Protein 1DL2 (pdb70)

Secondary structure (DSSP, 8-state):
-HHHHHHHHHHHHHHHHHHHHHHSTT-SEEETTTTEEE-SSTT-----TTHHHHHHHHHHHHHH-SSSHHHHHHHHHHHHHHHHHT-----SSEEEHHHIIIIIIHHHHHHHHHHHHHT-S-HHHHHHHHHHHHHHHHGGGGSSSSSPPPSEEETTT--EE--SSGGGPEEHHHHSS-HHHHHHHHHHHT-HHHHHHHHTTHHHHHHHHTHHHHHTTPPBSEE-TTT-PBPS--B-SSTTTHHHHHHHHHHHHHH--HHHHHHHHHHHHHHHHHTEEE-TTT--EEE-BBTT-TTSPPB-EEEGGGGGHHHHHHHHHHTT--HHHHTTSTT--HHHHHHHHHHHHHHHHHHHTSTTS---SEEEE--S-----PEEPSSSSEEE-GGG--B----HHHHHHHHHHHHH--THHHHHHHHHHHHHHHHHEESTT-TTT-EE--EEESSSSSPEE-S---HHIIIIIHHHHHHHT-S---TTSEEE-T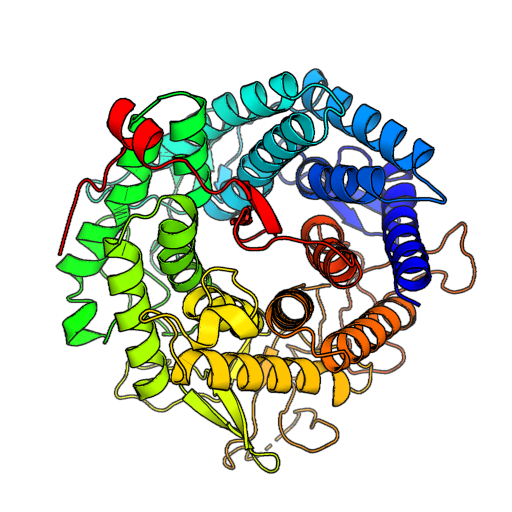TS-EEEPPPHHHHHHTT-------

Radius of gyration: 21.52 Å; Cα contacts (8 Å, |Δi|>4): 1093; chains: 1; bounding box: 59×50×58 Å

InterPro domains:
  IPR001382 Glycoside hydrolase family 47 [PF01532] (45-532)
  IPR001382 Glycoside hydrolase family 47 [PR00747] (45-65)
  IPR001382 Glycoside hydrolase family 47 [PR00747] (81-95)
  IPR001382 Glycoside hydrolase family 47 [PR00747] (127-145)
  IPR001382 Glycoside hydrolase family 47 [PR00747] (173-192)
  IPR001382 Glycoside hydrolase family 47 [PR00747] (271-288)
  IPR001382 Glycoside hydrolase family 47 [PR00747] (334-350)
  IPR001382 Glycoside hydrolase family 47 [PR00747] (431-455)
  IPR001382 Glycoside hydrolase family 47 [PR00747] (498-518)
  IPR012341 Six-hairpin glycosidase-like superfamily [G3DSA:1.50.10.10] (34-549)
  IPR036026 Seven-hairpin glycosidases [SSF48225] (37-545)
  IPR050749 Glycosyl Hydrolase Family 47 [PTHR11742] (32-535)

Structure (mmCIF, N/CA/C/O backbone):
data_1DL2
#
_entry.id   1DL2
#
_cell.length_a   88.397
_cell.length_b   88.397
_cell.length_c   153.220
_cell.angle_alpha   90.00
_cell.angle_beta   90.00
_cell.angle_gamma   120.00
#
_symmetry.space_group_name_H-M   'P 31 2 1'
#
loop_
_entity.id
_entity.type
_entity.pdbx_description
1 polymer 'CLASS I ALPHA-1,2-MANNOSIDASE'
2 branched alpha-D-mannopyranose-(1-3)-[alpha-D-mannopyranose-(1-6)]alpha-D-mannopyranose-(1-6)-[alpha-D-mannopyranose-(1-3)]beta-D-mannopyranose-(1-4)-2-acetamido-2-deoxy-alpha-D-glucopyranose-(1-4)-2-acetamido-2-deoxy-beta-D-glucopyranose
3 branched beta-D-mannopyranose-(1-4)-2-acetamido-2-deoxy-beta-D-glucopyranose-(1-4)-2-acetamido-2-deoxy-beta-D-glucopyranose
4 non-polymer 2-acetamido-2-deoxy-beta-D-glucopyranose
5 non-polymer 'CALCIUM ION'
6 non-polymer GLYCEROL
7 water water
#
loop_
_atom_site.group_PDB
_atom_site.id
_atom_site.type_symbol
_atom_site.label_atom_id
_atom_site.label_alt_id
_atom_site.label_comp_id
_atom_site.label_asym_id
_atom_site.label_entity_id
_atom_site.label_seq_id
_atom_site.pdbx_PDB_ins_code
_atom_site.Cartn_x
_atom_site.Cartn_y
_atom_site.Cartn_z
_atom_site.occupancy
_atom_site.B_iso_or_equiv
_atom_site.auth_seq_id
_atom_site.auth_comp_id
_atom_site.auth_asym_id
_atom_site.auth_atom_id
_atom_site.pdbx_PDB_model_num
ATOM 1 N N . GLY A 1 1 ? -14.942 85.404 12.909 1.00 40.79 34 GLY A N 1
ATOM 2 C CA . GLY A 1 1 ? -13.560 85.868 12.568 1.00 41.65 34 GLY A CA 1
ATOM 3 C C . GLY A 1 1 ? -12.687 84.726 12.071 1.00 42.19 34 GLY A C 1
ATOM 4 O O . GLY A 1 1 ? -12.826 83.596 12.559 1.00 42.21 34 GLY A O 1
ATOM 5 N N . ALA A 1 2 ? -11.809 84.996 11.103 1.00 40.96 35 ALA A N 1
ATOM 6 C CA . ALA A 1 2 ? -10.932 83.959 10.548 1.00 39.35 35 ALA A CA 1
ATOM 7 C C . ALA A 1 2 ? -10.083 83.241 11.604 1.00 38.39 35 ALA A C 1
ATOM 8 O O . ALA A 1 2 ? -10.023 82.006 11.635 1.00 34.72 35 ALA A O 1
ATOM 10 N N . GLY A 1 3 ? -9.449 84.012 12.484 1.00 36.76 36 GLY A N 1
ATOM 11 C CA . GLY A 1 3 ? -8.612 83.434 13.515 1.00 36.87 36 GLY A CA 1
ATOM 12 C C . GLY A 1 3 ? -9.376 82.495 14.431 1.00 37.70 36 GLY A C 1
ATOM 13 O O . GLY A 1 3 ? -8.853 81.465 14.860 1.00 38.10 36 GLY A O 1
ATOM 14 N N . GLU A 1 4 ? -10.620 82.862 14.727 1.00 37.62 37 GLU A N 1
ATOM 15 C CA . GLU A 1 4 ? -11.477 82.052 15.582 1.00 39.15 37 GLU A CA 1
ATOM 16 C C . GLU A 1 4 ? -11.854 80.765 14.880 1.00 38.16 37 GLU A C 1
ATOM 17 O O . GLU A 1 4 ? -11.866 79.693 15.495 1.00 35.95 37 GLU A O 1
ATOM 23 N N . MET A 1 5 ? -12.181 80.863 13.597 1.00 33.81 38 MET A N 1
ATOM 24 C CA . MET A 1 5 ? -12.554 79.672 12.858 1.00 32.38 38 MET A CA 1
ATOM 25 C C . MET A 1 5 ? -11.356 78.749 12.814 1.00 30.78 38 MET A C 1
ATOM 26 O O . MET A 1 5 ? -11.497 77.525 12.850 1.00 30.42 38 MET A O 1
ATOM 31 N N . ARG A 1 6 ? -10.178 79.357 12.768 1.00 28.70 39 ARG A N 1
ATOM 32 C CA . ARG A 1 6 ? -8.915 78.646 12.744 1.00 29.84 39 ARG A CA 1
ATOM 33 C C . ARG A 1 6 ? -8.791 77.854 14.043 1.00 29.68 39 ARG A C 1
ATOM 34 O O . ARG A 1 6 ? -8.466 76.667 14.038 1.00 26.57 39 ARG A O 1
ATOM 42 N N . ASP A 1 7 ? -9.056 78.529 15.158 1.00 28.44 40 ASP A N 1
ATOM 43 C CA . ASP A 1 7 ? -8.972 77.899 16.470 1.00 28.45 40 ASP A CA 1
ATOM 44 C C . ASP A 1 7 ? -9.940 76.727 16.581 1.00 27.61 40 ASP A C 1
ATOM 45 O O . ASP A 1 7 ? -9.613 75.695 17.163 1.00 28.54 40 ASP A O 1
ATOM 50 N N . ARG A 1 8 ? -11.131 76.891 16.019 1.00 27.44 41 ARG A N 1
ATOM 51 C CA . ARG A 1 8 ? -12.144 75.846 16.077 1.00 28.46 41 ARG A CA 1
ATOM 52 C C . ARG A 1 8 ? -11.798 74.634 15.219 1.00 27.34 41 ARG A C 1
ATOM 53 O O . ARG A 1 8 ? -12.022 73.498 15.631 1.00 26.78 41 ARG A O 1
ATOM 61 N N . ILE A 1 9 ? -11.243 74.872 14.035 1.00 25.00 42 ILE A N 1
ATOM 62 C CA . ILE A 1 9 ? -10.857 73.772 13.155 1.00 23.26 42 ILE A CA 1
ATOM 63 C C . ILE A 1 9 ? -9.661 73.039 13.756 1.00 24.08 42 ILE A C 1
ATOM 64 O O . ILE A 1 9 ? -9.592 71.807 13.707 1.00 21.86 42 ILE A O 1
ATOM 69 N N . GLU A 1 10 ? -8.725 73.790 14.334 1.00 21.65 43 GLU A N 1
ATOM 70 C CA . GLU A 1 10 ? -7.562 73.178 14.972 1.00 22.21 43 GLU A CA 1
ATOM 71 C C . GLU A 1 10 ? -8.055 72.340 16.148 1.00 22.74 43 GLU A C 1
ATOM 72 O O . GLU A 1 10 ? -7.520 71.264 16.427 1.00 22.64 43 GLU A O 1
ATOM 78 N N . SER A 1 11 ? -9.075 72.849 16.837 1.00 24.40 44 SER A N 1
ATOM 79 C CA . SER A 1 11 ? -9.650 72.155 17.988 1.00 25.96 44 SER A CA 1
ATOM 80 C C . SER A 1 11 ? -10.277 70.835 17.570 1.00 24.09 44 SER A C 1
ATOM 81 O O . SER A 1 11 ? -10.104 69.814 18.237 1.00 23.96 44 SER A O 1
ATOM 84 N N . MET A 1 12 ? -11.012 70.864 16.466 1.00 22.44 45 MET A N 1
ATOM 85 C CA . MET A 1 12 ? -11.657 69.663 15.958 1.00 21.92 45 MET A CA 1
ATOM 86 C C . MET A 1 12 ? -10.599 68.652 15.558 1.00 21.49 45 MET A C 1
ATOM 87 O O . MET A 1 12 ? -10.722 67.463 15.859 1.00 19.14 45 MET A O 1
ATOM 92 N N . PHE A 1 13 ? -9.555 69.122 14.881 1.00 18.19 46 PHE A N 1
ATOM 93 C CA . PHE A 1 13 ? -8.479 68.234 14.462 1.00 18.50 46 PHE A CA 1
ATOM 94 C C . PHE A 1 13 ? -7.842 67.586 15.684 1.00 19.80 46 PHE A C 1
ATOM 95 O O . PHE A 1 13 ? -7.642 66.373 15.728 1.00 19.24 46 PHE A O 1
ATOM 103 N N . LEU A 1 14 ? -7.510 68.405 16.677 1.00 19.49 47 LEU A N 1
ATOM 104 C CA . LEU A 1 14 ? -6.876 67.891 17.879 1.00 19.82 47 LEU A CA 1
ATOM 105 C C . LEU A 1 14 ? -7.771 66.944 18.668 1.00 18.81 47 LEU A C 1
ATOM 106 O O . LEU A 1 14 ? -7.278 66.004 19.282 1.00 20.36 47 LEU A O 1
ATOM 111 N N . GLU A 1 15 ? -9.081 67.175 18.652 1.00 20.57 48 GLU A N 1
ATOM 112 C CA . GLU A 1 15 ? -9.976 66.275 19.368 1.00 22.10 48 GLU A CA 1
ATOM 113 C C . GLU A 1 15 ? -9.899 64.906 18.689 1.00 22.21 48 GLU A C 1
ATOM 114 O O . GLU A 1 15 ? -9.798 63.874 19.360 1.00 20.91 48 GLU A O 1
ATOM 120 N N . SER A 1 16 ? -9.912 64.896 17.358 1.00 20.33 49 SER A N 1
ATOM 121 C CA . SER A 1 16 ? -9.806 63.634 16.629 1.00 18.32 49 SER A CA 1
ATOM 122 C C . SER A 1 16 ? -8.422 63.023 16.841 1.00 19.85 49 SER A C 1
ATOM 123 O O . SER A 1 16 ? -8.289 61.822 17.077 1.00 19.12 49 SER A O 1
ATOM 126 N N . TRP A 1 17 ? -7.392 63.861 16.756 1.00 18.39 50 TRP A N 1
ATOM 127 C CA . TRP A 1 17 ? -6.016 63.401 16.896 1.00 18.44 50 TRP A CA 1
ATOM 128 C C . TRP A 1 17 ? -5.654 62.875 18.285 1.00 18.86 50 TRP A C 1
ATOM 129 O O . TRP A 1 17 ? -4.954 61.873 18.406 1.00 18.52 50 TRP A O 1
ATOM 140 N N . ARG A 1 18 ? -6.122 63.548 19.328 1.00 19.23 51 ARG A N 1
ATOM 141 C CA . ARG A 1 18 ? -5.828 63.111 20.690 1.00 18.39 51 ARG A CA 1
ATOM 142 C C . ARG A 1 18 ? -6.461 61.750 20.942 1.00 17.14 51 ARG A C 1
ATOM 143 O O . ARG A 1 18 ? -5.860 60.882 21.574 1.00 20.21 51 ARG A O 1
ATOM 151 N N . ASP A 1 19 ? -7.682 61.573 20.450 1.00 17.83 52 ASP A N 1
ATOM 152 C CA . ASP A 1 19 ? -8.386 60.312 20.634 1.00 17.73 52 ASP A CA 1
ATOM 153 C C . ASP A 1 19 ? -7.683 59.186 19.878 1.00 18.07 52 ASP A C 1
ATOM 154 O O . ASP A 1 19 ? -7.506 58.088 20.407 1.00 19.52 52 ASP A O 1
ATOM 159 N N . TYR A 1 20 ? -7.272 59.461 18.644 1.00 17.60 53 TYR A N 1
ATOM 160 C CA . TYR A 1 20 ? -6.568 58.469 17.839 1.00 17.59 53 TYR A CA 1
ATOM 161 C C . TYR A 1 20 ? -5.220 58.112 18.470 1.00 18.79 53 TYR A C 1
ATOM 162 O O . TYR A 1 20 ? -4.841 56.943 18.547 1.00 17.19 53 TYR A O 1
ATOM 171 N N . SER A 1 21 ? -4.485 59.125 18.912 1.00 19.59 54 SER A N 1
ATOM 172 C CA . SER A 1 21 ? -3.180 58.894 19.520 1.00 19.33 54 SER A CA 1
ATOM 173 C C . SER A 1 21 ? -3.304 58.085 20.805 1.00 19.85 54 SER A C 1
ATOM 174 O O . SER A 1 21 ? -2.463 57.242 21.107 1.00 19.10 54 SER A O 1
ATOM 177 N N . LYS A 1 22 ? -4.361 58.348 21.561 1.00 19.47 55 LYS A N 1
ATOM 178 C CA . LYS A 1 22 ? -4.573 57.654 22.818 1.00 20.13 55 LYS A CA 1
ATOM 179 C C . LYS A 1 22 ? -4.945 56.187 22.637 1.00 20.90 55 LYS A C 1
ATOM 180 O O . LYS A 1 22 ? -4.412 55.319 23.329 1.00 21.04 55 LYS A O 1
ATOM 186 N N . HIS A 1 23 ? -5.836 55.917 21.688 1.00 20.50 56 HIS A N 1
ATOM 187 C CA . HIS A 1 23 ? -6.334 54.557 21.468 1.00 19.33 56 HIS A CA 1
ATOM 188 C C . HIS A 1 23 ? -5.836 53.733 20.286 1.00 20.34 56 HIS A C 1
ATOM 189 O O . HIS A 1 23 ? -5.710 52.512 20.397 1.00 19.84 56 HIS A O 1
ATOM 196 N N . GLY A 1 24 ? -5.571 54.371 19.151 1.00 20.01 57 GLY A N 1
ATOM 197 C CA . GLY A 1 24 ? -5.127 53.607 17.996 1.00 19.92 57 GLY A CA 1
ATOM 198 C C . GLY A 1 24 ? -3.808 54.031 17.391 1.00 18.33 57 GLY A C 1
ATOM 199 O O . GLY A 1 24 ? -3.596 53.877 16.189 1.00 18.20 57 GLY A O 1
ATOM 200 N N . TRP A 1 25 ? -2.908 54.546 18.221 1.00 19.22 58 TRP A N 1
ATOM 201 C CA . TRP A 1 25 ? -1.618 55.002 17.726 1.00 18.34 58 TRP A CA 1
ATOM 202 C C . TRP A 1 25 ? -0.830 53.943 16.969 1.00 18.34 58 TRP A C 1
ATOM 203 O O . TRP A 1 25 ? -0.572 52.853 17.482 1.00 18.72 58 TRP A O 1
ATOM 214 N N . GLY A 1 26 ? -0.445 54.283 15.743 1.00 18.38 59 GLY A N 1
ATOM 215 C CA . GLY A 1 26 ? 0.323 53.365 14.927 1.00 18.33 59 GLY A CA 1
ATOM 216 C C . GLY A 1 26 ? -0.511 52.440 14.062 1.00 17.65 59 GLY A C 1
ATOM 217 O O . GLY A 1 26 ? 0.044 51.673 13.277 1.00 17.52 59 GLY A O 1
ATOM 218 N N . TYR A 1 27 ? -1.834 52.508 14.195 1.00 16.56 60 TYR A N 1
ATOM 219 C CA . TYR A 1 27 ? -2.715 51.651 13.404 1.00 17.32 60 TYR A CA 1
ATOM 220 C C . TYR A 1 27 ? -3.308 52.308 12.162 1.00 16.56 60 TYR A C 1
ATOM 221 O O . TYR A 1 27 ? -3.634 53.499 12.166 1.00 16.79 60 TYR A O 1
ATOM 230 N N . ASP A 1 28 ? -3.450 51.508 11.105 1.00 16.30 61 ASP A N 1
ATOM 231 C CA . ASP A 1 28 ? -3.979 51.949 9.806 1.00 16.60 61 ASP A CA 1
ATOM 232 C C . ASP A 1 28 ? -5.455 52.314 9.800 1.00 17.21 61 ASP A C 1
ATOM 233 O O . ASP A 1 28 ? -5.879 53.235 9.095 1.00 16.30 61 ASP A O 1
ATOM 238 N N . VAL A 1 29 ? -6.238 51.545 10.549 1.00 15.54 62 VAL A N 1
ATOM 239 C CA . VAL A 1 29 ? -7.682 51.730 10.607 1.00 13.96 62 VAL A CA 1
ATOM 240 C C . VAL A 1 29 ? -8.120 51.993 12.038 1.00 14.99 62 VAL A C 1
ATOM 241 O O . VAL A 1 29 ? -7.685 51.317 12.967 1.00 16.35 62 VAL A O 1
ATOM 245 N N . TYR A 1 30 ? -8.996 52.971 12.214 1.00 14.46 63 TYR A N 1
ATOM 246 C CA . TYR A 1 30 ? -9.432 53.324 13.549 1.00 13.86 63 TYR A CA 1
ATOM 247 C C . TYR A 1 30 ? -10.899 53.694 13.627 1.00 16.03 63 TYR A C 1
ATOM 248 O O . TYR A 1 30 ? -11.396 54.472 12.811 1.00 16.02 63 TYR A O 1
ATOM 257 N N . GLY A 1 31 ? -11.581 53.118 14.616 1.00 17.27 64 GLY A N 1
ATOM 258 C CA . GLY A 1 31 ? -12.992 53.397 14.828 1.00 17.01 64 GLY A CA 1
ATOM 259 C C . GLY A 1 31 ? -13.126 54.215 16.099 1.00 18.25 64 GLY A C 1
ATOM 260 O O . GLY A 1 31 ? -12.876 53.700 17.191 1.00 18.27 64 GLY A O 1
ATOM 261 N N . PRO A 1 32 ? -13.515 55.498 15.993 1.00 18.30 65 PRO A N 1
ATOM 262 C CA . PRO A 1 32 ? -13.675 56.398 17.142 1.00 20.31 65 PRO A CA 1
ATOM 263 C C . PRO A 1 32 ? -14.754 56.034 18.157 1.00 20.81 65 PRO A C 1
ATOM 264 O O . PRO A 1 32 ? -14.586 56.283 19.350 1.00 22.23 65 PRO A O 1
ATOM 268 N N . ILE A 1 33 ? -15.856 55.460 17.689 1.00 20.70 66 ILE A N 1
ATOM 269 C CA . ILE A 1 33 ? -16.949 55.104 18.588 1.00 21.12 66 ILE A CA 1
ATOM 270 C C . ILE A 1 33 ? -16.515 54.097 19.648 1.00 22.70 66 ILE A C 1
ATOM 271 O O . ILE A 1 33 ? -16.688 54.327 20.846 1.00 22.92 66 ILE A O 1
ATOM 276 N N . GLU A 1 34 ? -15.934 52.992 19.199 1.00 21.31 67 GLU A N 1
ATOM 277 C CA . GLU A 1 34 ? -15.486 51.936 20.098 1.00 22.70 67 GLU A CA 1
ATOM 278 C C . GLU A 1 34 ? -13.996 52.004 20.433 1.00 22.09 67 GLU A C 1
ATOM 279 O O . GLU A 1 34 ? -13.505 51.218 21.245 1.00 22.06 67 GLU A O 1
ATOM 285 N N . HIS A 1 35 ? -13.286 52.949 19.817 1.00 19.66 68 HIS A N 1
ATOM 286 C CA . HIS A 1 35 ? -11.844 53.119 20.037 1.00 17.81 68 HIS A CA 1
ATOM 287 C C . HIS A 1 35 ? -11.068 51.875 19.612 1.00 18.82 68 HIS A C 1
ATOM 288 O O . HIS A 1 35 ? -10.050 51.532 20.212 1.00 17.74 68 HIS A O 1
ATOM 295 N N . THR A 1 36 ? -11.549 51.209 18.567 1.00 18.30 69 THR A N 1
ATOM 296 C CA . THR A 1 36 ? -10.914 50.000 18.060 1.00 18.83 69 THR A CA 1
ATOM 297 C C . THR A 1 36 ? -10.006 50.289 16.860 1.00 18.28 69 THR A C 1
ATOM 298 O O . THR A 1 36 ? -10.168 51.305 16.174 1.00 18.19 69 THR A O 1
ATOM 302 N N . SER A 1 37 ? -9.057 49.393 16.605 1.00 16.10 70 SER A N 1
ATOM 303 C CA . SER A 1 37 ? -8.127 49.587 15.495 1.00 16.67 70 SER A CA 1
ATOM 304 C C . SER A 1 37 ? -7.466 48.305 15.015 1.00 17.60 70 SER A C 1
ATOM 305 O O . SER A 1 37 ? -7.449 47.293 15.717 1.00 17.28 70 SER A O 1
ATOM 308 N N . HIS A 1 38 ? -6.927 48.360 13.801 1.00 16.74 71 HIS A N 1
ATOM 309 C CA . HIS A 1 38 ? -6.209 47.235 13.222 1.00 17.21 71 HIS A CA 1
ATOM 310 C C . HIS A 1 38 ? -5.412 47.733 12.029 1.00 17.62 71 HIS A C 1
ATOM 311 O O . HIS A 1 38 ? -5.631 48.847 11.546 1.00 16.38 71 HIS A O 1
ATOM 318 N N . ASN A 1 39 ? -4.469 46.916 11.573 1.00 18.53 72 ASN A N 1
ATOM 319 C CA . ASN A 1 39 ? -3.674 47.279 10.412 1.00 19.74 72 ASN A CA 1
ATOM 320 C C . ASN A 1 39 ? -4.218 46.545 9.195 1.00 20.77 72 ASN A C 1
ATOM 321 O O . ASN A 1 39 ? -4.886 45.522 9.323 1.00 20.56 72 ASN A O 1
ATOM 326 N N . MET A 1 40 ? -3.933 47.072 8.013 1.00 21.20 73 MET A N 1
ATOM 327 C CA . MET A 1 40 ? -4.441 46.490 6.780 1.00 21.75 73 MET A CA 1
ATOM 328 C C . MET A 1 40 ? -3.732 45.231 6.276 1.00 23.19 73 MET A C 1
ATOM 329 O O . MET A 1 40 ? -4.391 44.271 5.866 1.00 22.97 73 MET A O 1
ATOM 334 N N . PRO A 1 41 ? -2.388 45.212 6.297 1.00 22.43 74 PRO A N 1
ATOM 335 C CA . PRO A 1 41 ? -1.660 44.031 5.824 1.00 23.54 74 PRO A CA 1
ATOM 336 C C . PRO A 1 41 ? -2.029 42.763 6.589 1.00 25.41 74 PRO A C 1
ATOM 337 O O . PRO A 1 41 ? -2.186 42.785 7.809 1.00 25.71 74 PRO A O 1
ATOM 341 N N . ARG A 1 42 ? -2.160 41.660 5.859 1.00 27.21 75 ARG A N 1
ATOM 342 C CA . ARG A 1 42 ? -2.509 40.376 6.453 1.00 28.60 75 ARG A CA 1
ATOM 343 C C . ARG A 1 42 ? -1.602 40.037 7.633 1.00 30.01 75 ARG A C 1
ATOM 344 O O . ARG A 1 42 ? -2.041 39.419 8.606 1.00 31.23 75 ARG A O 1
ATOM 346 N N . GLY A 1 43 ? -0.341 40.451 7.545 1.00 27.72 76 GLY A N 1
ATOM 347 C CA . GLY A 1 43 ? 0.618 40.182 8.604 1.00 29.58 76 GLY A CA 1
ATOM 348 C C . GLY A 1 43 ? 0.534 41.124 9.794 1.00 29.27 76 GLY A C 1
ATOM 349 O O . GLY A 1 43 ? 1.287 40.983 10.755 1.00 28.99 76 GLY A O 1
ATOM 350 N N . ASN A 1 44 ? -0.367 42.099 9.717 1.00 30.67 77 ASN A N 1
ATOM 351 C CA . ASN A 1 44 ? -0.585 43.064 10.792 1.00 29.86 77 ASN A CA 1
ATOM 352 C C . ASN A 1 44 ? 0.476 44.157 10.934 1.00 28.98 77 ASN A C 1
ATOM 353 O O . ASN A 1 44 ? 0.496 44.876 11.933 1.00 29.80 77 ASN A O 1
ATOM 358 N N . GLN A 1 45 ? 1.367 44.290 9.954 1.00 27.57 78 GLN A N 1
ATOM 359 C CA . GLN A 1 45 ? 2.368 45.351 10.034 1.00 25.59 78 GLN A CA 1
ATOM 360 C C . GLN A 1 45 ? 1.672 46.632 9.594 1.00 21.58 78 GLN A C 1
ATOM 361 O O . GLN A 1 45 ? 0.831 46.610 8.700 1.00 21.27 78 GLN A O 1
ATOM 367 N N . PRO A 1 46 ? 2.020 47.768 10.211 1.00 20.74 79 PRO A N 1
ATOM 368 C CA . PRO A 1 46 ? 1.390 49.040 9.848 1.00 18.80 79 PRO A CA 1
ATOM 369 C C . PRO A 1 46 ? 1.905 49.651 8.552 1.00 19.82 79 PRO A C 1
ATOM 370 O O . PRO A 1 46 ? 3.050 49.430 8.154 1.00 19.04 79 PRO A O 1
ATOM 374 N N . LEU A 1 47 ? 1.042 50.426 7.903 1.00 20.27 80 LEU A N 1
ATOM 375 C CA . LEU A 1 47 ? 1.392 51.106 6.665 1.00 18.52 80 LEU A CA 1
ATOM 376 C C . LEU A 1 47 ? 1.533 52.593 6.953 1.00 18.46 80 LEU A C 1
ATOM 377 O O . LEU A 1 47 ? 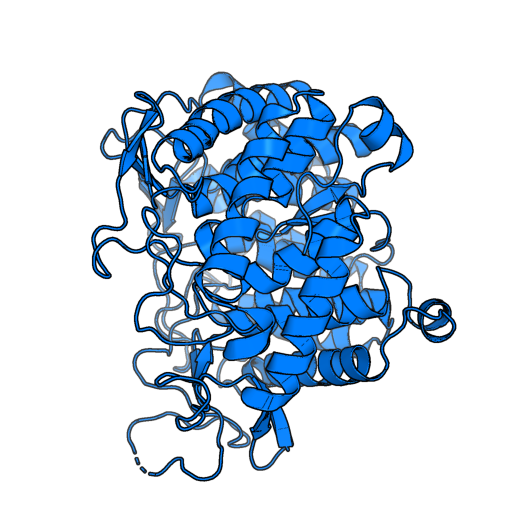2.037 53.343 6.119 1.00 20.13 80 LEU A O 1
ATOM 382 N N . GLY A 1 48 ? 1.091 52.999 8.143 1.00 18.35 81 GLY A N 1
ATOM 383 C CA . GLY A 1 48 ? 1.130 54.397 8.542 1.00 17.40 81 GLY A CA 1
ATOM 384 C C . GLY A 1 48 ? -0.008 55.152 7.873 1.00 17.45 81 GLY A C 1
ATOM 385 O O . GLY A 1 48 ? 0.049 56.371 7.696 1.00 16.80 81 GLY A O 1
ATOM 386 N N . TRP A 1 49 ? -1.068 54.423 7.534 1.00 16.53 82 TRP A N 1
ATOM 387 C CA . TRP A 1 49 ? -2.213 54.988 6.823 1.00 16.59 82 TRP A CA 1
ATOM 388 C C . TRP A 1 49 ? -2.767 56.296 7.363 1.00 16.25 82 TRP A C 1
ATOM 389 O O . TRP A 1 49 ? -3.110 57.195 6.592 1.00 15.81 82 TRP A O 1
ATOM 400 N N . ILE A 1 50 ? -2.866 56.409 8.681 1.00 14.93 83 ILE A N 1
ATOM 401 C CA . ILE A 1 50 ? -3.404 57.622 9.265 1.00 15.55 83 ILE A CA 1
ATOM 402 C C . ILE A 1 50 ? -2.320 58.632 9.620 1.00 16.71 83 ILE A C 1
ATOM 403 O O . ILE A 1 50 ? -2.442 59.813 9.289 1.00 17.72 83 ILE A O 1
ATOM 408 N N . ILE A 1 51 ? -1.251 58.166 10.259 1.00 16.14 84 ILE A N 1
ATOM 409 C CA . ILE A 1 51 ? -0.155 59.047 10.671 1.00 16.32 84 ILE A CA 1
ATOM 410 C C . ILE A 1 51 ? 0.515 59.781 9.502 1.00 16.67 84 ILE A C 1
ATOM 411 O O . ILE A 1 51 ? 0.606 61.012 9.505 1.00 16.91 84 ILE A O 1
ATOM 416 N N . VAL A 1 52 ? 0.968 59.032 8.505 1.00 16.81 85 VAL A N 1
ATOM 417 C CA . VAL A 1 52 ? 1.625 59.628 7.343 1.00 14.84 85 VAL A CA 1
ATOM 418 C C . VAL A 1 52 ? 0.703 60.557 6.555 1.00 18.94 85 VAL A C 1
ATOM 419 O O . VAL A 1 52 ? 1.139 61.584 6.037 1.00 17.61 85 VAL A O 1
ATOM 423 N N . ASP A 1 53 ? -0.575 60.205 6.475 1.00 17.57 86 ASP A N 1
ATOM 424 C CA . ASP A 1 53 ? -1.535 61.021 5.740 1.00 18.24 86 ASP A CA 1
ATOM 425 C C . ASP A 1 53 ? -1.815 62.332 6.476 1.00 17.24 86 ASP A C 1
ATOM 426 O O . ASP A 1 53 ? -2.194 63.331 5.860 1.00 16.28 86 ASP A O 1
ATOM 431 N N . SER A 1 54 ? -1.598 62.329 7.790 1.00 16.86 87 SER A N 1
ATOM 432 C CA . SER A 1 54 ? -1.886 63.491 8.633 1.00 16.65 87 SER A CA 1
ATOM 433 C C . SER A 1 54 ? -0.730 64.413 9.002 1.00 18.58 87 SER A C 1
ATOM 434 O O . SER A 1 54 ? -0.967 65.538 9.443 1.00 18.46 87 SER A O 1
ATOM 437 N N . VAL A 1 55 ? 0.502 63.945 8.838 1.00 18.12 88 VAL A N 1
ATOM 438 C CA . VAL A 1 55 ? 1.668 64.748 9.208 1.00 21.13 88 VAL A CA 1
ATOM 439 C C . VAL A 1 55 ? 1.681 66.164 8.646 1.00 22.20 88 VAL A C 1
ATOM 440 O O . VAL A 1 55 ? 1.921 67.120 9.389 1.00 21.21 88 VAL A O 1
ATOM 444 N N . ASP A 1 56 ? 1.430 66.318 7.349 1.00 21.65 89 ASP A N 1
ATOM 445 C CA . ASP A 1 56 ? 1.463 67.661 6.791 1.00 19.93 89 ASP A CA 1
ATOM 446 C C . ASP A 1 56 ? 0.368 68.577 7.331 1.00 20.88 89 ASP A C 1
ATOM 447 O O . ASP A 1 56 ? 0.547 69.792 7.379 1.00 19.36 89 ASP A O 1
ATOM 452 N N . THR A 1 57 ? -0.756 68.012 7.761 1.00 18.85 90 THR A N 1
ATOM 453 C CA . THR A 1 57 ? -1.810 68.852 8.325 1.00 18.18 90 THR A CA 1
ATOM 454 C C . THR A 1 57 ? -1.317 69.357 9.683 1.00 19.41 90 THR A C 1
ATOM 455 O O . THR A 1 57 ? -1.593 70.494 10.069 1.00 19.05 90 THR A O 1
ATOM 459 N N . LEU A 1 58 ? -0.583 68.508 10.401 1.00 18.25 91 LEU A N 1
ATOM 460 C CA . LEU A 1 58 ? -0.041 68.894 11.698 1.00 18.67 91 LEU A CA 1
ATOM 461 C C . LEU A 1 58 ? 0.943 70.037 11.490 1.00 20.66 91 LEU A C 1
ATOM 462 O O . LEU A 1 58 ? 0.961 70.998 12.256 1.00 20.54 91 LEU A O 1
ATOM 467 N N . MET A 1 59 ? 1.756 69.931 10.442 1.00 20.97 92 MET A N 1
ATOM 468 C CA . MET A 1 59 ? 2.746 70.961 10.146 1.00 21.84 92 MET A CA 1
ATOM 469 C C . MET A 1 59 ? 2.099 72.285 9.760 1.00 22.26 92 MET A C 1
ATOM 470 O O . MET A 1 59 ? 2.554 73.347 10.189 1.00 24.03 92 MET A O 1
ATOM 475 N N . LEU A 1 60 ? 1.041 72.233 8.956 1.00 19.83 93 LEU A N 1
ATOM 476 C CA . LEU A 1 60 ? 0.350 73.450 8.545 1.00 20.51 93 LEU A CA 1
ATOM 477 C C . LEU A 1 60 ? -0.275 74.152 9.745 1.00 23.30 93 LEU A C 1
ATOM 478 O O . LEU A 1 60 ? -0.194 75.371 9.873 1.00 21.73 93 LEU A O 1
ATOM 483 N N . MET A 1 61 ? -0.901 73.382 10.627 1.00 22.27 94 MET A N 1
ATOM 484 C CA . MET A 1 61 ? -1.525 73.967 11.804 1.00 21.40 94 MET A CA 1
ATOM 485 C C . MET A 1 61 ? -0.482 74.455 12.800 1.00 22.98 94 MET A C 1
ATOM 486 O O . MET A 1 61 ? -0.662 75.502 13.421 1.00 23.87 94 MET A O 1
ATOM 491 N N . TYR A 1 62 ? 0.607 73.704 12.946 1.00 22.28 95 TYR A N 1
ATOM 492 C CA . TYR A 1 62 ? 1.688 74.094 13.850 1.00 25.50 95 TYR A CA 1
ATOM 493 C C . TYR A 1 62 ? 2.196 75.459 13.415 1.00 27.08 95 TYR A C 1
ATOM 494 O O . TYR A 1 62 ? 2.555 76.311 14.230 1.00 26.22 95 TYR A O 1
ATOM 503 N N . ASN A 1 63 ? 2.220 75.654 12.106 1.00 26.43 96 ASN A N 1
ATOM 504 C CA . ASN A 1 63 ? 2.713 76.889 11.543 1.00 27.31 96 ASN A CA 1
ATOM 505 C C . ASN A 1 63 ? 1.894 78.152 11.795 1.00 27.38 96 ASN A C 1
ATOM 506 O O . ASN A 1 63 ? 2.447 79.254 11.779 1.00 29.53 96 ASN A O 1
ATOM 511 N N . SER A 1 64 ? 0.591 78.011 12.024 1.00 25.93 97 SER A N 1
ATOM 512 C CA . SER A 1 64 ? -0.258 79.178 12.247 1.00 26.68 97 SER A CA 1
ATOM 513 C C . SER A 1 64 ? -1.060 79.178 13.545 1.00 27.19 97 SER A C 1
ATOM 514 O O . SER A 1 64 ? -1.744 80.153 13.844 1.00 27.57 97 SER A O 1
ATOM 517 N N . SER A 1 65 ? -0.987 78.096 14.311 1.00 26.41 98 SER A N 1
ATOM 518 C CA . SER A 1 65 ? -1.736 78.009 15.562 1.00 26.26 98 SER A CA 1
ATOM 519 C C . SER A 1 65 ? -1.275 79.040 16.588 1.00 26.81 98 SER A C 1
ATOM 520 O O . SER A 1 65 ? -0.084 79.317 16.712 1.00 28.38 98 SER A O 1
ATOM 523 N N . THR A 1 66 ? -2.228 79.608 17.315 1.00 27.95 99 THR A N 1
ATOM 524 C CA . THR A 1 66 ? -1.911 80.590 18.344 1.00 30.36 99 THR A CA 1
ATOM 525 C C . THR A 1 66 ? -2.246 80.025 19.719 1.00 31.31 99 THR A C 1
ATOM 526 O O . THR A 1 66 ? -1.756 80.511 20.739 1.00 32.01 99 THR A O 1
ATOM 530 N N . LEU A 1 67 ? -3.079 78.988 19.740 1.00 30.56 100 LEU A N 1
ATOM 531 C CA . LEU A 1 67 ? -3.486 78.367 20.995 1.00 30.76 100 LEU A CA 1
ATOM 532 C C . LEU A 1 67 ? -2.849 77.004 21.250 1.00 30.84 100 LEU A C 1
ATOM 533 O O . LEU A 1 67 ? -2.639 76.622 22.402 1.00 30.22 100 LEU A O 1
ATOM 538 N N . TYR A 1 68 ? -2.526 76.277 20.185 1.00 27.90 101 TYR A N 1
ATOM 539 C CA . TYR A 1 68 ? -1.962 74.938 20.345 1.00 27.38 101 TYR A CA 1
ATOM 540 C C . TYR A 1 68 ? -0.646 74.682 19.622 1.00 27.96 101 TYR A C 1
ATOM 541 O O . TYR A 1 68 ? -0.287 73.530 19.376 1.00 25.32 101 TYR A O 1
ATOM 550 N N . LYS A 1 69 ? 0.089 75.738 19.295 1.00 27.77 102 LYS A N 1
ATOM 551 C CA . LYS A 1 69 ? 1.344 75.561 18.576 1.00 28.87 102 LYS A CA 1
ATOM 552 C C . LYS A 1 69 ? 2.261 74.514 19.205 1.00 28.32 102 LYS A C 1
ATOM 553 O O . LYS A 1 69 ? 2.843 73.686 18.503 1.00 27.80 102 LYS A O 1
ATOM 559 N N . SER A 1 70 ? 2.383 74.544 20.529 1.00 28.86 103 SER A N 1
ATOM 560 C CA . SER A 1 70 ? 3.246 73.602 21.231 1.00 30.23 103 SER A CA 1
ATOM 561 C C . SER A 1 70 ? 2.768 72.156 21.104 1.00 26.98 103 SER A C 1
ATOM 562 O O . SER A 1 70 ? 3.576 71.235 20.979 1.00 25.54 103 SER A O 1
ATOM 565 N N . GLU A 1 71 ? 1.455 71.956 21.135 1.00 27.43 104 GLU A N 1
ATOM 566 C CA . GLU A 1 71 ? 0.915 70.608 21.020 1.00 25.78 104 GLU A CA 1
ATOM 567 C C . GLU A 1 71 ? 1.186 70.067 19.619 1.00 24.68 104 GLU A C 1
ATOM 568 O O . GLU A 1 71 ? 1.656 68.938 19.460 1.00 24.96 104 GLU A O 1
ATOM 574 N N . PHE A 1 72 ? 0.900 70.877 18.604 1.00 24.76 105 PHE A N 1
ATOM 575 C CA . PHE A 1 72 ? 1.134 70.456 17.228 1.00 23.97 105 PHE A CA 1
ATOM 576 C C . PHE A 1 72 ? 2.599 70.092 17.022 1.00 24.17 105 PHE A C 1
ATOM 577 O O . PHE A 1 72 ? 2.911 69.110 16.353 1.00 23.58 105 PHE A O 1
ATOM 585 N N . GLU A 1 73 ? 3.506 70.875 17.601 1.00 26.27 106 GLU A N 1
ATOM 586 C CA . GLU A 1 73 ? 4.927 70.588 17.446 1.00 26.34 106 GLU A CA 1
ATOM 587 C C . GLU A 1 73 ? 5.285 69.232 18.036 1.00 26.25 106 GLU A C 1
ATOM 588 O O . GLU A 1 73 ? 6.022 68.461 17.425 1.00 24.51 106 GLU A O 1
ATOM 594 N N . ALA A 1 74 ? 4.763 68.943 19.224 1.00 24.98 107 ALA A N 1
ATOM 595 C CA . ALA A 1 74 ? 5.041 67.675 19.885 1.00 24.23 107 ALA A CA 1
ATOM 596 C C . ALA A 1 74 ? 4.490 66.503 19.079 1.00 22.63 107 ALA A C 1
ATOM 597 O O . ALA A 1 74 ? 5.126 65.453 18.985 1.00 22.74 107 ALA A O 1
ATOM 599 N N . GLU A 1 75 ? 3.307 66.687 18.500 1.00 23.59 108 GLU A N 1
ATOM 600 C CA . GLU A 1 75 ? 2.686 65.630 17.707 1.00 22.51 108 GLU A CA 1
ATOM 601 C C . GLU A 1 75 ? 3.449 65.386 16.408 1.00 23.03 108 GLU A C 1
ATOM 602 O O . GLU A 1 75 ? 3.483 64.265 15.901 1.00 23.52 108 GLU A O 1
ATOM 608 N N . ILE A 1 76 ? 4.056 66.436 15.863 1.00 22.15 109 ILE A N 1
ATOM 609 C CA . ILE A 1 76 ? 4.846 66.283 14.650 1.00 22.22 109 ILE A CA 1
ATOM 610 C C . ILE A 1 76 ? 6.048 65.419 15.023 1.00 22.04 109 ILE A C 1
ATOM 611 O O . ILE A 1 76 ? 6.431 64.513 14.285 1.00 22.75 109 ILE A O 1
ATOM 616 N N . GLN A 1 77 ? 6.633 65.696 16.185 1.00 23.73 110 GLN A N 1
ATOM 617 C CA . GLN A 1 77 ? 7.784 64.931 16.652 1.00 26.41 110 GLN A CA 1
ATOM 618 C C . GLN A 1 77 ? 7.383 63.480 16.891 1.00 25.86 110 GLN A C 1
ATOM 619 O O . GLN A 1 77 ? 8.111 62.557 16.530 1.00 24.16 110 GLN A O 1
ATOM 625 N N . ARG A 1 78 ? 6.224 63.288 17.510 1.00 24.95 111 ARG A N 1
ATOM 626 C CA . ARG A 1 78 ? 5.722 61.949 17.802 1.00 26.23 111 ARG A CA 1
ATOM 627 C C . ARG A 1 78 ? 5.572 61.166 16.499 1.00 25.04 111 ARG A C 1
ATOM 628 O O . ARG A 1 78 ? 6.006 60.016 16.390 1.00 22.98 111 ARG A O 1
ATOM 636 N N . SER A 1 79 ? 4.953 61.804 15.510 1.00 24.00 112 SER A N 1
ATOM 637 C CA . SER A 1 79 ? 4.728 61.177 14.212 1.00 21.79 112 SER A CA 1
ATOM 638 C C . SER A 1 79 ? 6.035 60.874 13.481 1.00 22.27 112 SER A C 1
ATOM 639 O O . SER A 1 79 ? 6.202 59.799 12.900 1.00 22.39 112 SER A O 1
ATOM 642 N N . GLU A 1 80 ? 6.964 61.825 13.517 1.00 22.25 113 GLU A N 1
ATOM 643 C CA . GLU A 1 80 ? 8.247 61.671 12.842 1.00 23.14 113 GLU A CA 1
ATOM 644 C C . GLU A 1 80 ? 9.088 60.525 13.400 1.00 24.66 113 GLU A C 1
ATOM 645 O O . GLU A 1 80 ? 9.684 59.756 12.645 1.00 24.35 113 GLU A O 1
ATOM 651 N N . HIS A 1 81 ? 9.147 60.413 14.722 1.00 25.90 114 HIS A N 1
ATOM 652 C CA . HIS A 1 81 ? 9.918 59.345 15.343 1.00 27.34 114 HIS A CA 1
ATOM 653 C C . HIS A 1 81 ? 9.312 57.992 14.993 1.00 24.52 114 HIS A C 1
ATOM 654 O O . HIS A 1 81 ? 10.032 57.021 14.763 1.00 25.66 114 HIS A O 1
ATOM 661 N N . TRP A 1 82 ? 7.985 57.931 14.954 1.00 22.78 115 TRP A N 1
ATOM 662 C CA . TRP A 1 82 ? 7.298 56.687 14.624 1.00 21.66 115 TRP A CA 1
ATOM 663 C C . TRP A 1 82 ? 7.578 56.308 13.169 1.00 20.55 115 TRP A C 1
ATOM 664 O O . TRP A 1 82 ? 7.881 55.157 12.862 1.00 20.92 115 TRP A O 1
ATOM 675 N N . ILE A 1 83 ? 7.479 57.284 12.273 1.00 19.74 116 ILE A N 1
ATOM 676 C CA . ILE A 1 83 ? 7.741 57.042 10.860 1.00 21.00 116 ILE A CA 1
ATOM 677 C C . ILE A 1 83 ? 9.179 56.569 10.657 1.00 22.50 116 ILE A C 1
ATOM 678 O O . ILE A 1 83 ? 9.453 55.701 9.829 1.00 22.27 116 ILE A O 1
ATOM 683 N N . ASN A 1 84 ? 10.097 57.133 11.432 1.00 24.43 117 ASN A N 1
ATOM 684 C CA . ASN A 1 84 ? 11.503 56.777 11.306 1.00 26.15 117 ASN A CA 1
ATOM 685 C C . ASN A 1 84 ? 11.896 55.460 11.973 1.00 26.73 117 ASN A C 1
ATOM 686 O O . ASN A 1 84 ? 12.628 54.662 11.389 1.00 28.97 117 ASN A O 1
ATOM 691 N N . ASP A 1 85 ? 11.390 55.227 13.180 1.00 27.47 118 ASP A N 1
ATOM 692 C CA . ASP A 1 85 ? 11.744 54.037 13.955 1.00 28.91 118 ASP A CA 1
ATOM 693 C C . ASP A 1 85 ? 10.834 52.814 13.892 1.00 28.70 118 ASP A C 1
ATOM 694 O O . ASP A 1 85 ? 11.297 51.690 14.092 1.00 29.11 118 ASP A O 1
ATOM 699 N N . VAL A 1 86 ? 9.547 53.020 13.637 1.00 27.49 119 VAL A N 1
ATOM 700 C CA . VAL A 1 86 ? 8.610 51.903 13.604 1.00 26.06 119 VAL A CA 1
ATOM 701 C C . VAL A 1 86 ? 8.147 51.509 12.209 1.00 24.49 119 VAL A C 1
ATOM 702 O O . VAL A 1 86 ? 8.233 50.340 11.826 1.00 22.93 119 VAL A O 1
ATOM 706 N N . LEU A 1 87 ? 7.651 52.486 11.456 1.00 22.97 120 LEU A N 1
ATOM 707 C CA . LEU A 1 87 ? 7.158 52.229 10.108 1.00 22.01 120 LEU A CA 1
ATOM 708 C C . LEU A 1 87 ? 8.209 51.536 9.248 1.00 23.44 120 LEU A C 1
ATOM 709 O O . LEU A 1 87 ? 9.362 51.964 9.191 1.00 25.64 120 LEU A O 1
ATOM 714 N N . ASP A 1 88 ? 7.798 50.463 8.582 1.00 22.46 121 ASP A N 1
ATOM 715 C CA . ASP A 1 88 ? 8.689 49.692 7.724 1.00 22.86 121 ASP A CA 1
ATOM 716 C C . ASP A 1 88 ? 7.879 49.166 6.544 1.00 22.96 121 ASP A C 1
ATOM 717 O O . ASP A 1 88 ? 7.003 48.314 6.717 1.00 22.15 121 ASP A O 1
ATOM 722 N N . PHE A 1 89 ? 8.174 49.661 5.345 1.00 21.99 122 PHE A N 1
ATOM 723 C CA . PHE A 1 89 ? 7.435 49.235 4.164 1.00 21.73 122 PHE A CA 1
ATOM 724 C C . PHE A 1 89 ? 7.868 47.919 3.538 1.00 22.57 122 PHE A C 1
ATOM 725 O O . PHE A 1 89 ? 7.318 47.502 2.518 1.00 20.92 122 PHE A O 1
ATOM 733 N N . ASP A 1 90 ? 8.855 47.258 4.137 1.00 24.33 123 ASP A N 1
ATOM 734 C CA . ASP A 1 90 ? 9.272 45.965 3.620 1.00 26.78 123 ASP A CA 1
ATOM 735 C C . ASP A 1 90 ? 8.252 44.988 4.200 1.00 28.95 123 ASP A C 1
ATOM 736 O O . ASP A 1 90 ? 8.535 44.246 5.146 1.00 30.30 123 ASP A O 1
ATOM 741 N N . ILE A 1 91 ? 7.055 45.015 3.623 1.00 29.35 124 ILE A N 1
ATOM 742 C CA . ILE A 1 91 ? 5.942 44.187 4.063 1.00 29.31 124 ILE A CA 1
ATOM 743 C C . ILE A 1 91 ? 5.521 43.168 3.010 1.00 29.04 124 ILE A C 1
ATOM 744 O O . ILE A 1 91 ? 5.292 43.513 1.851 1.00 27.88 124 ILE A O 1
ATOM 749 N N . ASP A 1 92 ? 5.416 41.910 3.422 1.00 29.46 125 ASP A N 1
ATOM 750 C CA . ASP A 1 92 ? 5.003 40.846 2.518 1.00 31.53 125 ASP A CA 1
ATOM 751 C C . ASP A 1 92 ? 3.482 40.891 2.404 1.00 32.89 125 ASP A C 1
ATOM 752 O O . ASP A 1 92 ? 2.772 40.047 2.955 1.00 33.89 125 ASP A O 1
ATOM 757 N N . ALA A 1 93 ? 2.990 41.901 1.698 1.00 30.51 126 ALA A N 1
ATOM 758 C CA . ALA A 1 93 ? 1.561 42.075 1.508 1.00 29.19 126 ALA A CA 1
ATOM 759 C C . ALA A 1 93 ? 1.309 42.860 0.234 1.00 27.45 126 ALA A C 1
ATOM 760 O O . ALA A 1 93 ? 2.119 43.698 -0.163 1.00 26.96 126 ALA A O 1
ATOM 762 N N . GLU A 1 94 ? 0.185 42.573 -0.409 1.00 26.03 127 GLU A N 1
ATOM 763 C CA . GLU A 1 94 ? -0.192 43.258 -1.633 1.00 24.75 127 GLU A CA 1
ATOM 764 C C . GLU A 1 94 ? -0.978 44.509 -1.264 1.00 24.33 127 GLU A C 1
ATOM 765 O O . GLU A 1 94 ? -1.914 44.452 -0.463 1.00 25.25 127 GLU A O 1
ATOM 771 N N . VAL A 1 95 ? -0.582 45.642 -1.832 1.00 21.59 128 VAL A N 1
ATOM 772 C CA . VAL A 1 95 ? -1.263 46.899 -1.560 1.00 19.59 128 VAL A CA 1
ATOM 773 C C . VAL A 1 95 ? -1.656 47.558 -2.872 1.00 18.46 128 VAL A C 1
ATOM 774 O O . VAL A 1 95 ? -1.044 47.312 -3.911 1.00 17.73 128 VAL A O 1
ATOM 778 N N . ASN A 1 96 ? -2.689 48.392 -2.820 1.00 17.10 129 ASN A N 1
ATOM 779 C CA . ASN A 1 96 ? -3.157 49.085 -4.010 1.00 15.79 129 ASN A CA 1
ATOM 780 C C . ASN A 1 96 ? -2.114 50.147 -4.357 1.00 15.71 129 ASN A C 1
ATOM 781 O O . ASN A 1 96 ? -1.777 50.987 -3.524 1.00 16.22 129 ASN A O 1
ATOM 786 N N . VAL A 1 97 ? -1.602 50.098 -5.583 1.00 16.65 130 VAL A N 1
ATOM 787 C CA . VAL A 1 97 ? -0.588 51.050 -6.024 1.00 15.48 130 VAL A CA 1
ATOM 788 C C . VAL A 1 97 ? -1.083 52.490 -5.914 1.00 15.63 130 VAL A C 1
ATOM 789 O O . VAL A 1 97 ? -0.379 53.356 -5.393 1.00 16.53 130 VAL A O 1
ATOM 793 N N . PHE A 1 98 ? -2.300 52.736 -6.386 1.00 15.76 131 PHE A N 1
ATOM 794 C CA . PHE A 1 98 ? -2.883 54.077 -6.344 1.00 15.25 131 PHE A CA 1
ATOM 795 C C . PHE A 1 98 ? -3.002 54.638 -4.922 1.00 14.88 131 PHE A C 1
ATOM 796 O O . PHE A 1 98 ? -2.436 55.691 -4.609 1.00 13.47 131 PHE A O 1
ATOM 804 N N . GLU A 1 99 ? -3.719 53.937 -4.048 1.00 14.12 132 GLU A N 1
ATOM 805 C CA . GLU A 1 99 ? -3.897 54.426 -2.684 1.00 13.81 132 GLU A CA 1
ATOM 806 C C . GLU A 1 99 ? -2.585 54.643 -1.939 1.00 13.31 132 GLU A C 1
ATOM 807 O O . GLU A 1 99 ? -2.402 55.656 -1.265 1.00 14.52 132 GLU A O 1
ATOM 813 N N . THR A 1 100 ? -1.669 53.687 -2.055 1.00 13.94 133 THR A N 1
ATOM 814 C CA . THR A 1 100 ? -0.395 53.794 -1.364 1.00 14.30 133 THR A CA 1
ATOM 815 C C . THR A 1 100 ? 0.421 54.957 -1.920 1.00 14.46 133 THR A C 1
ATOM 816 O O . THR A 1 100 ? 1.135 55.628 -1.178 1.00 14.82 133 THR A O 1
ATOM 820 N N . THR A 1 101 ? 0.306 55.197 -3.222 1.00 14.43 134 THR A N 1
ATOM 821 C CA . THR A 1 101 ? 1.035 56.300 -3.849 1.00 14.42 134 THR A CA 1
ATOM 822 C C . THR A 1 101 ? 0.474 57.661 -3.426 1.00 16.23 134 THR A C 1
ATOM 823 O O . THR A 1 101 ? 1.222 58.554 -3.006 1.00 14.63 134 THR A O 1
ATOM 827 N N . ILE A 1 102 ? -0.840 57.827 -3.513 1.00 14.50 135 ILE A N 1
ATOM 828 C CA . ILE A 1 102 ? -1.419 59.122 -3.172 1.00 14.43 135 ILE A CA 1
ATOM 829 C C . ILE A 1 102 ? -1.435 59.454 -1.683 1.00 15.67 135 ILE A C 1
ATOM 830 O O . ILE A 1 102 ? -1.288 60.617 -1.306 1.00 13.61 135 ILE A O 1
ATOM 835 N N . ARG A 1 103 ? -1.606 58.448 -0.832 1.00 14.63 136 ARG A N 1
ATOM 836 C CA . ARG A 1 103 ? -1.635 58.699 0.599 1.00 14.34 136 ARG A CA 1
ATOM 837 C C . ARG A 1 103 ? -0.262 58.621 1.255 1.00 15.45 136 ARG A C 1
ATOM 838 O O . ARG A 1 103 ? 0.194 59.586 1.876 1.00 14.91 136 ARG A O 1
ATOM 846 N N . MET A 1 104 ? 0.402 57.478 1.116 1.00 14.76 137 MET A N 1
ATOM 847 C CA . MET A 1 104 ? 1.697 57.300 1.754 1.00 15.12 137 MET A CA 1
ATOM 848 C C . MET A 1 104 ? 2.872 57.969 1.049 1.00 15.64 137 MET A C 1
ATOM 849 O O . MET A 1 104 ? 3.602 58.741 1.672 1.00 16.19 137 MET A O 1
ATOM 854 N N . LEU A 1 105 ? 3.074 57.690 -0.235 1.00 17.12 138 LEU A N 1
ATOM 855 C CA . LEU A 1 105 ? 4.186 58.334 -0.928 1.00 16.05 138 LEU A CA 1
ATOM 856 C C . LEU A 1 105 ? 3.932 59.841 -0.960 1.00 16.25 138 LEU A C 1
ATOM 857 O O . LEU A 1 105 ? 4.823 60.633 -0.660 1.00 16.29 138 LEU A O 1
ATOM 862 N N . GLY A 1 106 ? 2.707 60.235 -1.294 1.00 15.68 139 GLY A N 1
ATOM 863 C CA . GLY A 1 106 ? 2.375 61.649 -1.342 1.00 16.70 139 GLY A CA 1
ATOM 864 C C . GLY A 1 106 ? 2.515 62.345 0.001 1.00 17.18 139 GLY A C 1
ATOM 865 O O . GLY A 1 106 ? 3.011 63.468 0.075 1.00 17.02 139 GLY A O 1
ATOM 866 N N . GLY A 1 107 ? 2.082 61.680 1.071 1.00 17.25 140 GLY A N 1
ATOM 867 C CA . GLY A 1 107 ? 2.173 62.272 2.397 1.00 15.16 140 GLY A CA 1
ATOM 868 C C . GLY A 1 107 ? 3.603 62.430 2.879 1.00 15.65 140 GLY A C 1
ATOM 869 O O . GLY A 1 107 ? 3.927 63.373 3.609 1.00 16.75 140 GLY A O 1
ATOM 870 N N . LEU A 1 108 ? 4.466 61.500 2.491 1.00 15.14 141 LEU A N 1
ATOM 871 C CA . LEU A 1 108 ? 5.866 61.585 2.885 1.00 18.22 141 LEU A CA 1
ATOM 872 C C . LEU A 1 108 ? 6.535 62.719 2.110 1.00 18.57 141 LEU A C 1
ATOM 873 O O . LEU A 1 108 ? 7.403 63.418 2.640 1.00 17.91 141 LEU A O 1
ATOM 878 N N . LEU A 1 109 ? 6.124 62.903 0.858 1.00 18.31 142 LEU A N 1
ATOM 879 C CA . LEU A 1 109 ? 6.700 63.959 0.031 1.00 18.90 142 LEU A CA 1
ATOM 880 C C . LEU A 1 109 ? 6.268 65.346 0.502 1.00 19.00 142 LEU A C 1
ATOM 881 O O . LEU A 1 109 ? 7.072 66.282 0.507 1.00 19.24 142 LEU A O 1
ATOM 886 N N . SER A 1 110 ? 5.009 65.491 0.901 1.00 17.42 143 SER A N 1
ATOM 887 C CA . SER A 1 110 ? 4.540 66.791 1.367 1.00 17.33 143 SER A CA 1
ATOM 888 C C . SER A 1 110 ? 5.090 67.078 2.762 1.00 19.40 143 SER A C 1
ATOM 889 O O . SER A 1 110 ? 5.299 68.238 3.118 1.00 18.67 143 SER A O 1
ATOM 892 N N . ALA A 1 111 ? 5.324 66.026 3.547 1.00 18.69 144 ALA A N 1
ATOM 893 C CA . ALA A 1 111 ? 5.880 66.201 4.886 1.00 19.23 144 ALA A CA 1
ATOM 894 C C . ALA A 1 111 ? 7.314 66.680 4.706 1.00 21.62 144 ALA A C 1
ATOM 895 O O . ALA A 1 111 ? 7.797 67.532 5.453 1.00 22.44 144 ALA A O 1
ATOM 897 N N . TYR A 1 112 ? 7.995 66.132 3.704 1.00 22.43 145 TYR A N 1
ATOM 898 C CA . TYR A 1 112 ? 9.365 66.546 3.429 1.00 22.39 145 TYR A CA 1
ATOM 899 C C . TYR A 1 112 ? 9.362 68.018 3.031 1.00 23.58 145 TYR A C 1
ATOM 900 O O . TYR A 1 112 ? 10.139 68.815 3.557 1.00 24.82 145 TYR A O 1
ATOM 909 N N . HIS A 1 113 ? 8.479 68.366 2.099 1.00 22.14 146 HIS A N 1
ATOM 910 C CA . HIS A 1 113 ? 8.365 69.734 1.603 1.00 21.31 146 HIS A CA 1
ATOM 911 C C . HIS A 1 113 ? 8.098 70.745 2.714 1.00 23.66 146 HIS A C 1
ATOM 912 O O . HIS A 1 113 ? 8.798 71.755 2.827 1.00 23.14 146 HIS A O 1
ATOM 919 N N . LEU A 1 114 ? 7.079 70.478 3.527 1.00 22.61 147 LEU A N 1
ATOM 920 C CA . LEU A 1 114 ? 6.728 71.383 4.615 1.00 23.48 147 LEU A CA 1
ATOM 921 C C . LEU A 1 114 ? 7.788 71.411 5.705 1.00 24.39 147 LEU A C 1
ATOM 922 O O . LEU A 1 114 ? 8.025 72.452 6.316 1.00 23.53 147 LEU A O 1
ATOM 927 N N . SER A 1 115 ? 8.429 70.271 5.944 1.00 23.66 148 SER A N 1
ATOM 928 C CA . SER A 1 115 ? 9.491 70.196 6.941 1.00 26.13 148 SER A CA 1
ATOM 929 C C . SER A 1 115 ? 10.595 71.134 6.459 1.00 28.35 148 SER A C 1
ATOM 930 O O . SER A 1 115 ? 11.244 71.828 7.246 1.00 27.27 148 SER A O 1
ATOM 933 N N . ASP A 1 116 ? 10.773 71.155 5.142 1.00 26.50 149 ASP A N 1
ATOM 934 C CA . ASP A 1 116 ? 11.786 71.972 4.490 1.00 28.84 149 ASP A CA 1
ATOM 935 C C . ASP A 1 116 ? 11.474 73.467 4.540 1.00 30.45 149 ASP A C 1
ATOM 936 O O . ASP A 1 116 ? 12.251 74.253 5.089 1.00 32.63 149 ASP A O 1
ATOM 941 N N . VAL A 1 117 ? 10.333 73.858 3.984 1.00 31.28 150 VAL A N 1
ATOM 942 C CA . VAL A 1 117 ? 9.947 75.264 3.942 1.00 33.28 150 VAL A CA 1
ATOM 943 C C . VAL A 1 117 ? 9.534 75.852 5.291 1.00 34.29 150 VAL A C 1
ATOM 944 O O . VAL A 1 117 ? 9.637 77.062 5.501 1.00 33.31 150 VAL A O 1
ATOM 948 N N . LEU A 1 118 ? 9.077 75.007 6.210 1.00 31.13 151 LEU A N 1
ATOM 949 C CA . LEU A 1 118 ? 8.648 75.488 7.520 1.00 30.60 151 LEU A CA 1
ATOM 950 C C . LEU A 1 118 ? 9.720 75.288 8.594 1.00 31.07 151 LEU A C 1
ATOM 951 O O . LEU A 1 118 ? 9.583 75.771 9.719 1.00 31.27 151 LEU A O 1
ATOM 956 N N . GLU A 1 119 ? 10.790 74.584 8.234 1.00 29.97 152 GLU A N 1
ATOM 957 C CA . GLU A 1 119 ? 11.900 74.308 9.142 1.00 31.48 152 GLU A CA 1
ATOM 958 C C . GLU A 1 119 ? 11.444 73.704 10.464 1.00 31.37 152 GLU A C 1
ATOM 959 O O . GLU A 1 119 ? 11.825 74.162 11.543 1.00 31.38 152 GLU A O 1
ATOM 965 N N . VAL A 1 120 ? 10.616 72.672 10.370 1.00 29.87 153 VAL A N 1
ATOM 966 C CA . VAL A 1 120 ? 10.120 71.983 11.549 1.00 28.55 153 VAL A CA 1
ATOM 967 C C . VAL A 1 120 ? 10.342 70.499 11.305 1.00 29.60 153 VAL A C 1
ATOM 968 O O . VAL A 1 120 ? 9.983 69.972 10.250 1.00 28.54 153 VAL A O 1
ATOM 972 N N . GLY A 1 121 ? 10.962 69.831 12.268 1.00 28.35 154 GLY A N 1
ATOM 973 C CA . GLY A 1 121 ? 11.219 68.415 12.115 1.00 29.33 154 GLY A CA 1
ATOM 974 C C . GLY A 1 121 ? 12.451 68.140 11.279 1.00 29.38 154 GLY A C 1
ATOM 975 O O . GLY A 1 121 ? 13.237 69.043 10.976 1.00 28.57 154 GLY A O 1
ATOM 976 N N . ASN A 1 122 ? 12.613 66.882 10.889 1.00 29.20 155 ASN A N 1
ATOM 977 C CA . ASN A 1 122 ? 13.763 66.466 10.102 1.00 28.37 155 ASN A CA 1
ATOM 978 C C . ASN A 1 122 ? 13.330 65.956 8.727 1.00 28.92 155 ASN A C 1
ATOM 979 O O . ASN A 1 122 ? 13.006 64.778 8.572 1.00 27.52 155 ASN A O 1
ATOM 984 N N . LYS A 1 123 ? 13.355 66.840 7.732 1.00 28.10 156 LYS A N 1
ATOM 985 C CA . LYS A 1 123 ? 12.934 66.488 6.376 1.00 27.01 156 LYS A CA 1
ATOM 986 C C . LYS A 1 123 ? 13.562 65.211 5.824 1.00 26.46 156 LYS A C 1
ATOM 987 O O . LYS A 1 123 ? 12.919 64.469 5.076 1.00 23.72 156 LYS A O 1
ATOM 993 N N . THR A 1 124 ? 14.813 64.950 6.193 1.00 24.86 157 THR A N 1
ATOM 994 C CA . THR A 1 124 ? 15.519 63.767 5.710 1.00 25.52 157 THR A CA 1
ATOM 995 C C . THR A 1 124 ? 14.784 62.470 6.048 1.00 24.52 157 THR A C 1
ATOM 996 O O . THR A 1 124 ? 14.786 61.521 5.266 1.00 23.99 157 THR A O 1
ATOM 1000 N N . VAL A 1 125 ? 14.162 62.428 7.219 1.00 23.88 158 VAL A N 1
ATOM 1001 C CA . VAL A 1 125 ? 13.421 61.241 7.628 1.00 24.34 158 VAL A CA 1
ATOM 1002 C C . VAL A 1 125 ? 12.376 60.896 6.569 1.00 23.73 158 VAL A C 1
ATOM 1003 O O . VAL A 1 125 ? 12.282 59.754 6.120 1.00 24.18 158 VAL A O 1
ATOM 1007 N N . TYR A 1 126 ? 11.606 61.900 6.167 1.00 23.63 159 TYR A N 1
ATOM 1008 C CA . TYR A 1 126 ? 10.544 61.713 5.182 1.00 23.57 159 TYR A CA 1
ATOM 1009 C C . TYR A 1 126 ? 11.040 61.393 3.781 1.00 24.12 159 TYR A C 1
ATOM 1010 O O . TYR A 1 126 ? 10.467 60.545 3.096 1.00 22.74 159 TYR A O 1
ATOM 1019 N N . LEU A 1 127 ? 12.101 62.067 3.350 1.00 23.51 160 LEU A N 1
ATOM 1020 C CA . LEU A 1 127 ? 12.632 61.832 2.015 1.00 24.32 160 LEU A CA 1
ATOM 1021 C C . LEU A 1 127 ? 13.174 60.419 1.870 1.00 21.83 160 LEU A C 1
ATOM 1022 O O . LEU A 1 127 ? 12.922 59.757 0.867 1.00 22.73 160 LEU A O 1
ATOM 1027 N N . ASN A 1 128 ? 13.923 59.954 2.866 1.00 24.13 161 ASN A N 1
ATOM 1028 C CA . ASN A 1 128 ? 14.480 58.607 2.813 1.00 23.25 161 ASN A CA 1
ATOM 1029 C C . ASN A 1 128 ? 13.357 57.580 2.753 1.00 22.02 161 ASN A C 1
ATOM 1030 O O . ASN A 1 128 ? 13.435 56.602 2.011 1.00 21.64 161 ASN A O 1
ATOM 1035 N N . LYS A 1 129 ? 12.314 57.815 3.539 1.00 21.48 162 LYS A N 1
ATOM 1036 C CA . LYS A 1 129 ? 11.168 56.915 3.576 1.00 20.47 162 LYS A CA 1
ATOM 1037 C C . LYS A 1 129 ? 10.473 56.922 2.219 1.00 18.89 162 LYS A C 1
ATOM 1038 O O . LYS A 1 129 ? 10.047 55.877 1.721 1.00 19.83 162 LYS A O 1
ATOM 1044 N N . ALA A 1 130 ? 10.371 58.107 1.621 1.00 20.00 163 ALA A N 1
ATOM 1045 C CA . ALA A 1 130 ? 9.728 58.262 0.321 1.00 18.83 163 ALA A CA 1
ATOM 1046 C C . ALA A 1 130 ? 10.500 57.556 -0.788 1.00 19.37 163 ALA A C 1
ATOM 1047 O O . ALA A 1 130 ? 9.904 56.955 -1.673 1.00 20.04 163 ALA A O 1
ATOM 1049 N N . ILE A 1 131 ? 11.828 57.636 -0.750 1.00 21.04 164 ILE A N 1
ATOM 1050 C CA . ILE A 1 131 ? 12.639 56.985 -1.773 1.00 21.42 164 ILE A CA 1
ATOM 1051 C C . ILE A 1 131 ? 12.460 55.473 -1.724 1.00 21.75 164 ILE A C 1
ATOM 1052 O O . ILE A 1 131 ? 12.323 54.824 -2.760 1.00 21.93 164 ILE A O 1
ATOM 1057 N N . ASP A 1 132 ? 12.460 54.916 -0.517 1.00 22.73 165 ASP A N 1
ATOM 1058 C CA . ASP A 1 132 ? 12.299 53.475 -0.355 1.00 23.02 165 ASP A CA 1
ATOM 1059 C C . ASP A 1 132 ? 10.915 52.997 -0.791 1.00 21.79 165 ASP A C 1
ATOM 1060 O O . ASP A 1 132 ? 10.793 51.990 -1.492 1.00 20.84 165 ASP A O 1
ATOM 1065 N N . LEU A 1 133 ? 9.874 53.715 -0.381 1.00 21.41 166 LEU A N 1
ATOM 1066 C CA . LEU A 1 133 ? 8.521 53.334 -0.758 1.00 19.49 166 LEU A CA 1
ATOM 1067 C C . LEU A 1 133 ? 8.334 53.519 -2.260 1.00 18.61 166 LEU A C 1
ATOM 1068 O O . LEU A 1 133 ? 7.733 52.678 -2.929 1.00 17.62 166 LEU A O 1
ATOM 1073 N N . GLY A 1 134 ? 8.855 54.624 -2.783 1.00 18.78 167 GLY A N 1
ATOM 1074 C CA . GLY A 1 134 ? 8.743 54.889 -4.207 1.00 17.80 167 GLY A CA 1
ATOM 1075 C C . GLY A 1 134 ? 9.356 53.770 -5.031 1.00 18.26 167 GLY A C 1
ATOM 1076 O O . GLY A 1 134 ? 8.839 53.411 -6.090 1.00 19.74 167 GLY A O 1
ATOM 1077 N N . ASP A 1 135 ? 10.463 53.214 -4.546 1.00 18.65 168 ASP A N 1
ATOM 1078 C CA . ASP A 1 135 ? 11.123 52.126 -5.251 1.00 19.09 168 ASP A CA 1
ATOM 1079 C C . ASP A 1 135 ? 10.265 50.867 -5.222 1.00 18.22 168 ASP A C 1
ATOM 1080 O O . ASP A 1 135 ? 10.170 50.150 -6.216 1.00 19.66 168 ASP A O 1
ATOM 1085 N N . ARG A 1 136 ? 9.626 50.606 -4.088 1.00 19.23 169 ARG A N 1
ATOM 1086 C CA . ARG A 1 136 ? 8.771 49.430 -3.969 1.00 19.60 169 ARG A CA 1
ATOM 1087 C C . ARG A 1 136 ? 7.558 49.567 -4.889 1.00 18.15 169 ARG A C 1
ATOM 1088 O O . ARG A 1 136 ? 7.152 48.613 -5.547 1.00 18.74 169 ARG A O 1
ATOM 1096 N N . LEU A 1 137 ? 6.987 50.764 -4.941 1.00 17.87 170 LEU A N 1
ATOM 1097 C CA . LEU A 1 137 ? 5.826 51.024 -5.785 1.00 19.08 170 LEU A CA 1
ATOM 1098 C C . LEU A 1 137 ? 6.184 51.022 -7.276 1.00 18.86 170 LEU A C 1
ATOM 1099 O O . LEU A 1 137 ? 5.418 50.537 -8.105 1.00 19.13 170 LEU A O 1
ATOM 1104 N N . ALA A 1 138 ? 7.355 51.559 -7.606 1.00 19.00 171 ALA A N 1
ATOM 1105 C CA . ALA A 1 138 ? 7.795 51.652 -8.997 1.00 19.37 171 ALA A CA 1
ATOM 1106 C C . ALA A 1 138 ? 7.888 50.314 -9.722 1.00 18.83 171 ALA A C 1
ATOM 1107 O O . ALA A 1 138 ? 7.781 50.261 -10.950 1.00 21.21 171 ALA A O 1
ATOM 1109 N N . LEU A 1 139 ? 8.089 49.234 -8.972 1.00 19.09 172 LEU A N 1
ATOM 1110 C CA . LEU A 1 139 ? 8.190 47.913 -9.579 1.00 21.12 172 LEU A CA 1
ATOM 1111 C C . LEU A 1 139 ? 6.903 47.534 -10.310 1.00 22.47 172 LEU A C 1
ATOM 1112 O O . LEU A 1 139 ? 6.901 46.661 -11.177 1.00 22.25 172 LEU A O 1
ATOM 1117 N N . ALA A 1 140 ? 5.813 48.211 -9.973 1.00 20.81 173 ALA A N 1
ATOM 1118 C CA . ALA A 1 140 ? 4.529 47.942 -10.607 1.00 21.30 173 ALA A CA 1
ATOM 1119 C C . ALA A 1 140 ? 4.550 48.273 -12.100 1.00 20.84 173 ALA A C 1
ATOM 1120 O O . ALA A 1 140 ? 3.804 47.690 -12.878 1.00 21.69 173 ALA A O 1
ATOM 1122 N N . PHE A 1 141 ? 5.405 49.209 -12.499 1.00 21.88 174 PHE A N 1
ATOM 1123 C CA . PHE A 1 141 ? 5.480 49.609 -13.901 1.00 20.61 174 PHE A CA 1
ATOM 1124 C C . PHE A 1 141 ? 6.231 48.629 -14.801 1.00 24.02 174 PHE A C 1
ATOM 1125 O O . PHE A 1 141 ? 6.301 48.834 -16.013 1.00 24.61 174 PHE A O 1
ATOM 1133 N N . LEU A 1 142 ? 6.775 47.565 -14.217 1.00 26.11 175 LEU A N 1
ATOM 1134 C CA . LEU A 1 142 ? 7.535 46.569 -14.979 1.00 29.98 175 LEU A CA 1
ATOM 1135 C C . LEU A 1 142 ? 6.734 45.323 -15.351 1.00 33.76 175 LEU A C 1
ATOM 1136 O O . LEU A 1 142 ? 7.254 44.422 -16.016 1.00 34.76 175 LEU A O 1
ATOM 1141 N N . SER A 1 143 ? 5.475 45.279 -14.933 1.00 34.70 176 SER A N 1
ATOM 1142 C CA . SER A 1 143 ? 4.616 44.125 -15.182 1.00 38.40 176 SER A CA 1
ATOM 1143 C C . SER A 1 143 ? 4.059 43.964 -16.594 1.00 39.57 176 SER A C 1
ATOM 1144 O O . SER A 1 143 ? 3.967 42.845 -17.101 1.00 40.10 176 SER A O 1
ATOM 1147 N N . THR A 1 144 ? 3.685 45.070 -17.229 1.00 38.67 177 THR A N 1
ATOM 1148 C CA . THR A 1 144 ? 3.101 45.009 -18.565 1.00 40.52 177 THR A CA 1
ATOM 1149 C C . THR A 1 144 ? 3.981 45.616 -19.653 1.00 38.84 177 THR A C 1
ATOM 1150 O O . THR A 1 144 ? 4.894 46.390 -19.370 1.00 37.99 177 THR A O 1
ATOM 1154 N N . GLN A 1 145 ? 3.695 45.257 -20.900 1.00 39.95 178 GLN A N 1
ATOM 1155 C CA . GLN A 1 145 ? 4.449 45.764 -22.039 1.00 41.26 178 GLN A CA 1
ATOM 1156 C C . GLN A 1 145 ? 4.075 47.213 -22.344 1.00 38.59 178 GLN A C 1
ATOM 1157 O O . GLN A 1 145 ? 4.889 47.972 -22.868 1.00 39.99 178 GLN A O 1
ATOM 1163 N N . THR A 1 146 ? 2.846 47.593 -22.007 1.00 33.88 179 THR A N 1
ATOM 1164 C CA . THR A 1 146 ? 2.373 48.954 -22.253 1.00 30.35 179 THR A CA 1
ATOM 1165 C C . THR A 1 146 ? 2.920 49.943 -21.233 1.00 30.49 179 THR A C 1
ATOM 1166 O O . THR A 1 146 ? 3.021 51.138 -21.506 1.00 33.11 179 THR A O 1
ATOM 1170 N N . GLY A 1 147 ? 3.270 49.444 -20.054 1.00 27.73 180 GLY A N 1
ATOM 1171 C CA . GLY A 1 147 ? 3.775 50.322 -19.016 1.00 26.25 180 GLY A CA 1
ATOM 1172 C C . GLY A 1 147 ? 2.670 50.639 -18.025 1.00 24.04 180 GLY A C 1
ATOM 1173 O O . GLY A 1 147 ? 2.914 51.251 -16.986 1.00 25.62 180 GLY A O 1
ATOM 1174 N N . ILE A 1 148 ? 1.449 50.232 -18.357 1.00 21.46 181 ILE A N 1
ATOM 1175 C CA . ILE A 1 148 ? 0.303 50.448 -17.480 1.00 20.49 181 ILE A CA 1
ATOM 1176 C C . ILE A 1 148 ? 0.363 49.374 -16.396 1.00 22.13 181 ILE A C 1
ATOM 1177 O O . ILE A 1 148 ? 0.343 48.175 -16.685 1.00 22.48 181 ILE A O 1
ATOM 1182 N N . PRO A 1 149 ? 0.432 49.792 -15.127 1.00 20.61 182 PRO A N 1
ATOM 1183 C CA . PRO A 1 149 ? 0.510 48.860 -14.001 1.00 20.63 182 PRO A CA 1
ATOM 1184 C C . PRO A 1 149 ? -0.772 48.137 -13.617 1.00 19.68 182 PRO A C 1
ATOM 1185 O O . PRO A 1 149 ? -1.877 48.622 -13.862 1.00 20.71 182 PRO A O 1
ATOM 1189 N N . TYR A 1 150 ? -0.603 46.960 -13.021 1.00 21.42 183 TYR A N 1
ATOM 1190 C CA . TYR A 1 150 ? -1.729 46.192 -12.524 1.00 20.32 183 TYR A CA 1
ATOM 1191 C C . TYR A 1 150 ? -2.119 46.932 -11.246 1.00 20.07 183 TYR A C 1
ATOM 1192 O O . TYR A 1 150 ? -1.335 47.714 -10.714 1.00 20.47 183 TYR A O 1
ATOM 1201 N N . SER A 1 151 ? -3.315 46.671 -10.744 1.00 19.69 184 SER A N 1
ATOM 1202 C CA . SER A 1 151 ? -3.809 47.361 -9.558 1.00 20.52 184 SER A CA 1
ATOM 1203 C C . SER A 1 151 ? -2.998 47.252 -8.264 1.00 19.18 184 SER A C 1
ATOM 1204 O O . SER A 1 151 ? -2.859 48.238 -7.534 1.00 17.09 184 SER A O 1
ATOM 1207 N N . SER A 1 152 ? -2.460 46.072 -7.974 1.00 20.09 185 SER A N 1
ATOM 1208 C CA . SER A 1 152 ? -1.727 45.875 -6.724 1.00 20.40 185 SER A CA 1
ATOM 1209 C C . SER A 1 152 ? -0.298 45.380 -6.871 1.00 20.31 185 SER A C 1
ATOM 1210 O O . SER A 1 152 ? 0.085 44.832 -7.907 1.00 21.75 185 SER A O 1
ATOM 1213 N N . ILE A 1 153 ? 0.482 45.566 -5.810 1.00 21.05 186 ILE A N 1
ATOM 1214 C CA . ILE A 1 153 ? 1.867 45.123 -5.799 1.00 21.54 186 ILE A CA 1
ATOM 1215 C C . ILE A 1 153 ? 2.298 44.702 -4.397 1.00 21.09 186 ILE A C 1
ATOM 1216 O O . ILE A 1 153 ? 1.831 45.247 -3.397 1.00 18.57 186 ILE A O 1
ATOM 1221 N N . ASN A 1 154 ? 3.175 43.706 -4.331 1.00 22.51 187 ASN A N 1
ATOM 1222 C CA . ASN A 1 154 ? 3.682 43.229 -3.052 1.00 22.00 187 ASN A CA 1
ATOM 1223 C C . ASN A 1 154 ? 4.869 44.111 -2.701 1.00 21.32 187 ASN A C 1
ATOM 1224 O O . ASN A 1 154 ? 5.833 44.194 -3.465 1.00 21.51 187 ASN A O 1
ATOM 1229 N N . LEU A 1 155 ? 4.799 44.772 -1.550 1.00 20.98 188 LEU A N 1
ATOM 1230 C CA . LEU A 1 155 ? 5.861 45.678 -1.129 1.00 21.42 188 LEU A CA 1
ATOM 1231 C C . LEU A 1 155 ? 7.203 45.007 -0.861 1.00 23.50 188 LEU A C 1
ATOM 1232 O O . LEU A 1 155 ? 8.245 45.652 -0.948 1.00 23.50 188 LEU A O 1
ATOM 1237 N N . HIS A 1 156 ? 7.182 43.719 -0.541 1.00 25.33 189 HIS A N 1
ATOM 1238 C CA . HIS A 1 156 ? 8.422 43.005 -0.262 1.00 27.86 189 HIS A CA 1
ATOM 1239 C C . HIS A 1 156 ? 9.035 42.342 -1.490 1.00 28.23 189 HIS A C 1
ATOM 1240 O O . HIS A 1 156 ? 10.219 42.523 -1.766 1.00 28.76 189 HIS A O 1
ATOM 1247 N N . SER A 1 157 ? 8.224 41.592 -2.231 1.00 29.63 190 SER A N 1
ATOM 1248 C CA . SER A 1 157 ? 8.706 40.873 -3.408 1.00 30.78 190 SER A CA 1
ATOM 1249 C C . SER A 1 157 ? 8.729 41.671 -4.707 1.00 32.41 190 SER A C 1
ATOM 1250 O O . SER A 1 157 ? 9.566 41.422 -5.577 1.00 31.93 190 SER A O 1
ATOM 1253 N N . GLY A 1 158 ? 7.812 42.621 -4.845 1.00 30.65 191 GLY A N 1
ATOM 1254 C CA . GLY A 1 158 ? 7.761 43.408 -6.062 1.00 31.88 191 GLY A CA 1
ATOM 1255 C C . GLY A 1 158 ? 6.866 42.753 -7.096 1.00 31.92 191 GLY A C 1
ATOM 1256 O O . GLY A 1 158 ? 6.822 43.177 -8.252 1.00 31.50 191 GLY A O 1
ATOM 1257 N N . GLN A 1 159 ? 6.150 41.711 -6.680 1.00 32.66 192 GLN A N 1
ATOM 1258 C CA . GLN A 1 159 ? 5.241 40.995 -7.571 1.00 35.22 192 GLN A CA 1
ATOM 1259 C C . GLN A 1 159 ? 3.950 41.788 -7.772 1.00 34.10 192 GLN A C 1
ATOM 1260 O O . GLN A 1 159 ? 3.316 42.209 -6.804 1.00 32.65 192 GLN A O 1
ATOM 1266 N N . ALA A 1 160 ? 3.560 41.978 -9.029 1.00 32.18 193 ALA A N 1
ATOM 1267 C CA . ALA A 1 160 ? 2.346 42.721 -9.354 1.00 32.41 193 ALA A CA 1
ATOM 1268 C C . ALA A 1 160 ? 1.145 41.797 -9.545 1.00 34.61 193 ALA A C 1
ATOM 1269 O O . ALA A 1 160 ? 1.296 40.649 -9.961 1.00 33.79 193 ALA A O 1
ATOM 1271 N N . VAL A 1 161 ? -0.047 42.304 -9.242 1.00 34.98 194 VAL A N 1
ATOM 1272 C CA . VAL A 1 161 ? -1.272 41.523 -9.387 1.00 35.52 194 VAL A CA 1
ATOM 1273 C C . VAL A 1 161 ? -2.435 42.354 -9.938 1.00 36.38 194 VAL A C 1
ATOM 1274 O O . VAL A 1 161 ? -2.755 43.429 -9.419 1.00 31.15 194 VAL A O 1
ATOM 1278 N N . LYS A 1 162 ? -3.062 41.837 -10.993 1.00 36.09 195 LYS A N 1
ATOM 1279 C CA . LYS A 1 162 ? -4.187 42.503 -11.646 1.00 38.43 195 LYS A CA 1
ATOM 1280 C C . LYS A 1 162 ? -5.393 42.699 -10.736 1.00 40.48 195 LYS A C 1
ATOM 1281 O O . LYS A 1 162 ? -5.515 42.056 -9.690 1.00 39.43 195 LYS A O 1
ATOM 1287 N N . ASN A 1 163 ? -6.282 43.595 -11.152 1.00 41.96 196 ASN A N 1
ATOM 1288 C CA . ASN A 1 163 ? -7.508 43.868 -10.413 1.00 43.02 196 ASN A CA 1
ATOM 1289 C C . ASN A 1 163 ? -8.247 42.535 -10.343 1.00 44.39 196 ASN A C 1
ATOM 1290 O O . ASN A 1 163 ? -8.406 41.853 -11.357 1.00 43.17 196 ASN A O 1
ATOM 1295 N N . HIS A 1 164 ? -8.683 42.157 -9.148 1.00 45.99 197 HIS A N 1
ATOM 1296 C CA . HIS A 1 164 ? -9.388 40.895 -8.970 1.00 49.56 197 HIS A CA 1
ATOM 1297 C C . HIS A 1 164 ? -10.658 40.803 -9.809 1.00 49.45 197 HIS A C 1
ATOM 1298 O O . HIS A 1 164 ? -11.024 39.725 -10.277 1.00 51.49 197 HIS A O 1
ATOM 1305 N N . ALA A 1 165 ? -11.324 41.935 -10.005 1.00 48.42 198 ALA A N 1
ATOM 1306 C CA . ALA A 1 165 ? -12.556 41.961 -10.783 1.00 46.17 198 ALA A CA 1
ATOM 1307 C C . ALA A 1 165 ? -12.393 42.754 -12.073 1.00 44.75 198 ALA A C 1
ATOM 1308 O O . ALA A 1 165 ? -11.284 43.144 -12.442 1.00 42.77 198 ALA A O 1
ATOM 1310 N N . ASP A 1 166 ? -13.511 42.970 -12.760 1.00 42.92 199 ASP A N 1
ATOM 1311 C CA . ASP A 1 166 ? -13.533 43.735 -14.001 1.00 40.10 199 ASP A CA 1
ATOM 1312 C C . ASP A 1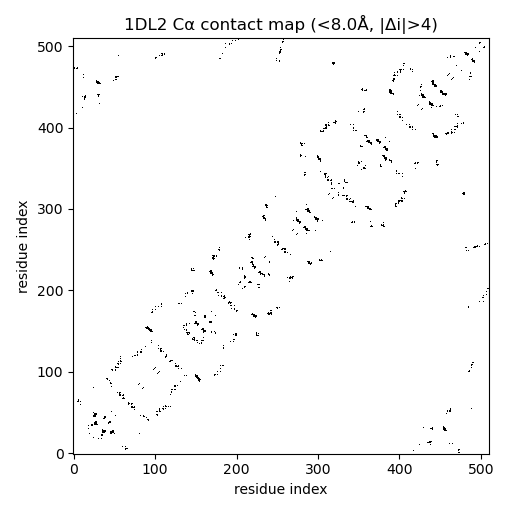 166 ? -12.716 43.110 -15.126 1.00 37.89 199 ASP A C 1
ATOM 1313 O O . ASP A 1 166 ? -12.129 43.818 -15.947 1.00 35.12 199 ASP A O 1
ATOM 1318 N N . GLY A 1 167 ? -12.689 41.782 -15.167 1.00 33.52 200 GLY A N 1
ATOM 1319 C CA . GLY A 1 167 ? -11.947 41.091 -16.203 1.00 31.69 200 GLY A CA 1
ATOM 1320 C C . GLY A 1 167 ? -10.449 41.307 -16.120 1.00 30.52 200 GLY A C 1
ATOM 1321 O O . GLY A 1 167 ? -9.723 41.013 -17.070 1.00 32.55 200 GLY A O 1
ATOM 1322 N N . GLY A 1 168 ? -9.984 41.826 -14.988 1.00 28.77 201 GLY A N 1
ATOM 1323 C CA . GLY A 1 168 ? -8.562 42.062 -14.816 1.00 28.16 201 GLY A CA 1
ATOM 1324 C C . GLY A 1 168 ? -8.122 43.440 -15.273 1.00 26.34 201 GLY A C 1
ATOM 1325 O O . GLY A 1 168 ? -6.927 43.738 -15.320 1.00 25.09 201 GLY A O 1
ATOM 1326 N N . ALA A 1 169 ? -9.086 44.285 -15.618 1.00 24.44 202 ALA A N 1
ATOM 1327 C CA . ALA A 1 169 ? -8.767 45.635 -16.064 1.00 22.72 202 ALA A CA 1
ATOM 1328 C C . ALA A 1 169 ? -8.391 46.504 -14.873 1.00 22.80 202 ALA A C 1
ATOM 1329 O O . ALA A 1 169 ? -8.855 46.285 -13.753 1.00 23.67 202 ALA A O 1
ATOM 1331 N N . SER A 1 170 ? -7.527 47.479 -15.120 1.00 21.62 203 SER A N 1
ATOM 1332 C CA . SER A 1 170 ? -7.107 48.404 -14.081 1.00 19.75 203 SER A CA 1
ATOM 1333 C C . SER A 1 170 ? -8.053 49.597 -14.155 1.00 20.00 203 SER A C 1
ATOM 1334 O O . SER A 1 170 ? -8.645 49.859 -15.205 1.00 19.23 203 SER A O 1
ATOM 1337 N N . SER A 1 171 ? -8.208 50.310 -13.045 1.00 18.35 204 SER A N 1
ATOM 1338 C CA . SER A 1 171 ? -9.073 51.482 -13.029 1.00 17.38 204 SER A CA 1
ATOM 1339 C C . SER A 1 171 ? -8.265 52.599 -13.668 1.00 15.67 204 SER A C 1
ATOM 1340 O O . SER A 1 171 ? -7.128 52.852 -13.272 1.00 17.49 204 SER A O 1
ATOM 1343 N N . THR A 1 172 ? -8.856 53.262 -14.654 1.00 15.94 205 THR A N 1
ATOM 1344 C CA . THR A 1 172 ? -8.164 54.313 -15.385 1.00 15.58 205 THR A CA 1
ATOM 1345 C C . THR A 1 172 ? -7.533 55.390 -14.508 1.00 14.21 205 THR A C 1
ATOM 1346 O O . THR A 1 172 ? -6.364 55.723 -14.686 1.00 15.74 205 THR A O 1
ATOM 1350 N N . ALA A 1 173 ? -8.294 55.928 -13.561 1.00 15.43 206 ALA A N 1
ATOM 1351 C CA . ALA A 1 173 ? -7.758 56.956 -12.680 1.00 15.72 206 ALA A CA 1
ATOM 1352 C C . ALA A 1 173 ? -6.624 56.432 -11.801 1.00 15.95 206 ALA A C 1
ATOM 1353 O O . ALA A 1 173 ? -5.737 57.192 -11.413 1.00 15.35 206 ALA A O 1
ATOM 1355 N N . GLU A 1 174 ? -6.641 55.137 -11.490 1.00 15.25 207 GLU A N 1
ATOM 1356 C CA . GLU A 1 174 ? -5.611 54.580 -10.623 1.00 16.32 207 GLU A CA 1
ATOM 1357 C C . GLU A 1 174 ? -4.188 54.618 -11.178 1.00 16.92 207 GLU A C 1
ATOM 1358 O O . GLU A 1 174 ? -3.234 54.720 -10.403 1.00 16.33 207 GLU A O 1
ATOM 1364 N N . PHE A 1 175 ? -4.019 54.548 -12.496 1.00 16.45 208 PHE A N 1
ATOM 1365 C CA . PHE A 1 175 ? -2.660 54.625 -13.020 1.00 15.65 208 PHE A CA 1
ATOM 1366 C C . PHE A 1 175 ? -2.373 55.979 -13.653 1.00 16.72 208 PHE A C 1
ATOM 1367 O O . PHE A 1 175 ? -1.288 56.206 -14.180 1.00 14.34 208 PHE A O 1
ATOM 1375 N N . THR A 1 176 ? -3.351 56.877 -13.585 1.00 15.45 209 THR A N 1
ATOM 1376 C CA . THR A 1 176 ? -3.174 58.228 -1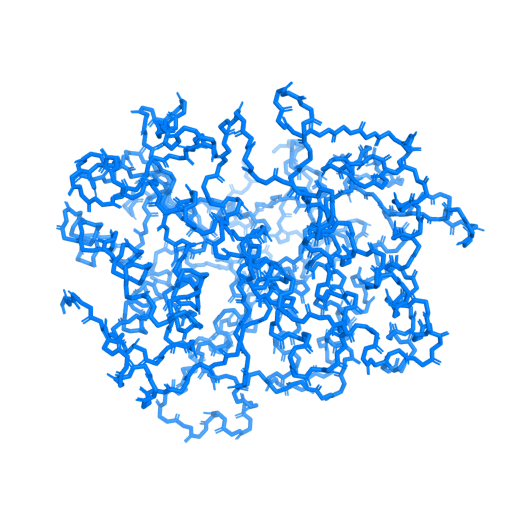4.109 1.00 15.81 209 THR A CA 1
ATOM 1377 C C . THR A 1 176 ? -3.263 59.242 -12.968 1.00 17.64 209 THR A C 1
ATOM 1378 O O . THR A 1 176 ? -3.499 60.430 -13.184 1.00 16.48 209 THR A O 1
ATOM 1382 N N . THR A 1 177 ? -3.090 58.755 -11.742 1.00 16.23 210 THR A N 1
ATOM 1383 C CA . THR A 1 177 ? -3.092 59.622 -10.573 1.00 15.23 210 THR A CA 1
ATOM 1384 C C . THR A 1 177 ? -1.885 59.231 -9.724 1.00 13.38 210 THR A C 1
ATOM 1385 O O . THR A 1 177 ? -1.964 59.126 -8.499 1.00 14.61 210 THR A O 1
ATOM 1389 N N . LEU A 1 178 ? -0.762 59.010 -10.406 1.00 14.18 211 LEU A N 1
ATOM 1390 C CA . LEU A 1 178 ? 0.494 58.634 -9.756 1.00 14.35 211 LEU A CA 1
ATOM 1391 C C . LEU A 1 178 ? 1.618 59.566 -10.193 1.00 14.80 211 LEU A C 1
ATOM 1392 O O . LEU A 1 178 ? 2.710 59.540 -9.633 1.00 15.04 211 LEU A O 1
ATOM 1397 N N . GLN A 1 179 ? 1.329 60.395 -11.190 1.00 15.91 212 GLN A N 1
ATOM 1398 C CA . GLN A 1 179 ? 2.320 61.275 -11.794 1.00 15.54 212 GLN A CA 1
ATOM 1399 C C . GLN A 1 179 ? 2.917 62.396 -10.945 1.00 16.59 212 GLN A C 1
ATOM 1400 O O . GLN A 1 179 ? 4.119 62.660 -11.030 1.00 16.39 212 GLN A O 1
ATOM 1406 N N . MET A 1 180 ? 2.101 63.067 -10.141 1.00 15.23 213 MET A N 1
ATOM 1407 C CA . MET A 1 180 ? 2.628 64.142 -9.300 1.00 16.39 213 MET A CA 1
ATOM 1408 C C . MET A 1 180 ? 3.666 63.607 -8.326 1.00 16.72 213 MET A C 1
ATOM 1409 O O . MET A 1 180 ? 4.731 64.201 -8.133 1.00 17.04 213 MET A O 1
ATOM 1414 N N . GLU A 1 181 ? 3.333 62.479 -7.708 1.00 16.72 214 GLU A N 1
ATOM 1415 C CA . GLU A 1 181 ? 4.182 61.856 -6.708 1.00 17.00 214 GLU A CA 1
ATOM 1416 C C . GLU A 1 181 ? 5.512 61.367 -7.260 1.00 16.78 214 GLU A C 1
ATOM 1417 O O . GLU A 1 181 ? 6.572 61.693 -6.726 1.00 17.12 214 GLU A O 1
ATOM 1423 N N . PHE A 1 182 ? 5.461 60.583 -8.328 1.00 16.55 215 PHE A N 1
ATOM 1424 C CA . PHE A 1 182 ? 6.688 60.069 -8.906 1.00 18.05 215 PHE A CA 1
ATOM 1425 C C . PHE A 1 182 ? 7.528 61.141 -9.592 1.00 17.05 215 PHE A C 1
ATOM 1426 O O . PHE A 1 182 ? 8.755 61.057 -9.585 1.00 18.13 215 PHE A O 1
ATOM 1434 N N . LYS A 1 183 ? 6.885 62.160 -10.161 1.00 16.61 216 LYS A N 1
ATOM 1435 C CA . LYS A 1 183 ? 7.655 63.223 -10.798 1.00 17.64 216 LYS A CA 1
ATOM 1436 C C . LYS A 1 183 ? 8.340 64.095 -9.748 1.00 18.35 216 LYS A C 1
ATOM 1437 O O . LYS A 1 183 ? 9.491 64.485 -9.934 1.00 18.77 216 LYS A O 1
ATOM 1443 N N . TYR A 1 184 ? 7.660 64.390 -8.639 1.00 17.58 217 TYR A N 1
ATOM 1444 C CA . TYR A 1 184 ? 8.287 65.196 -7.592 1.00 17.62 217 TYR A CA 1
ATOM 1445 C C . TYR A 1 184 ? 9.441 64.392 -6.990 1.00 18.58 217 TYR A C 1
ATOM 1446 O O . TYR A 1 184 ? 10.484 64.948 -6.660 1.00 18.54 217 TYR A O 1
ATOM 1455 N N . LEU A 1 185 ? 9.258 63.079 -6.857 1.00 17.50 218 LEU A N 1
ATOM 1456 C CA . LEU A 1 185 ? 10.319 62.230 -6.324 1.00 18.28 218 LEU A CA 1
ATOM 1457 C C . LEU A 1 185 ? 11.512 62.232 -7.291 1.00 20.56 218 LEU A C 1
ATOM 1458 O O . LEU A 1 185 ? 12.668 62.223 -6.864 1.00 21.06 218 LEU A O 1
ATOM 1463 N N . ALA A 1 186 ? 11.231 62.249 -8.593 1.00 20.30 219 ALA A N 1
ATOM 1464 C CA . ALA A 1 186 ? 12.297 62.277 -9.595 1.00 20.56 219 ALA A CA 1
ATOM 1465 C C . ALA A 1 186 ? 13.079 63.583 -9.451 1.00 20.98 219 ALA A C 1
ATOM 1466 O O . ALA A 1 186 ? 14.307 63.608 -9.559 1.00 21.87 219 ALA A O 1
ATOM 1468 N N . TYR A 1 187 ? 12.345 64.663 -9.202 1.00 20.54 220 TYR A N 1
ATOM 1469 C CA . TYR A 1 187 ? 12.915 66.000 -9.029 1.00 21.93 220 TYR A CA 1
ATOM 1470 C C . TYR A 1 187 ? 13.831 66.082 -7.806 1.00 22.32 220 TYR A C 1
ATOM 1471 O O . TYR A 1 187 ? 14.905 66.684 -7.863 1.00 22.54 220 TYR A O 1
ATOM 1480 N N . LEU A 1 188 ? 13.406 65.474 -6.703 1.00 21.54 221 LEU A N 1
ATOM 1481 C CA . LEU A 1 188 ? 14.183 65.499 -5.468 1.00 21.83 221 LEU A CA 1
ATOM 1482 C C . LEU A 1 188 ? 15.413 64.600 -5.506 1.00 23.10 221 LEU A C 1
ATOM 1483 O O . LEU A 1 188 ? 16.437 64.916 -4.895 1.00 24.32 221 LEU A O 1
ATOM 1488 N N . THR A 1 189 ? 15.316 63.487 -6.225 1.00 23.15 222 THR A N 1
ATOM 1489 C CA . THR A 1 189 ? 16.418 62.538 -6.310 1.00 24.86 222 THR A CA 1
ATOM 1490 C C . THR A 1 189 ? 17.259 62.674 -7.573 1.00 24.68 222 THR A C 1
ATOM 1491 O O . THR A 1 189 ? 18.363 62.134 -7.644 1.00 27.65 222 THR A O 1
ATOM 1495 N N . GLY A 1 190 ? 16.736 63.386 -8.565 1.00 25.68 223 GLY A N 1
ATOM 1496 C CA . GLY A 1 190 ? 17.456 63.533 -9.817 1.00 26.21 223 GLY A CA 1
ATOM 1497 C C . GLY A 1 190 ? 17.372 62.219 -10.569 1.00 27.43 223 GLY A C 1
ATOM 1498 O O . GLY A 1 190 ? 18.066 61.996 -11.558 1.00 28.43 223 GLY A O 1
ATOM 1499 N N . ASN A 1 191 ? 16.492 61.345 -10.093 1.00 24.84 224 ASN A N 1
ATOM 1500 C CA . ASN A 1 191 ? 16.307 60.034 -10.690 1.00 23.94 224 ASN A CA 1
ATOM 1501 C C . ASN A 1 191 ? 15.230 60.049 -11.760 1.00 25.54 224 ASN A C 1
ATOM 1502 O O . ASN A 1 191 ? 14.039 60.004 -11.446 1.00 21.73 224 ASN A O 1
ATOM 1507 N N . ARG A 1 192 ? 15.652 60.080 -13.022 1.00 22.64 225 ARG A N 1
ATOM 1508 C CA . ARG A 1 192 ? 14.723 60.125 -14.149 1.00 21.89 225 ARG A CA 1
ATOM 1509 C C . ARG A 1 192 ? 13.799 58.914 -14.302 1.00 20.80 225 ARG A C 1
ATOM 1510 O O . ARG A 1 192 ? 12.719 59.025 -14.883 1.00 20.97 225 ARG A O 1
ATOM 1518 N N . THR A 1 193 ? 14.218 57.763 -13.790 1.00 21.87 226 THR A N 1
ATOM 1519 C CA . THR A 1 193 ? 13.412 56.557 -13.918 1.00 22.09 226 THR A CA 1
ATOM 1520 C C . THR A 1 193 ? 11.982 56.708 -13.393 1.00 20.71 226 THR A C 1
ATOM 1521 O O . THR A 1 193 ? 11.040 56.247 -14.033 1.00 20.02 226 THR A O 1
ATOM 1525 N N . TYR A 1 194 ? 11.812 57.362 -12.246 1.00 20.87 227 TYR A N 1
ATOM 1526 C CA . TYR A 1 194 ? 10.471 57.541 -11.686 1.00 18.81 227 TYR A CA 1
ATOM 1527 C C . TYR A 1 194 ? 9.582 58.314 -12.654 1.00 19.94 227 TYR A C 1
ATOM 1528 O O . TYR A 1 194 ? 8.406 57.998 -12.839 1.00 17.10 227 TYR A O 1
ATOM 1537 N N . TRP A 1 195 ? 10.163 59.346 -13.253 1.00 17.91 228 TRP A N 1
ATOM 1538 C CA . TRP A 1 195 ? 9.472 60.213 -14.193 1.00 17.55 228 TRP A CA 1
ATOM 1539 C C . TRP A 1 195 ? 9.102 59.470 -15.477 1.00 18.22 228 TRP A C 1
ATOM 1540 O O . TRP A 1 195 ? 7.962 59.535 -15.937 1.00 17.70 228 TRP A O 1
ATOM 1551 N N . GLU A 1 196 ? 10.069 58.755 -16.043 1.00 18.78 229 GLU A N 1
ATOM 1552 C CA . GLU A 1 196 ? 9.853 58.011 -17.279 1.00 18.08 229 GLU A CA 1
ATOM 1553 C C . GLU A 1 196 ? 8.783 56.932 -17.143 1.00 19.71 229 GLU A C 1
ATOM 1554 O O . GLU A 1 196 ? 7.931 56.775 -18.018 1.00 19.29 229 GLU A O 1
ATOM 1560 N N . LEU A 1 197 ? 8.825 56.194 -16.041 1.00 19.22 230 LEU A N 1
ATOM 1561 C CA . LEU A 1 197 ? 7.857 55.129 -15.820 1.00 18.57 230 LEU A CA 1
ATOM 1562 C C . LEU A 1 197 ? 6.432 55.649 -15.670 1.00 17.63 230 LEU A C 1
ATOM 1563 O O . LEU A 1 197 ? 5.494 55.080 -16.233 1.00 16.89 230 LEU A O 1
ATOM 1568 N N . VAL A 1 198 ? 6.262 56.731 -14.919 1.00 17.32 231 VAL A N 1
ATOM 1569 C CA . VAL A 1 198 ? 4.925 57.263 -14.699 1.00 18.57 231 VAL A CA 1
ATOM 1570 C C . VAL A 1 198 ? 4.323 58.000 -15.901 1.00 19.38 231 VAL A C 1
ATOM 1571 O O . VAL A 1 198 ? 3.104 58.008 -16.078 1.00 16.77 231 VAL A O 1
ATOM 1575 N N . GLU A 1 199 ? 5.157 58.598 -16.748 1.00 15.92 232 GLU A N 1
ATOM 1576 C CA . GLU A 1 199 ? 4.625 59.313 -17.911 1.00 17.34 232 GLU A CA 1
ATOM 1577 C C . GLU A 1 199 ? 4.279 58.341 -19.048 1.00 16.73 232 GLU A C 1
ATOM 1578 O O . GLU A 1 199 ? 3.472 58.642 -19.923 1.00 16.41 232 GLU A O 1
ATOM 1584 N N . ARG A 1 200 ? 4.891 57.165 -19.012 1.00 17.84 233 ARG A N 1
ATOM 1585 C CA . ARG A 1 200 ? 4.703 56.148 -20.041 1.00 18.77 233 ARG A CA 1
ATOM 1586 C C . ARG A 1 200 ? 3.270 55.650 -20.261 1.00 18.15 233 ARG A C 1
ATOM 1587 O O . ARG A 1 200 ? 2.904 55.278 -21.377 1.00 17.95 233 ARG A O 1
ATOM 1595 N N . VAL A 1 201 ? 2.452 55.671 -19.215 1.00 16.34 234 VAL A N 1
ATOM 1596 C CA . VAL A 1 201 ? 1.080 55.168 -19.314 1.00 17.25 234 VAL A CA 1
ATOM 1597 C C . VAL A 1 201 ? 0.155 55.888 -20.299 1.00 17.16 234 VAL A C 1
ATOM 1598 O O . VAL A 1 201 ? -0.791 55.296 -20.820 1.00 16.85 234 VAL A O 1
ATOM 1602 N N . TYR A 1 202 ? 0.429 57.158 -20.568 1.00 15.82 235 TYR A N 1
ATOM 1603 C CA . TYR A 1 202 ? -0.429 57.937 -21.447 1.00 15.84 235 TYR A CA 1
ATOM 1604 C C . TYR A 1 202 ? -0.455 57.584 -22.930 1.00 15.79 235 TYR A C 1
ATOM 1605 O O . TYR A 1 202 ? -1.517 57.566 -23.544 1.00 17.80 235 TYR A O 1
ATOM 1614 N N . GLU A 1 203 ? 0.703 57.305 -23.510 1.00 17.51 236 GLU A N 1
ATOM 1615 C CA . GLU A 1 203 ? 0.748 57.003 -24.932 1.00 18.22 236 GLU A CA 1
ATOM 1616 C C . GLU A 1 203 ? -0.166 55.842 -25.326 1.00 16.07 236 GLU A C 1
ATOM 1617 O O . GLU A 1 203 ? -1.005 55.985 -26.210 1.00 17.25 236 GLU A O 1
ATOM 1623 N N . PRO A 1 204 ? -0.017 54.675 -24.683 1.00 18.43 237 PRO A N 1
ATOM 1624 C CA . PRO A 1 204 ? -0.920 53.591 -25.085 1.00 18.43 237 PRO A CA 1
ATOM 1625 C C . PRO A 1 204 ? -2.383 53.944 -24.819 1.00 17.59 237 PRO A C 1
ATOM 1626 O O . PRO A 1 204 ? -3.266 53.618 -25.611 1.00 18.45 237 PRO A O 1
ATOM 1630 N N . LEU A 1 205 ? -2.637 54.629 -23.706 1.00 15.77 238 LEU A N 1
ATOM 1631 C CA . LEU A 1 205 ? -3.997 55.018 -23.356 1.00 17.66 238 LEU A CA 1
ATOM 1632 C C . LEU A 1 205 ? -4.623 55.885 -24.446 1.00 16.27 238 LEU A C 1
ATOM 1633 O O . LEU A 1 205 ? -5.749 55.643 -24.876 1.00 17.56 238 LEU A O 1
ATOM 1638 N N . TYR A 1 206 ? -3.890 56.897 -24.895 1.00 16.45 239 TYR A N 1
ATOM 1639 C CA . TYR A 1 206 ? -4.410 57.788 -25.921 1.00 14.87 239 TYR A CA 1
ATOM 1640 C C . TYR A 1 206 ? -4.405 57.199 -27.328 1.00 16.11 239 TYR A C 1
ATOM 1641 O O . TYR A 1 206 ? -5.386 57.322 -28.063 1.00 18.56 239 TYR A O 1
ATOM 1650 N N . LYS A 1 207 ? -3.304 56.549 -27.690 1.00 16.82 240 LYS A N 1
ATOM 1651 C CA . LYS A 1 207 ? -3.146 55.977 -29.024 1.00 16.18 240 LYS A CA 1
ATOM 1652 C C . LYS A 1 207 ? -3.955 54.716 -29.303 1.00 19.43 240 LYS A C 1
ATOM 1653 O O . LYS A 1 207 ? -4.600 54.609 -30.343 1.00 19.72 240 LYS A O 1
ATOM 1659 N N . ASN A 1 208 ? -3.927 53.766 -28.375 1.00 19.83 241 ASN A N 1
ATOM 1660 C CA . ASN A 1 208 ? -4.638 52.509 -28.577 1.00 19.80 241 ASN A CA 1
ATOM 1661 C C . ASN A 1 208 ? -6.155 52.623 -28.549 1.00 20.51 241 ASN A C 1
ATOM 1662 O O . ASN A 1 208 ? -6.855 51.744 -29.063 1.00 20.95 241 ASN A O 1
ATOM 1667 N N . ASN A 1 209 ? -6.663 53.706 -27.966 1.00 19.15 242 ASN A N 1
ATOM 1668 C CA . ASN A 1 209 ? -8.102 53.914 -27.862 1.00 18.65 242 ASN A CA 1
ATOM 1669 C C . ASN A 1 209 ? -8.628 55.070 -28.699 1.00 19.09 242 ASN A C 1
ATOM 1670 O O . ASN A 1 209 ? -9.837 55.314 -28.719 1.00 19.65 242 ASN A O 1
ATOM 1675 N N . ASP A 1 210 ? -7.732 55.776 -29.384 1.00 19.93 243 ASP A N 1
ATOM 1676 C CA . ASP A 1 210 ? -8.131 56.932 -30.183 1.00 21.91 243 ASP A CA 1
ATOM 1677 C C . ASP A 1 210 ? -8.960 57.801 -29.235 1.00 20.58 243 ASP A C 1
ATOM 1678 O O . ASP A 1 210 ? -10.055 58.259 -29.567 1.00 21.33 243 ASP A O 1
ATOM 1683 N N . LEU A 1 211 ? -8.412 58.018 -28.043 1.00 19.12 244 LEU A N 1
ATOM 1684 C CA . LEU A 1 211 ? -9.076 58.781 -26.992 1.00 19.15 244 LEU A CA 1
ATOM 1685 C C . LEU A 1 211 ? -9.567 60.178 -27.372 1.00 19.82 244 LEU A C 1
ATOM 1686 O O . LEU A 1 211 ? -10.713 60.524 -27.091 1.00 19.91 244 LEU A O 1
ATOM 1691 N N . LEU A 1 212 ? -8.725 60.984 -28.007 1.00 19.98 245 LEU A N 1
ATOM 1692 C CA . LEU A 1 212 ? -9.153 62.332 -28.380 1.00 20.29 245 LEU A CA 1
ATOM 1693 C C . LEU A 1 212 ? -10.272 62.354 -29.415 1.00 21.68 245 LEU A C 1
ATOM 1694 O O . LEU A 1 212 ? -11.295 63.017 -29.231 1.00 23.05 245 LEU A O 1
ATOM 1699 N N . ASN A 1 213 ? -10.079 61.622 -30.504 1.00 22.04 246 ASN A N 1
ATOM 1700 C CA . ASN A 1 213 ? -11.053 61.592 -31.585 1.00 24.95 246 ASN A CA 1
ATOM 1701 C C . ASN A 1 213 ? -12.349 60.851 -31.281 1.00 24.98 246 ASN A C 1
ATOM 1702 O O . ASN A 1 213 ? -13.436 61.385 -31.490 1.00 27.48 246 ASN A O 1
ATOM 1707 N N . THR A 1 214 ? -12.236 59.624 -30.788 1.00 23.16 247 THR A N 1
ATOM 1708 C CA . THR A 1 214 ? -13.414 58.815 -30.505 1.00 25.13 247 THR A CA 1
ATOM 1709 C C . THR A 1 214 ? -14.167 59.155 -29.220 1.00 25.20 247 THR A C 1
ATOM 1710 O O . THR A 1 214 ? -15.397 59.171 -29.210 1.00 25.51 247 THR A O 1
ATOM 1714 N N . TYR A 1 215 ? -13.437 59.439 -28.146 1.00 23.37 248 TYR A N 1
ATOM 1715 C CA . TYR A 1 215 ? -14.071 59.737 -26.863 1.00 21.99 248 TYR A CA 1
ATOM 1716 C C . TYR A 1 215 ? -14.056 61.201 -26.433 1.00 22.30 248 TYR A C 1
ATOM 1717 O O . TYR A 1 215 ? -14.515 61.525 -25.338 1.00 21.93 248 TYR A O 1
ATOM 1726 N N . ASP A 1 216 ? -13.551 62.081 -27.290 1.00 22.88 249 ASP A N 1
ATOM 1727 C CA . ASP A 1 216 ? -13.454 63.500 -26.959 1.00 24.15 249 ASP A CA 1
ATOM 1728 C C . ASP A 1 216 ? -12.754 63.698 -25.618 1.00 23.39 249 ASP A C 1
ATOM 1729 O O . ASP A 1 216 ? -13.134 64.567 -24.831 1.00 23.37 249 ASP A O 1
ATOM 1734 N N . GLY A 1 217 ? -11.736 62.879 -25.367 1.00 21.93 250 GLY A N 1
ATOM 1735 C CA . GLY A 1 217 ? -10.979 62.975 -24.130 1.00 21.07 250 GLY A CA 1
ATOM 1736 C C . GLY A 1 217 ? -11.674 62.501 -22.864 1.00 18.60 250 GLY A C 1
ATOM 1737 O O . GLY A 1 217 ? -11.205 62.791 -21.765 1.00 18.81 250 GLY A O 1
ATOM 1738 N N . LEU A 1 218 ? -12.782 61.780 -23.000 1.00 18.38 251 LEU A N 1
ATOM 1739 C CA . LEU A 1 218 ? -13.511 61.277 -21.836 1.00 18.17 251 LEU A CA 1
ATOM 1740 C C . LEU A 1 218 ? -13.200 59.790 -21.699 1.00 18.14 251 LEU A C 1
ATOM 1741 O O . LEU A 1 218 ? -13.442 59.009 -22.620 1.00 20.78 251 LEU A O 1
ATOM 1746 N N . VAL A 1 219 ? -12.686 59.401 -20.540 1.00 17.22 252 VAL A N 1
ATOM 1747 C CA . VAL A 1 219 ? -12.279 58.020 -20.328 1.00 17.63 252 VAL A CA 1
ATOM 1748 C C . VAL A 1 219 ? -13.183 57.020 -19.627 1.00 18.26 252 VAL A C 1
ATOM 1749 O O . VAL A 1 219 ? -13.765 57.308 -18.578 1.00 18.53 252 VAL A O 1
ATOM 1753 N N . PRO A 1 220 ? -13.342 55.830 -20.230 1.00 18.40 253 PRO A N 1
ATOM 1754 C CA . PRO A 1 220 ? -14.166 54.807 -19.582 1.00 17.74 253 PRO A CA 1
ATOM 1755 C C . PRO A 1 220 ? -13.314 54.494 -18.341 1.00 17.29 253 PRO A C 1
ATOM 1756 O O . PRO A 1 220 ? -12.085 54.609 -18.400 1.00 17.11 253 PRO A O 1
ATOM 1760 N N . ILE A 1 221 ? -13.940 54.098 -17.237 1.00 17.27 254 ILE A N 1
ATOM 1761 C CA . ILE A 1 221 ? -13.208 53.850 -15.997 1.00 16.83 254 ILE A CA 1
ATOM 1762 C C . ILE A 1 221 ? -12.330 52.608 -15.909 1.00 16.14 254 ILE A C 1
ATOM 1763 O O . ILE A 1 221 ? -11.603 52.441 -14.931 1.00 16.30 254 ILE A O 1
ATOM 1768 N N . TYR A 1 222 ? -12.394 51.739 -16.910 1.00 18.44 255 TYR A N 1
ATOM 1769 C CA . TYR A 1 222 ? -11.561 50.544 -16.899 1.00 17.98 255 TYR A CA 1
ATOM 1770 C C . TYR A 1 222 ? -10.714 50.427 -18.153 1.00 17.21 255 TYR A C 1
ATOM 1771 O O . TYR A 1 222 ? -11.193 50.644 -19.266 1.00 18.91 255 TYR A O 1
ATOM 1780 N N . THR A 1 223 ? -9.443 50.093 -17.954 1.00 17.23 256 THR A N 1
ATOM 1781 C CA . THR A 1 223 ? -8.498 49.933 -19.049 1.00 17.60 256 THR A CA 1
ATOM 1782 C C . THR A 1 223 ? -7.687 48.661 -18.818 1.00 17.25 256 THR A C 1
ATOM 1783 O O . THR A 1 223 ? -7.132 48.470 -17.739 1.00 18.73 256 THR A O 1
ATOM 1787 N N . PHE A 1 224 ? -7.621 47.788 -19.819 1.00 17.82 257 PHE A N 1
ATOM 1788 C CA . PHE A 1 224 ? -6.843 46.560 -19.676 1.00 19.50 257 PHE A CA 1
ATOM 1789 C C . PHE A 1 224 ? -5.359 46.915 -19.779 1.00 18.89 257 PHE A C 1
ATOM 1790 O O . PHE A 1 224 ? -4.917 47.501 -20.767 1.00 19.25 257 PHE A O 1
ATOM 1798 N N . PRO A 1 225 ? -4.570 46.557 -18.756 1.00 19.39 258 PRO A N 1
ATOM 1799 C CA . PRO A 1 225 ? -3.132 46.847 -18.716 1.00 21.93 258 PRO A CA 1
ATOM 1800 C C . PRO A 1 225 ? -2.293 46.275 -19.850 1.00 24.27 258 PRO A C 1
ATOM 1801 O O . PRO A 1 225 ? -1.442 46.967 -20.403 1.00 24.24 258 PRO A O 1
ATOM 1805 N N . ASP A 1 226 ? -2.530 45.013 -20.192 1.00 24.47 259 ASP A N 1
ATOM 1806 C CA . ASP A 1 226 ? -1.756 44.354 -21.237 1.00 25.90 259 ASP A CA 1
ATOM 1807 C C . ASP A 1 226 ? -1.932 44.934 -22.633 1.00 25.18 259 ASP A C 1
ATOM 1808 O O . ASP A 1 226 ? -0.988 44.950 -23.421 1.00 26.26 259 ASP A O 1
ATOM 1813 N N . THR A 1 227 ? -3.136 45.410 -22.938 1.00 23.13 260 THR A N 1
ATOM 1814 C CA . THR A 1 227 ? -3.422 45.965 -24.256 1.00 23.03 260 THR A CA 1
ATOM 1815 C C . THR A 1 227 ? -3.546 47.480 -24.278 1.00 23.15 260 THR A C 1
ATOM 1816 O O . THR A 1 227 ? -3.416 48.104 -25.337 1.00 24.12 260 THR A O 1
ATOM 1820 N N . GLY A 1 228 ? -3.811 48.064 -23.113 1.00 20.55 261 GLY A N 1
ATOM 1821 C CA . GLY A 1 228 ? -3.975 49.502 -23.029 1.00 20.89 261 GLY A CA 1
ATOM 1822 C C . GLY A 1 228 ? -5.325 49.931 -23.574 1.00 21.94 261 GLY A C 1
ATOM 1823 O O . GLY A 1 228 ? -5.592 51.123 -23.719 1.00 21.49 261 GLY A O 1
ATOM 1824 N N . LYS A 1 229 ? -6.186 48.960 -23.866 1.00 19.79 262 LYS A N 1
ATOM 1825 C CA . LYS A 1 229 ? -7.511 49.247 -24.406 1.00 20.57 262 LYS A CA 1
ATOM 1826 C C . LYS A 1 229 ? -8.594 49.325 -23.336 1.00 19.60 262 LYS A C 1
ATOM 1827 O O . LYS A 1 229 ? -8.597 48.554 -22.375 1.00 18.46 262 LYS A O 1
ATOM 1833 N N . PHE A 1 230 ? -9.513 50.268 -23.513 1.00 18.63 263 PHE A N 1
ATOM 1834 C CA . PHE A 1 230 ? -10.616 50.452 -22.576 1.00 18.94 263 PHE A CA 1
ATOM 1835 C C . PHE A 1 230 ? -11.522 49.232 -22.556 1.00 20.71 263 PHE A C 1
ATOM 1836 O O . PHE A 1 230 ? -11.725 48.576 -23.581 1.00 21.87 263 PHE A O 1
ATOM 1844 N N . GLY A 1 231 ? -12.067 48.939 -21.384 1.00 21.61 264 GLY A N 1
ATOM 1845 C CA . GLY A 1 231 ? -12.990 47.829 -21.262 1.00 21.63 264 GLY A CA 1
ATOM 1846 C C . GLY A 1 231 ? -14.373 48.446 -21.279 1.00 24.44 264 GLY A C 1
ATOM 1847 O O . GLY A 1 231 ? -14.526 49.625 -20.942 1.00 24.25 264 GLY A O 1
ATOM 1848 N N . ALA A 1 232 ? -15.381 47.683 -21.690 1.00 23.99 265 ALA A N 1
ATOM 1849 C CA . ALA A 1 232 ? -16.736 48.212 -21.717 1.00 25.32 265 ALA A CA 1
ATOM 1850 C C . ALA A 1 232 ? -17.031 48.663 -20.294 1.00 24.91 265 ALA A C 1
ATOM 1851 O O . ALA A 1 232 ? -17.093 47.850 -19.376 1.00 26.78 265 ALA A O 1
ATOM 1853 N N . SER A 1 233 ? -17.195 49.967 -20.108 1.00 24.55 266 SER A N 1
ATOM 1854 C CA . SER A 1 233 ? -17.444 50.500 -18.778 1.00 23.33 266 SER A CA 1
ATOM 1855 C C . SER A 1 233 ? -18.031 51.901 -18.823 1.00 22.59 266 SER A C 1
ATOM 1856 O O . SER A 1 233 ? -18.101 52.529 -19.879 1.00 23.26 266 SER A O 1
ATOM 1859 N N . THR A 1 234 ? -18.440 52.385 -17.658 1.00 22.63 267 THR A N 1
ATOM 1860 C CA . THR A 1 234 ? -19.032 53.705 -17.542 1.00 22.71 267 THR A CA 1
ATOM 1861 C C . THR A 1 234 ? -17.997 54.816 -17.691 1.00 21.66 267 THR A C 1
ATOM 1862 O O . THR A 1 234 ? -16.833 54.653 -17.325 1.00 21.85 267 THR A O 1
ATOM 1866 N N . ILE A 1 235 ? -18.435 55.932 -18.262 1.00 20.13 268 ILE A N 1
ATOM 1867 C CA . ILE A 1 235 ? -17.595 57.110 -18.417 1.00 20.85 268 ILE A CA 1
ATOM 1868 C C . ILE A 1 235 ? -18.148 58.058 -17.364 1.00 19.80 268 ILE A C 1
ATOM 1869 O O . ILE A 1 235 ? -19.294 58.498 -17.462 1.00 20.89 268 ILE A O 1
ATOM 1874 N N . ARG A 1 236 ? -17.355 58.347 -16.341 1.00 19.24 269 ARG A N 1
ATOM 1875 C CA . ARG A 1 236 ? -17.805 59.236 -15.278 1.00 18.32 269 ARG A CA 1
ATOM 1876 C C . ARG A 1 236 ? -16.650 60.005 -14.664 1.00 18.53 269 ARG A C 1
ATOM 1877 O O . ARG A 1 236 ? -15.491 59.597 -14.762 1.00 18.78 269 ARG A O 1
ATOM 1885 N N . PHE A 1 237 ? -16.981 61.129 -14.041 1.00 18.53 270 PHE A N 1
ATOM 1886 C CA . PHE A 1 237 ? -15.989 61.960 -13.377 1.00 16.53 270 PHE A CA 1
ATOM 1887 C C . PHE A 1 237 ? -15.963 61.586 -11.900 1.00 17.88 270 PHE A C 1
ATOM 1888 O O . PHE A 1 237 ? -15.339 62.266 -11.087 1.00 19.01 270 PHE A O 1
ATOM 1896 N N . GLY A 1 238 ? -16.660 60.498 -11.569 1.00 18.05 271 GLY A N 1
ATOM 1897 C CA . GLY A 1 238 ? -16.709 60.008 -10.202 1.00 16.57 271 GLY A CA 1
ATOM 1898 C C . GLY A 1 238 ? -15.557 59.047 -9.947 1.00 17.75 271 GLY A C 1
ATOM 1899 O O . GLY A 1 238 ? -14.539 59.118 -10.633 1.00 18.65 271 GLY A O 1
ATOM 1900 N N . SER A 1 239 ? -15.711 58.131 -8.992 1.00 16.51 272 SER A N 1
ATOM 1901 C CA . SER A 1 239 ? -14.622 57.207 -8.680 1.00 16.38 272 SER A CA 1
ATOM 1902 C C . SER A 1 239 ? -14.115 56.455 -9.909 1.00 17.30 272 SER A C 1
ATOM 1903 O O . SER A 1 239 ? -14.885 56.096 -10.800 1.00 18.01 272 SER A O 1
ATOM 1906 N N . ARG A 1 240 ? -12.800 56.249 -9.936 1.00 16.93 273 ARG A N 1
ATOM 1907 C CA . ARG A 1 240 ? -12.091 55.543 -11.005 1.00 16.78 273 ARG A CA 1
ATOM 1908 C C . ARG A 1 240 ? -11.919 56.350 -12.291 1.00 16.65 273 ARG A C 1
ATOM 1909 O O . ARG A 1 240 ? -11.266 55.901 -13.231 1.00 16.68 273 ARG A O 1
ATOM 1917 N N . GLY A 1 241 ? -12.482 57.556 -12.315 1.00 15.82 274 GLY A N 1
ATOM 1918 C CA . GLY A 1 241 ? -12.349 58.410 -13.480 1.00 17.43 274 GLY A CA 1
ATOM 1919 C C . GLY A 1 241 ? -11.834 59.786 -13.091 1.00 16.58 274 GLY A C 1
ATOM 1920 O O . GLY A 1 241 ? -10.876 60.298 -13.670 1.00 16.89 274 GLY A O 1
ATOM 1921 N N . ASP A 1 242 ? -12.472 60.370 -12.085 1.00 17.42 275 ASP A N 1
ATOM 1922 C CA . ASP A 1 242 ? -12.129 61.700 -11.587 1.00 16.45 275 ASP A CA 1
ATOM 1923 C C . ASP A 1 242 ? -10.691 62.210 -11.675 1.00 17.37 275 ASP A C 1
ATOM 1924 O O . ASP A 1 242 ? -10.424 63.175 -12.400 1.00 16.03 275 ASP A O 1
ATOM 1929 N N . SER A 1 243 ? -9.768 61.574 -10.955 1.00 16.22 276 SER A N 1
ATOM 1930 C CA . SER A 1 243 ? -8.392 62.061 -10.921 1.00 16.54 276 SER A CA 1
ATOM 1931 C C . SER A 1 243 ? -7.552 61.940 -12.184 1.00 15.12 276 SER A C 1
ATOM 1932 O O . SER A 1 243 ? -6.454 62.496 -12.249 1.00 14.87 276 SER A O 1
ATOM 1935 N N . PHE A 1 244 ? -8.049 61.227 -13.191 1.00 14.09 277 PHE A N 1
ATOM 1936 C CA . PHE A 1 244 ? -7.327 61.164 -14.454 1.00 14.83 277 PHE A CA 1
ATOM 1937 C C . PHE A 1 244 ? -7.310 62.612 -14.963 1.00 14.76 277 PHE A C 1
ATOM 1938 O O . PHE A 1 244 ? -6.283 63.125 -15.397 1.00 15.08 277 PHE A O 1
ATOM 1946 N N . TYR A 1 245 ? -8.456 63.275 -14.877 1.00 15.02 278 TYR A N 1
ATOM 1947 C CA . TYR A 1 245 ? -8.559 64.653 -15.341 1.00 15.98 278 TYR A CA 1
ATOM 1948 C C . TYR A 1 245 ? -7.777 65.591 -14.431 1.00 14.77 278 TYR A C 1
ATOM 1949 O O . TYR A 1 245 ? -7.113 66.517 -14.897 1.00 15.22 278 TYR A O 1
ATOM 1958 N N . GLU A 1 246 ? -7.858 65.334 -13.133 1.00 14.14 279 GLU A N 1
ATOM 1959 C CA . GLU A 1 246 ? -7.172 66.139 -12.133 1.00 14.50 279 GLU A CA 1
ATOM 1960 C C . GLU A 1 246 ? -5.678 66.226 -12.405 1.00 15.92 279 GLU A C 1
ATOM 1961 O O . GLU A 1 246 ? -5.091 67.312 -12.421 1.00 15.16 279 GLU A O 1
ATOM 1967 N N . TYR A 1 247 ? -5.050 65.080 -12.626 1.00 14.94 280 TYR A N 1
ATOM 1968 C CA . TYR A 1 247 ? -3.617 65.086 -12.843 1.00 13.61 280 TYR A CA 1
ATOM 1969 C C . TYR A 1 247 ? -3.140 65.535 -14.219 1.00 12.87 280 TYR A C 1
ATOM 1970 O O . TYR A 1 247 ? -1.946 65.731 -14.416 1.00 13.84 280 TYR A O 1
ATOM 1979 N N . LEU A 1 248 ? -4.052 65.701 -15.172 1.00 13.98 281 LEU A N 1
ATOM 1980 C CA . LEU A 1 248 ? -3.639 66.219 -16.473 1.00 14.54 281 LEU A CA 1
ATOM 1981 C C . LEU A 1 248 ? -3.291 67.676 -16.177 1.00 16.46 281 LEU A C 1
ATOM 1982 O O . LEU A 1 248 ? -2.190 68.143 -16.473 1.00 17.50 281 LEU A O 1
ATOM 1987 N N . LEU A 1 249 ? -4.228 68.385 -15.558 1.00 16.26 282 LEU A N 1
ATOM 1988 C CA . LEU A 1 249 ? -3.989 69.779 -15.218 1.00 15.52 282 LEU A CA 1
ATOM 1989 C C . LEU A 1 249 ? -2.889 69.936 -14.187 1.00 16.21 282 LEU A C 1
ATOM 1990 O O . LEU A 1 249 ? -1.979 70.746 -14.362 1.00 16.25 282 LEU A O 1
ATOM 1995 N N . LYS A 1 250 ? -2.960 69.167 -13.105 1.00 15.04 283 LYS A N 1
ATOM 1996 C CA . LYS A 1 250 ? -1.962 69.314 -12.057 1.00 15.35 283 LYS A CA 1
ATOM 1997 C C . LYS A 1 250 ? -0.525 69.062 -12.485 1.00 15.01 283 LYS A C 1
ATOM 1998 O O . LYS A 1 250 ? 0.394 69.626 -11.898 1.00 17.56 283 LYS A O 1
ATOM 2004 N N . GLN A 1 251 ? -0.309 68.243 -13.511 1.00 16.87 284 GLN A N 1
ATOM 2005 C CA . GLN A 1 251 ? 1.061 68.033 -13.966 1.00 15.14 284 GLN A CA 1
ATOM 2006 C C . GLN A 1 251 ? 1.546 69.329 -14.604 1.00 16.10 284 GLN A C 1
ATOM 2007 O O . GLN A 1 251 ? 2.683 69.749 -14.383 1.00 18.19 284 GLN A O 1
ATOM 2013 N N . TYR A 1 252 ? 0.680 69.972 -15.382 1.00 17.25 285 TYR A N 1
ATOM 2014 C CA . TYR A 1 252 ? 1.055 71.236 -16.003 1.00 19.21 285 TYR A CA 1
ATOM 2015 C C . TYR A 1 252 ? 1.363 72.276 -14.924 1.00 18.50 285 TYR A C 1
ATOM 2016 O O . TYR A 1 252 ? 2.335 73.018 -15.034 1.00 18.98 285 TYR A O 1
ATOM 2025 N N . LEU A 1 253 ? 0.549 72.323 -13.872 1.00 18.16 286 LEU A N 1
ATOM 2026 C CA . LEU A 1 253 ? 0.780 73.297 -12.798 1.00 19.40 286 LEU A CA 1
ATOM 2027 C C . LEU A 1 253 ? 2.058 73.005 -12.018 1.00 19.31 286 LEU A C 1
ATOM 2028 O O . LEU A 1 253 ? 2.730 73.921 -11.533 1.00 18.54 286 LEU A O 1
ATOM 2033 N N . LEU A 1 254 ? 2.399 71.725 -11.907 1.00 16.51 287 LEU A N 1
ATOM 2034 C CA . LEU A 1 254 ? 3.579 71.303 -11.166 1.00 18.61 287 LEU A CA 1
ATOM 2035 C C . LEU A 1 254 ? 4.892 71.382 -11.939 1.00 18.38 287 LEU A C 1
ATOM 2036 O O . LEU A 1 254 ? 5.890 71.891 -11.423 1.00 18.35 287 LEU A O 1
ATOM 2041 N N . THR A 1 255 ? 4.886 70.891 -13.176 1.00 18.53 288 THR A N 1
ATOM 2042 C CA . THR A 1 255 ? 6.098 70.851 -13.989 1.00 19.01 288 THR A CA 1
ATOM 2043 C C . THR A 1 255 ? 6.148 71.774 -15.203 1.00 19.68 288 THR A C 1
ATOM 2044 O O . THR A 1 255 ? 7.178 71.856 -15.874 1.00 20.25 288 THR A O 1
ATOM 2048 N N . HIS A 1 256 ? 5.042 72.445 -15.493 1.00 18.63 289 HIS A N 1
ATOM 2049 C CA . HIS A 1 256 ? 4.953 73.359 -16.634 1.00 19.44 289 HIS A CA 1
ATOM 2050 C C . HIS A 1 256 ? 4.943 72.643 -17.982 1.00 18.69 289 HIS A C 1
ATOM 2051 O O . HIS A 1 256 ? 5.151 73.268 -19.023 1.00 19.98 289 HIS A O 1
ATOM 2058 N N . GLU A 1 257 ? 4.717 71.332 -17.970 1.00 18.08 290 GLU A N 1
ATOM 2059 C CA . GLU A 1 257 ? 4.661 70.578 -19.221 1.00 18.86 290 GLU A CA 1
ATOM 2060 C C . GLU A 1 257 ? 3.341 70.923 -19.903 1.00 19.32 290 GLU A C 1
ATOM 2061 O O . GLU A 1 257 ? 2.276 70.476 -19.482 1.00 17.08 290 GLU A O 1
ATOM 2067 N N . THR A 1 258 ? 3.423 71.725 -20.960 1.00 18.67 291 THR A N 1
ATOM 2068 C CA . THR A 1 258 ? 2.239 72.167 -21.687 1.00 17.52 291 THR A CA 1
ATOM 2069 C C . THR A 1 258 ? 1.396 71.065 -22.317 1.00 15.41 291 THR A C 1
ATOM 2070 O O . THR A 1 258 ? 0.186 71.227 -22.466 1.00 18.22 291 THR A O 1
ATOM 2074 N N . LEU A 1 259 ? 2.014 69.950 -22.694 1.00 17.28 292 LEU A N 1
ATOM 2075 C CA . LEU A 1 259 ? 1.240 68.873 -23.304 1.00 17.66 292 LEU A CA 1
ATOM 2076 C C . LEU A 1 259 ? 0.056 68.489 -22.419 1.00 17.12 292 LEU A C 1
ATOM 2077 O O . LEU A 1 259 ? -1.057 68.287 -22.906 1.00 18.19 292 LEU A O 1
ATOM 2082 N N . TYR A 1 260 ? 0.285 68.408 -21.114 1.00 18.01 293 TYR A N 1
ATOM 2083 C CA . TYR A 1 260 ? -0.788 68.021 -20.206 1.00 17.20 293 TYR A CA 1
ATOM 2084 C C . TYR A 1 260 ? -1.893 69.050 -20.096 1.00 16.74 293 TYR A C 1
ATOM 2085 O O . TYR A 1 260 ? -3.049 68.700 -19.855 1.00 15.91 293 TYR A O 1
ATOM 2094 N N . TYR A 1 261 ? -1.557 70.322 -20.280 1.00 17.24 294 TYR A N 1
ATOM 2095 C CA . TYR A 1 261 ? -2.604 71.335 -20.245 1.00 15.40 294 TYR A CA 1
ATOM 2096 C C . TYR A 1 261 ? -3.467 71.173 -21.491 1.00 15.92 294 TYR A C 1
ATOM 2097 O O . TYR A 1 261 ? -4.694 71.270 -21.428 1.00 16.26 294 TYR A O 1
ATOM 2106 N N . ASP A 1 262 ? -2.824 70.927 -22.629 1.00 17.45 295 ASP A N 1
ATOM 2107 C CA . ASP A 1 262 ? -3.551 70.744 -23.874 1.00 17.67 295 ASP A CA 1
ATOM 2108 C C . ASP A 1 262 ? -4.496 69.548 -23.752 1.00 15.93 295 ASP A C 1
ATOM 2109 O O . ASP A 1 262 ? -5.652 69.622 -24.150 1.00 18.09 295 ASP A O 1
ATOM 2114 N N . LEU A 1 263 ? -4.006 68.447 -23.189 1.00 16.34 296 LEU A N 1
ATOM 2115 C CA . LEU A 1 263 ? -4.854 67.264 -23.022 1.00 16.18 296 LEU A CA 1
ATOM 2116 C C . LEU A 1 263 ? -6.010 67.573 -22.071 1.00 15.13 296 LEU A C 1
ATOM 2117 O O . LEU A 1 263 ? -7.141 67.139 -22.289 1.00 16.46 296 LEU A O 1
ATOM 2122 N N . TYR A 1 264 ? -5.712 68.315 -21.010 1.00 16.06 297 TYR A N 1
ATOM 2123 C CA . TYR A 1 264 ? -6.716 68.717 -20.029 1.00 14.76 297 TYR A CA 1
ATOM 2124 C C . TYR A 1 264 ? -7.819 69.519 -20.727 1.00 16.29 297 TYR A C 1
ATOM 2125 O O . TYR A 1 264 ? -9.008 69.267 -20.531 1.00 15.50 297 TYR A O 1
ATOM 2134 N N . ARG A 1 265 ? -7.415 70.489 -21.544 1.00 16.56 298 ARG A N 1
ATOM 2135 C CA . ARG A 1 265 ? -8.372 71.317 -22.267 1.00 17.97 298 ARG A CA 1
ATOM 2136 C C . ARG A 1 265 ? -9.306 70.459 -23.115 1.00 18.27 298 ARG A C 1
ATOM 2137 O O . ARG A 1 265 ? -10.516 70.678 -23.124 1.00 18.79 298 ARG A O 1
ATOM 2145 N N . LYS A 1 266 ? -8.743 69.485 -23.826 1.00 18.35 299 LYS A N 1
ATOM 2146 C CA . LYS A 1 266 ? -9.549 68.599 -24.660 1.00 18.59 299 LYS A CA 1
ATOM 2147 C C . LYS A 1 266 ? -10.596 67.867 -23.828 1.00 18.97 299 LYS A C 1
ATOM 2148 O O . LYS A 1 266 ? -11.758 67.792 -24.216 1.00 18.25 299 LYS A O 1
ATOM 2154 N N . SER A 1 267 ? -10.184 67.324 -22.684 1.00 18.45 300 SER A N 1
ATOM 2155 C CA . SER A 1 267 ? -11.116 66.602 -21.826 1.00 18.32 300 SER A CA 1
ATOM 2156 C C . SER A 1 267 ? -12.183 67.521 -21.251 1.00 17.73 300 SER A C 1
ATOM 2157 O O . SER A 1 267 ? -13.335 67.122 -21.109 1.00 19.50 300 SER A O 1
ATOM 2160 N N . MET A 1 268 ? -11.805 68.748 -20.910 1.00 19.56 301 MET A N 1
ATOM 2161 C CA . MET A 1 268 ? -12.772 69.680 -20.350 1.00 19.58 301 MET A CA 1
ATOM 2162 C C . MET A 1 268 ? -13.828 70.067 -21.374 1.00 20.42 301 MET A C 1
ATOM 2163 O O . MET A 1 268 ? -15.005 70.175 -21.042 1.00 20.48 301 MET A O 1
ATOM 2168 N N . GLU A 1 269 ? -13.422 70.272 -22.622 1.00 21.54 302 GLU A N 1
ATOM 2169 C CA . GLU A 1 269 ? -14.397 70.632 -23.643 1.00 22.50 302 GLU A CA 1
ATOM 2170 C C . GLU A 1 269 ? -15.299 69.431 -23.924 1.00 22.59 302 GLU A C 1
ATOM 2171 O O . GLU A 1 269 ? -16.493 69.584 -24.195 1.00 20.77 302 GLU A O 1
ATOM 2177 N N . GLY A 1 270 ? -14.728 68.232 -23.834 1.00 21.33 303 GLY A N 1
ATOM 2178 C CA . GLY A 1 270 ? -15.511 67.029 -24.052 1.00 21.31 303 GLY A CA 1
ATOM 2179 C C . GLY A 1 270 ? -16.531 66.848 -22.939 1.00 19.97 303 GLY A C 1
ATOM 2180 O O . GLY A 1 270 ? -17.658 66.410 -23.174 1.00 21.53 303 GLY A O 1
ATOM 2181 N N . MET A 1 271 ? -16.126 67.181 -21.716 1.00 19.78 304 MET A N 1
ATOM 2182 C CA . MET A 1 271 ? -17.000 67.077 -20.554 1.00 19.50 304 MET A CA 1
ATOM 2183 C C . MET A 1 271 ? -18.185 68.032 -20.692 1.00 20.12 304 MET A C 1
ATOM 2184 O O . MET A 1 271 ? -19.326 67.671 -20.400 1.00 21.79 304 MET A O 1
ATOM 2189 N N . LYS A 1 272 ? -17.908 69.248 -21.147 1.00 21.79 305 LYS A N 1
ATOM 2190 C CA . LYS A 1 272 ? -18.955 70.251 -21.319 1.00 21.61 305 LYS A CA 1
ATOM 2191 C C . LYS A 1 272 ? -19.939 69.838 -22.405 1.00 24.74 305 LYS A C 1
ATOM 2192 O O . LYS A 1 272 ? -21.138 70.113 -22.311 1.00 25.53 305 LYS A O 1
ATOM 2198 N N . LYS A 1 273 ? -19.427 69.159 -23.426 1.00 25.49 306 LYS A N 1
ATOM 2199 C CA . LYS A 1 273 ? -20.239 68.725 -24.555 1.00 26.70 306 LYS A CA 1
ATOM 2200 C C . LYS A 1 273 ? -21.081 67.477 -24.304 1.00 27.77 306 LYS A C 1
ATOM 2201 O O . LYS A 1 273 ? -22.210 67.389 -24.786 1.00 28.03 306 LYS A O 1
ATOM 2207 N N . HIS A 1 274 ? -20.554 66.522 -23.539 1.00 25.58 307 HIS A N 1
ATOM 2208 C CA . HIS A 1 274 ? -21.278 65.274 -23.303 1.00 25.22 307 HIS A CA 1
ATOM 2209 C C . HIS A 1 274 ? -21.814 64.973 -21.905 1.00 24.97 307 HIS A C 1
ATOM 2210 O O . HIS A 1 274 ? -22.732 64.167 -21.765 1.00 26.36 307 HIS A O 1
ATOM 2217 N N . LEU A 1 275 ? -21.260 65.601 -20.874 1.00 24.42 308 LEU A N 1
ATOM 2218 C CA . LEU A 1 275 ? -21.683 65.293 -19.507 1.00 24.12 308 LEU A CA 1
ATOM 2219 C C . LEU A 1 275 ? -22.340 66.406 -18.704 1.00 24.87 308 LEU A C 1
ATOM 2220 O O . LEU A 1 275 ? -22.989 66.143 -17.689 1.00 24.28 308 LEU A O 1
ATOM 2225 N N . LEU A 1 276 ? -22.161 67.644 -19.144 1.00 26.39 309 LEU A N 1
ATOM 2226 C CA . LEU A 1 276 ? -22.704 68.785 -18.423 1.00 27.69 309 LEU A CA 1
ATOM 2227 C C . LEU A 1 276 ? -24.210 68.961 -18.590 1.00 29.12 309 LEU A C 1
ATOM 2228 O O . LEU A 1 276 ? -24.751 68.810 -19.685 1.00 29.18 309 LEU A O 1
ATOM 2233 N N . ALA A 1 277 ? -24.882 69.278 -17.488 1.00 29.19 310 ALA A N 1
ATOM 2234 C CA . ALA A 1 277 ? -26.326 69.481 -17.498 1.00 30.57 310 ALA A CA 1
ATOM 2235 C C . ALA A 1 277 ? -26.743 70.335 -16.306 1.00 31.72 310 ALA A C 1
ATOM 2236 O O . ALA A 1 277 ? -25.930 70.634 -15.434 1.00 31.64 310 ALA A O 1
ATOM 2238 N N . GLN A 1 278 ? -28.011 70.731 -16.274 1.00 33.31 311 GLN A N 1
ATOM 2239 C CA . GLN A 1 278 ? -28.523 71.543 -15.178 1.00 34.43 311 GLN A CA 1
ATOM 2240 C C . GLN A 1 278 ? -29.754 70.898 -14.557 1.00 34.32 311 GLN A C 1
ATOM 2241 O O . GLN A 1 278 ? -30.569 70.290 -15.252 1.00 34.40 311 GLN A O 1
ATOM 2247 N N . SER A 1 279 ? -29.880 71.033 -13.241 1.00 33.15 312 SER A N 1
ATOM 2248 C CA . SER A 1 279 ? -30.994 70.441 -12.510 1.00 33.75 312 SER A CA 1
ATOM 2249 C C . SER A 1 279 ? -32.237 71.316 -12.455 1.00 35.61 312 SER A C 1
ATOM 2250 O O . SER A 1 279 ? -32.210 72.497 -12.806 1.00 35.40 312 SER A O 1
ATOM 2253 N N . LYS A 1 280 ? -33.326 70.708 -11.999 1.00 38.37 313 LYS A N 1
ATOM 2254 C CA . LYS A 1 280 ? -34.600 71.389 -11.835 1.00 41.55 313 LYS A CA 1
ATOM 2255 C C . LYS A 1 280 ? -34.829 71.405 -10.327 1.00 41.62 313 LYS A C 1
ATOM 2256 O O . LYS A 1 280 ? -34.539 70.423 -9.645 1.00 40.81 313 LYS A O 1
ATOM 2262 N N . PRO A 1 281 ? -35.366 72.507 -9.788 1.00 41.92 314 PRO A N 1
ATOM 2263 C CA . PRO A 1 281 ? -35.767 73.721 -10.501 1.00 41.51 314 PRO A CA 1
ATOM 2264 C C . PRO A 1 281 ? -34.766 74.871 -10.371 1.00 40.68 314 PRO A C 1
ATOM 2265 O O . PRO A 1 281 ? -34.985 75.951 -10.916 1.00 42.08 314 PRO A O 1
ATOM 2269 N N . SER A 1 282 ? -33.670 74.640 -9.653 1.00 36.78 315 SER A N 1
ATOM 2270 C CA . SER A 1 282 ? -32.671 75.684 -9.439 1.00 33.80 315 SER A CA 1
ATOM 2271 C C . SER A 1 282 ? -31.639 75.848 -10.551 1.00 32.01 315 SER A C 1
ATOM 2272 O O . SER A 1 282 ? -30.809 76.756 -10.496 1.00 30.86 315 SER A O 1
ATOM 2275 N N . SER A 1 283 ? -31.688 74.976 -11.553 1.00 32.47 316 SER A N 1
ATOM 2276 C CA . SER A 1 283 ? -30.750 75.039 -12.669 1.00 32.99 316 SER A CA 1
ATOM 2277 C C . SER A 1 283 ? -29.301 74.916 -12.202 1.00 32.05 316 SER A C 1
ATOM 2278 O O . SER A 1 283 ? -28.417 75.615 -12.696 1.00 30.64 316 SER A O 1
ATOM 2281 N N . LEU A 1 284 ? -29.064 74.025 -11.245 1.00 31.24 317 LEU A N 1
ATOM 2282 C CA . LEU A 1 284 ? -27.719 73.812 -10.729 1.00 29.88 317 LEU A CA 1
ATOM 2283 C C . LEU A 1 284 ? -26.906 73.003 -11.730 1.00 28.94 317 LEU A C 1
ATOM 2284 O O . LEU A 1 284 ? -27.371 71.980 -12.234 1.00 29.53 317 LEU A O 1
ATOM 2289 N N . TRP A 1 285 ? -25.694 73.465 -12.018 1.00 29.06 318 TRP A N 1
ATOM 2290 C CA . TRP A 1 285 ? -24.827 72.768 -12.955 1.00 29.63 318 TRP A CA 1
ATOM 2291 C C . TRP A 1 285 ? -24.270 71.503 -12.326 1.00 27.99 318 TRP A C 1
ATOM 2292 O O . TRP A 1 285 ? -23.818 71.516 -11.184 1.00 26.93 318 TRP A O 1
ATOM 2303 N N . TYR A 1 286 ? -24.309 70.408 -13.074 1.00 26.62 319 TYR A N 1
ATOM 2304 C CA . TYR A 1 286 ? -23.780 69.148 -12.579 1.00 25.64 319 TYR A CA 1
ATOM 2305 C C . TYR A 1 286 ? -23.212 68.334 -13.731 1.00 24.36 319 TYR A C 1
ATOM 2306 O O . TYR A 1 286 ? -23.592 68.522 -14.888 1.00 24.62 319 TYR A O 1
ATOM 2315 N N . ILE A 1 287 ? -22.280 67.446 -13.406 1.00 22.37 320 ILE A N 1
ATOM 2316 C CA . ILE A 1 287 ? -21.658 66.586 -14.403 1.00 22.58 320 ILE A CA 1
ATOM 2317 C C . ILE A 1 287 ? -22.278 65.206 -14.239 1.00 22.39 320 ILE A C 1
ATOM 2318 O O . ILE A 1 287 ? -22.230 64.625 -13.156 1.00 22.57 320 ILE A O 1
ATOM 2323 N N . GLY A 1 288 ? -22.882 64.704 -15.312 1.00 22.71 321 GLY A N 1
ATOM 2324 C CA . GLY A 1 288 ? -23.520 63.401 -15.273 1.00 22.27 321 GLY A CA 1
ATOM 2325 C C . GLY A 1 288 ? -22.647 62.282 -15.800 1.00 22.87 321 GLY A C 1
ATOM 2326 O O . GLY A 1 288 ? -21.496 62.503 -16.176 1.00 23.16 321 GLY A O 1
ATOM 2327 N N . GLU A 1 289 ? -23.206 61.077 -15.841 1.00 22.42 322 GLU A N 1
ATOM 2328 C CA . GLU A 1 289 ? -22.482 59.900 -16.307 1.00 24.74 322 GLU A CA 1
ATOM 2329 C C . GLU A 1 289 ? -23.040 59.335 -17.613 1.00 25.93 322 GLU A C 1
ATOM 2330 O O . GLU A 1 289 ? -24.203 59.555 -17.955 1.00 26.65 322 GLU A O 1
ATOM 2336 N N . ARG A 1 290 ? -22.191 58.614 -18.337 1.00 24.82 323 ARG A N 1
ATOM 2337 C CA . ARG A 1 290 ? -22.576 57.962 -19.587 1.00 25.10 323 ARG A CA 1
ATOM 2338 C C . ARG A 1 290 ? -22.211 56.489 -19.403 1.00 25.94 323 ARG A C 1
ATOM 2339 O O . ARG A 1 290 ? -21.051 56.106 -19.559 1.00 23.83 323 ARG A O 1
ATOM 2347 N N . GLU A 1 291 ? -23.201 55.669 -19.055 1.00 26.92 324 GLU A N 1
ATOM 2348 C CA . GLU A 1 291 ? -22.964 54.246 -18.825 1.00 27.34 324 GLU A CA 1
ATOM 2349 C C . GLU A 1 291 ? -22.839 53.430 -20.103 1.00 27.90 324 GLU A C 1
ATOM 2350 O O . GLU A 1 291 ? -22.237 52.357 -20.098 1.00 27.62 324 GLU A O 1
ATOM 2356 N N . GLN A 1 292 ? -23.402 53.935 -21.196 1.00 30.03 325 GLN A N 1
ATOM 2357 C CA . GLN A 1 292 ? -23.360 53.215 -22.463 1.00 30.38 325 GLN A CA 1
ATOM 2358 C C . GLN A 1 292 ? -22.742 54.029 -23.594 1.00 32.00 325 GLN A C 1
ATOM 2359 O O . GLN A 1 292 ? -23.387 54.287 -24.611 1.00 33.55 325 GLN A O 1
ATOM 2365 N N . GLY A 1 293 ? -21.485 54.424 -23.414 1.00 30.59 326 GLY A N 1
ATOM 2366 C CA . GLY A 1 293 ? -20.807 55.205 -24.430 1.00 30.47 326 GLY A CA 1
ATOM 2367 C C . GLY A 1 293 ? -21.346 56.618 -24.504 1.00 30.94 326 GLY A C 1
ATOM 2368 O O . GLY A 1 293 ? -22.273 56.974 -23.777 1.00 31.52 326 GLY A O 1
ATOM 2369 N N . LEU A 1 294 ? -20.773 57.428 -25.387 1.00 31.11 327 LEU A N 1
ATOM 2370 C CA . LEU A 1 294 ? -21.211 58.808 -25.534 1.00 33.31 327 LEU A CA 1
ATOM 2371 C C . LEU A 1 294 ? -22.560 58.908 -26.237 1.00 36.25 327 LEU A C 1
ATOM 2372 O O . LEU A 1 294 ? -23.279 59.895 -26.076 1.00 35.66 327 LEU A O 1
ATOM 2377 N N . HIS A 1 295 ? -22.897 57.883 -27.014 1.00 37.99 328 HIS A N 1
ATOM 2378 C CA . HIS A 1 295 ? -24.165 57.857 -27.741 1.00 42.00 328 HIS A CA 1
ATOM 2379 C C . HIS A 1 295 ? -25.333 57.379 -26.886 1.00 41.32 328 HIS A C 1
ATOM 2380 O O . HIS A 1 295 ? -26.479 57.379 -27.349 1.00 42.69 328 HIS A O 1
ATOM 2387 N N . GLY A 1 296 ? -25.050 56.958 -25.659 1.00 39.62 329 GLY A N 1
ATOM 2388 C CA . GLY A 1 296 ? -26.110 56.493 -24.783 1.00 38.76 329 GLY A CA 1
ATOM 2389 C C . GLY A 1 296 ? -26.750 57.657 -24.054 1.00 37.54 329 GLY A C 1
ATOM 2390 O O . GLY A 1 296 ? -26.420 58.810 -24.318 1.00 38.00 329 GLY A O 1
ATOM 2391 N N . GLN A 1 297 ? -27.669 57.363 -23.140 1.00 37.17 330 GLN A N 1
ATOM 2392 C CA . GLN A 1 297 ? -28.337 58.414 -22.379 1.00 36.91 330 GLN A CA 1
ATOM 2393 C C . GLN A 1 297 ? -27.432 58.962 -21.279 1.00 34.29 330 GLN A C 1
ATOM 2394 O O . GLN A 1 297 ? -26.461 58.310 -20.874 1.00 33.20 330 GLN A O 1
ATOM 2400 N N . LEU A 1 298 ? -27.750 60.163 -20.804 1.00 31.19 331 LEU A N 1
ATOM 2401 C CA . LEU A 1 298 ? -26.982 60.796 -19.741 1.00 29.79 331 LEU A CA 1
ATOM 2402 C C . LEU A 1 298 ? -27.633 60.509 -18.392 1.00 29.61 331 LEU A C 1
ATOM 2403 O O . LEU A 1 298 ? -28.831 60.727 -18.214 1.00 30.03 331 LEU A O 1
ATOM 2408 N N . SER A 1 299 ? -26.844 60.006 -17.448 1.00 27.90 332 SER A N 1
ATOM 2409 C CA . SER A 1 299 ? -27.350 59.711 -16.113 1.00 26.80 332 SER A CA 1
ATOM 2410 C C . SER A 1 299 ? -27.082 60.894 -15.194 1.00 27.22 332 SER A C 1
ATOM 2411 O O . SER A 1 299 ? -25.970 61.419 -15.157 1.00 27.43 332 SER A O 1
ATOM 2414 N N . PRO A 1 300 ? -28.105 61.333 -14.444 1.00 26.99 333 PRO A N 1
ATOM 2415 C CA . PRO A 1 300 ? -27.987 62.462 -13.517 1.00 25.77 333 PRO A CA 1
ATOM 2416 C C . PRO A 1 300 ? -27.347 62.094 -12.177 1.00 26.26 333 PRO A C 1
ATOM 2417 O O . PRO A 1 300 ? -27.291 62.917 -11.262 1.00 25.81 333 PRO A O 1
ATOM 2421 N N . LYS A 1 301 ? -26.870 60.857 -12.063 1.00 23.45 334 LYS A N 1
ATOM 2422 C CA . LYS A 1 301 ? -26.225 60.408 -10.833 1.00 21.64 334 LYS A CA 1
ATOM 2423 C C . LYS A 1 301 ? -24.839 61.037 -10.750 1.00 22.06 334 LYS A C 1
ATOM 2424 O O . LYS A 1 301 ? -24.102 61.066 -11.736 1.00 21.38 334 LYS A O 1
ATOM 2430 N N . MET A 1 302 ? -24.487 61.547 -9.576 1.00 20.69 335 MET A N 1
ATOM 2431 C CA . MET A 1 302 ? -23.181 62.170 -9.406 1.00 19.64 335 MET A CA 1
ATOM 2432 C C . MET A 1 302 ? -22.554 61.866 -8.053 1.00 18.75 335 MET A C 1
ATOM 2433 O O . MET A 1 302 ? -23.142 62.140 -7.009 1.00 20.95 335 MET A O 1
ATOM 2438 N N . ASP A 1 303 ? -21.356 61.291 -8.083 1.00 17.96 336 ASP A N 1
ATOM 2439 C CA . ASP A 1 303 ? -20.623 60.974 -6.861 1.00 19.18 336 ASP A CA 1
ATOM 2440 C C . ASP A 1 303 ? -20.211 62.282 -6.208 1.00 18.61 336 ASP A C 1
ATOM 2441 O O . ASP A 1 303 ? -19.945 63.264 -6.904 1.00 20.14 336 ASP A O 1
ATOM 2446 N N . HIS A 1 304 ? -20.132 62.297 -4.881 1.00 19.13 337 HIS A N 1
ATOM 2447 C CA . HIS A 1 304 ? -19.686 63.503 -4.195 1.00 17.25 337 HIS A CA 1
ATOM 2448 C C . HIS A 1 304 ? -18.249 63.760 -4.643 1.00 18.20 337 HIS A C 1
ATOM 2449 O O . HIS A 1 304 ? -17.775 64.896 -4.633 1.00 17.46 337 HIS A O 1
ATOM 2456 N N . LEU A 1 305 ? -17.562 62.695 -5.047 1.00 17.13 338 LEU A N 1
ATOM 2457 C CA . LEU A 1 305 ? -16.180 62.816 -5.509 1.00 15.81 338 LEU A CA 1
ATOM 2458 C C . LEU A 1 305 ? -16.040 63.821 -6.651 1.00 16.59 338 LEU A C 1
ATOM 2459 O O . LEU A 1 305 ? -15.001 64.464 -6.784 1.00 16.83 338 LEU A O 1
ATOM 2464 N N . VAL A 1 306 ? -17.077 63.960 -7.470 1.00 15.92 339 VAL A N 1
ATOM 2465 C CA . VAL A 1 306 ? -17.029 64.886 -8.602 1.00 17.14 339 VAL A CA 1
ATOM 2466 C C . VAL A 1 306 ? -16.873 66.341 -8.158 1.00 18.16 339 VAL A C 1
ATOM 2467 O O . VAL A 1 306 ? -16.380 67.181 -8.916 1.00 17.44 339 VAL A O 1
ATOM 2471 N N . CYS A 1 307 ? -17.274 66.631 -6.927 1.00 17.48 340 CYS A N 1
ATOM 2472 C CA . CYS A 1 307 ? -17.195 67.992 -6.414 1.00 18.24 340 CYS A CA 1
ATOM 2473 C C . CYS A 1 307 ? -15.803 68.625 -6.405 1.00 19.42 340 CYS A C 1
ATOM 2474 O O . CYS A 1 307 ? -15.677 69.834 -6.215 1.00 19.76 340 CYS A O 1
ATOM 2477 N N . PHE A 1 308 ? -14.757 67.833 -6.622 1.00 16.40 341 PHE A N 1
ATOM 2478 C CA . PHE A 1 308 ? -13.408 68.396 -6.653 1.00 19.17 341 PHE A CA 1
ATOM 2479 C C . PHE A 1 308 ? -13.259 69.265 -7.908 1.00 16.62 341 PHE A C 1
ATOM 2480 O O . PHE A 1 308 ? -12.341 70.079 -8.003 1.00 17.60 341 PHE A O 1
ATOM 2488 N N . MET A 1 309 ? -14.163 69.077 -8.867 1.00 18.98 342 MET A N 1
ATOM 2489 C CA . MET A 1 309 ? -14.111 69.821 -10.125 1.00 18.20 342 MET A CA 1
ATOM 2490 C C . MET A 1 309 ? -14.204 71.337 -9.988 1.00 20.24 342 MET A C 1
ATOM 2491 O O . MET A 1 309 ? -13.689 72.067 -10.837 1.00 19.26 342 MET A O 1
ATOM 2496 N N . GLY A 1 310 ? -14.845 71.816 -8.926 1.00 20.00 343 GLY A N 1
ATOM 2497 C CA . GLY A 1 310 ? -14.944 73.253 -8.738 1.00 20.69 343 GLY A CA 1
ATOM 2498 C C . GLY A 1 310 ? -13.556 73.857 -8.614 1.00 19.46 343 GLY A C 1
ATOM 2499 O O . GLY A 1 310 ? -13.210 74.812 -9.318 1.00 20.88 343 GLY A O 1
ATOM 2500 N N . GLY A 1 311 ? -12.753 73.285 -7.723 1.00 17.05 344 GLY A N 1
ATOM 2501 C CA . GLY A 1 311 ? -11.402 73.771 -7.512 1.00 17.94 344 GLY A CA 1
ATOM 2502 C C . GLY A 1 311 ? -10.471 73.509 -8.682 1.00 18.07 344 GLY A C 1
ATOM 2503 O O . GLY A 1 311 ? -9.565 74.298 -8.958 1.00 18.16 344 GLY A O 1
ATOM 2504 N N . LEU A 1 312 ? -10.681 72.395 -9.376 1.00 18.39 345 LEU A N 1
ATOM 2505 C CA . LEU A 1 312 ? -9.833 72.069 -10.512 1.00 17.72 345 LEU A CA 1
ATOM 2506 C C . LEU A 1 312 ? -10.040 73.079 -11.635 1.00 17.38 345 LEU A C 1
ATOM 2507 O O . LEU A 1 312 ? -9.074 73.630 -12.165 1.00 17.88 345 LEU A O 1
ATOM 2512 N N . LEU A 1 313 ? -11.300 73.321 -11.987 1.00 17.91 346 LEU A N 1
ATOM 2513 C CA . LEU A 1 313 ? -11.630 74.264 -13.049 1.00 18.26 346 LEU A CA 1
ATOM 2514 C C . LEU A 1 313 ? -11.134 75.670 -12.717 1.00 19.10 346 LEU A C 1
ATOM 2515 O O . LEU A 1 313 ? -10.583 76.351 -13.579 1.00 20.92 346 LEU A O 1
ATOM 2520 N N . ALA A 1 314 ? -11.317 76.097 -11.470 1.00 20.17 347 ALA A N 1
ATOM 2521 C CA . ALA A 1 314 ? -10.868 77.424 -11.053 1.00 19.77 347 ALA A CA 1
ATOM 2522 C C . ALA A 1 314 ? -9.340 77.507 -11.117 1.00 19.43 347 ALA A C 1
ATOM 2523 O O . ALA A 1 314 ? -8.784 78.505 -11.577 1.00 19.22 347 ALA A O 1
ATOM 2525 N N . SER A 1 315 ? -8.668 76.457 -10.648 1.00 18.18 348 SER A N 1
ATOM 2526 C CA . SER A 1 315 ? -7.209 76.394 -10.664 1.00 18.88 348 SER A CA 1
ATOM 2527 C C . SER A 1 315 ? -6.660 76.426 -12.087 1.00 20.18 348 SER A C 1
ATOM 2528 O O . SER A 1 315 ? -5.668 77.101 -12.364 1.00 20.30 348 SER A O 1
ATOM 2531 N N . GLY A 1 316 ? -7.300 75.679 -12.980 1.00 18.80 349 GLY A N 1
ATOM 2532 C CA . GLY A 1 316 ? -6.841 75.628 -14.354 1.00 19.13 349 GLY A CA 1
ATOM 2533 C C . GLY A 1 316 ? -7.032 76.929 -15.107 1.00 21.47 349 GLY A C 1
ATOM 2534 O O . GLY A 1 316 ? -6.248 77.271 -15.993 1.00 22.19 349 GLY A O 1
ATOM 2535 N N . SER A 1 317 ? -8.074 77.666 -14.749 1.00 21.80 350 SER A N 1
ATOM 2536 C CA . SER A 1 317 ? -8.360 78.923 -15.420 1.00 22.50 350 SER A CA 1
ATOM 2537 C C . SER A 1 317 ? -7.462 80.060 -14.947 1.00 24.02 350 SER A C 1
ATOM 2538 O O . SER A 1 317 ? -7.028 80.889 -15.746 1.00 24.46 350 SER A O 1
ATOM 2541 N N . THR A 1 318 ? -7.171 80.079 -13.650 1.00 21.68 351 THR A N 1
ATOM 2542 C CA . THR A 1 318 ? -6.363 81.132 -13.036 1.00 23.18 351 THR A CA 1
ATOM 2543 C C . THR A 1 318 ? -4.892 80.803 -12.863 1.00 23.77 351 THR A C 1
ATOM 2544 O O . THR A 1 318 ? -4.067 81.701 -12.694 1.00 23.52 351 THR A O 1
ATOM 2548 N N . GLU A 1 319 ? -4.570 79.513 -12.881 1.00 25.28 352 GLU A N 1
ATOM 2549 C CA . GLU A 1 319 ? -3.205 79.060 -12.659 1.00 25.53 352 GLU A CA 1
ATOM 2550 C C . GLU A 1 319 ? -2.723 79.503 -11.275 1.00 25.32 352 GLU A C 1
ATOM 2551 O O . GLU A 1 319 ? -1.527 79.675 -11.041 1.00 27.05 352 GLU A O 1
ATOM 2557 N N . GLY A 1 320 ? -3.671 79.683 -10.358 1.00 26.24 353 GLY A N 1
ATOM 2558 C CA . GLY A 1 320 ? -3.328 80.080 -9.003 1.00 26.65 353 GLY A CA 1
ATOM 2559 C C . GLY A 1 320 ? -3.435 81.564 -8.707 1.00 27.85 353 GLY A C 1
ATOM 2560 O O . GLY A 1 320 ? -3.439 81.973 -7.546 1.00 28.06 353 GLY A O 1
ATOM 2561 N N . LEU A 1 321 ? -3.520 82.377 -9.753 1.00 26.78 354 LEU A N 1
ATOM 2562 C CA . LEU A 1 321 ? -3.623 83.823 -9.581 1.00 27.23 354 LEU A CA 1
ATOM 2563 C C . LEU A 1 321 ? -5.012 84.260 -9.128 1.00 25.60 354 LEU A C 1
ATOM 2564 O O . LEU A 1 321 ? -6.015 83.662 -9.510 1.00 26.01 354 LEU A O 1
ATOM 2569 N N . SER A 1 322 ? -5.071 85.303 -8.306 1.00 27.42 355 SER A N 1
ATOM 2570 C CA . SER A 1 322 ? -6.361 85.816 -7.865 1.00 29.64 355 SER A CA 1
ATOM 2571 C C . SER A 1 322 ? -7.020 86.255 -9.168 1.00 28.49 355 SER A C 1
ATOM 2572 O O . SER A 1 322 ? -6.322 86.684 -10.089 1.00 27.39 355 SER A O 1
ATOM 2575 N N . ILE A 1 323 ? -8.341 86.145 -9.268 1.00 28.98 356 ILE A N 1
ATOM 2576 C CA . ILE A 1 323 ? -8.998 86.529 -10.511 1.00 31.83 356 ILE A CA 1
ATOM 2577 C C . ILE A 1 323 ? -8.665 87.941 -10.953 1.00 31.39 356 ILE A C 1
ATOM 2578 O O . ILE A 1 323 ? -8.571 88.205 -12.146 1.00 30.45 356 ILE A O 1
ATOM 2583 N N . HIS A 1 324 ? -8.476 88.843 -9.997 1.00 34.60 357 HIS A N 1
ATOM 2584 C CA . HIS A 1 324 ? -8.155 90.227 -10.327 1.00 38.58 357 HIS A CA 1
ATOM 2585 C C . HIS A 1 324 ? -7.026 90.284 -11.351 1.00 35.40 357 HIS A C 1
ATOM 2586 O O . HIS A 1 324 ? -7.062 91.073 -12.295 1.00 35.87 357 HIS A O 1
ATOM 2593 N N . GLU A 1 325 ? -6.028 89.431 -11.159 1.00 32.71 358 GLU A N 1
ATOM 2594 C CA . GLU A 1 325 ? -4.875 89.369 -12.047 1.00 29.13 358 GLU A CA 1
ATOM 2595 C C . GLU A 1 325 ? -5.106 88.361 -13.182 1.00 26.60 358 GLU A C 1
ATOM 2596 O O . GLU A 1 325 ? -4.758 88.616 -14.339 1.00 22.28 358 GLU A O 1
ATOM 2602 N N . ALA A 1 326 ? -5.723 87.229 -12.854 1.00 23.54 359 ALA A N 1
ATOM 2603 C CA . ALA A 1 326 ? -5.979 86.182 -13.844 1.00 22.03 359 ALA A CA 1
ATOM 2604 C C . ALA A 1 326 ? -6.881 86.612 -14.994 1.00 22.97 359 ALA A C 1
ATOM 2605 O O . ALA A 1 326 ? -6.638 86.259 -16.149 1.00 22.39 359 ALA A O 1
ATOM 2607 N N . ARG A 1 327 ? -7.924 87.368 -14.676 1.00 22.57 360 ARG A N 1
ATOM 2608 C CA . ARG A 1 327 ? -8.873 87.832 -15.678 1.00 23.38 360 ARG A CA 1
ATOM 2609 C C . ARG A 1 327 ? -8.236 88.593 -16.838 1.00 21.51 360 ARG A C 1
ATOM 2610 O O . ARG A 1 327 ? -8.840 88.720 -17.903 1.00 20.69 360 ARG A O 1
ATOM 2618 N N . ARG A 1 328 ? -7.021 89.094 -16.637 1.00 17.58 361 ARG A N 1
ATOM 2619 C CA . ARG A 1 328 ? -6.347 89.855 -17.681 1.00 18.84 361 ARG A CA 1
ATOM 2620 C C . ARG A 1 328 ? -5.281 89.056 -18.431 1.00 20.03 361 ARG A C 1
ATOM 2621 O O . ARG A 1 328 ? -4.579 89.593 -19.291 1.00 20.69 361 ARG A O 1
ATOM 2629 N N . ARG A 1 329 ? -5.167 87.770 -18.120 1.00 18.71 362 ARG A N 1
ATOM 2630 C CA . ARG A 1 329 ? -4.164 86.927 -18.766 1.00 17.54 362 ARG A CA 1
ATOM 2631 C C . ARG A 1 329 ? -4.746 86.155 -19.953 1.00 16.56 362 ARG A C 1
ATOM 2632 O O . ARG A 1 329 ? -5.925 85.797 -19.955 1.00 18.48 362 ARG A O 1
ATOM 2640 N N . PRO A 1 330 ? -3.922 85.891 -20.982 1.00 18.24 363 PRO A N 1
ATOM 2641 C CA . PRO A 1 330 ? -4.385 85.160 -22.169 1.00 19.99 363 PRO A CA 1
ATOM 2642 C C . PRO A 1 330 ? -4.848 83.734 -21.879 1.00 20.41 363 PRO A C 1
ATOM 2643 O O . PRO A 1 330 ? -5.690 83.191 -22.597 1.00 21.69 363 PRO A O 1
ATOM 2647 N N . PHE A 1 331 ? -4.298 83.129 -20.831 1.00 19.31 364 PHE A N 1
ATOM 2648 C CA . PHE A 1 331 ? -4.662 81.758 -20.495 1.00 21.69 364 PHE A CA 1
ATOM 2649 C C . PHE A 1 331 ? -5.946 81.633 -19.690 1.00 22.62 364 PHE A C 1
ATOM 2650 O O . PHE A 1 331 ? -6.449 80.526 -19.481 1.00 23.61 364 PHE A O 1
ATOM 2658 N N . PHE A 1 332 ? -6.491 82.759 -19.244 1.00 20.85 365 PHE A N 1
ATOM 2659 C CA . PHE A 1 332 ? -7.719 82.720 -18.465 1.00 20.94 365 PHE A CA 1
ATOM 2660 C C . PHE A 1 332 ? -8.893 82.218 -19.292 1.00 22.35 365 PHE A C 1
ATOM 2661 O O . PHE A 1 332 ? -9.147 82.707 -20.394 1.00 22.09 365 PHE A O 1
ATOM 2669 N N . SER A 1 333 ? -9.595 81.225 -18.753 1.00 21.41 366 SER A N 1
ATOM 2670 C CA . SER A 1 333 ? -10.758 80.649 -19.414 1.00 22.70 366 SER A CA 1
ATOM 2671 C C . SER A 1 333 ? -12.024 81.113 -18.714 1.00 23.87 366 SER A C 1
ATOM 2672 O O . SER A 1 333 ? -12.311 80.696 -17.593 1.00 22.68 366 SER A O 1
ATOM 2675 N N . LYS A 1 334 ? -12.777 81.983 -19.377 1.00 25.04 372 LYS A N 1
ATOM 2676 C CA . LYS A 1 334 ? -14.017 82.501 -18.816 1.00 26.72 372 LYS A CA 1
ATOM 2677 C C . LYS A 1 334 ? -14.978 81.344 -18.544 1.00 25.42 372 LYS A C 1
ATOM 2678 O O . LYS A 1 334 ? -15.614 81.282 -17.488 1.00 24.60 372 LYS A O 1
ATOM 2684 N N . SER A 1 335 ? -15.070 80.430 -19.508 1.00 22.84 373 SER A N 1
ATOM 2685 C CA . SER A 1 335 ? -15.945 79.264 -19.405 1.00 23.24 373 SER A CA 1
ATOM 2686 C C . SER A 1 335 ? -15.616 78.413 -18.180 1.00 22.31 373 SER A C 1
ATOM 2687 O O . SER A 1 335 ? -16.500 78.091 -17.387 1.00 21.66 373 SER A O 1
ATOM 2690 N N . ASP A 1 336 ? -14.347 78.046 -18.034 1.00 21.35 374 ASP A N 1
ATOM 2691 C CA . ASP A 1 336 ? -13.921 77.235 -16.896 1.00 20.12 374 ASP A CA 1
ATOM 2692 C C . ASP A 1 336 ? -14.217 77.936 -15.572 1.00 22.54 374 ASP A C 1
ATOM 2693 O O . ASP A 1 336 ? -14.677 77.307 -14.619 1.00 20.71 374 ASP A O 1
ATOM 2698 N N . TRP A 1 337 ? -13.951 79.239 -15.513 1.00 20.84 375 TRP A N 1
ATOM 2699 C CA . TRP A 1 337 ? -14.186 80.000 -14.289 1.00 22.15 375 TRP A CA 1
ATOM 2700 C C . TRP A 1 337 ? -15.660 80.049 -13.907 1.00 23.73 375 TRP A C 1
ATOM 2701 O O . TRP A 1 337 ? -16.012 79.808 -12.750 1.00 22.64 375 TRP A O 1
ATOM 2712 N N . ASP A 1 338 ? -16.522 80.358 -14.870 1.00 24.22 376 ASP A N 1
ATOM 2713 C CA . ASP A 1 338 ? -17.955 80.412 -14.602 1.00 25.51 376 ASP A CA 1
ATOM 2714 C C . ASP A 1 338 ? -18.465 79.035 -14.181 1.00 25.60 376 ASP A C 1
ATOM 2715 O O . ASP A 1 338 ? -19.330 78.924 -13.311 1.00 25.14 376 ASP A O 1
ATOM 2720 N N . LEU A 1 339 ? -17.930 77.985 -14.800 1.00 23.20 377 LEU A N 1
ATOM 2721 C CA . LEU A 1 339 ? -18.362 76.634 -14.459 1.00 22.55 377 LEU A CA 1
ATOM 2722 C C . LEU A 1 339 ? -17.840 76.254 -13.078 1.00 21.62 377 LEU A C 1
ATOM 2723 O O . LEU A 1 339 ? -18.522 75.566 -12.322 1.00 21.68 377 LEU A O 1
ATOM 2728 N N . ALA A 1 340 ? -16.635 76.711 -12.746 1.00 20.39 378 ALA A N 1
ATOM 2729 C CA . ALA A 1 340 ? -16.055 76.419 -11.441 1.00 21.02 378 ALA A CA 1
ATOM 2730 C C . ALA A 1 340 ? -16.971 76.963 -10.354 1.00 22.24 378 ALA A C 1
ATOM 2731 O O . ALA A 1 340 ? -17.241 76.289 -9.358 1.00 21.84 378 ALA A O 1
ATOM 2733 N N . LYS A 1 341 ? -17.447 78.191 -10.542 1.00 24.12 379 LYS A N 1
ATOM 2734 C CA . LYS A 1 341 ? -18.347 78.794 -9.568 1.00 24.19 379 LYS A CA 1
ATOM 2735 C C . LYS A 1 341 ? -19.643 77.996 -9.543 1.00 23.08 379 LYS A C 1
ATOM 2736 O O . LYS A 1 341 ? -20.206 77.737 -8.477 1.00 24.33 379 LYS A O 1
ATOM 2742 N N . GLY A 1 342 ? -20.103 77.603 -10.726 1.00 22.17 380 GLY A N 1
ATOM 2743 C CA . GLY A 1 342 ? -21.330 76.837 -10.832 1.00 22.51 380 GLY A CA 1
ATOM 2744 C C . GLY A 1 342 ? -21.269 75.498 -10.118 1.00 22.95 380 GLY A C 1
ATOM 2745 O O . GLY A 1 342 ? -22.155 75.168 -9.333 1.00 24.59 380 GLY A O 1
ATOM 2746 N N . ILE A 1 343 ? -20.226 74.720 -10.388 1.00 21.54 381 ILE A N 1
ATOM 2747 C CA . ILE A 1 343 ? -20.089 73.413 -9.752 1.00 22.49 381 ILE A CA 1
ATOM 2748 C C . ILE A 1 343 ? -19.893 73.523 -8.244 1.00 21.76 381 ILE A C 1
ATOM 2749 O O . ILE A 1 343 ? -20.410 72.703 -7.483 1.00 21.64 381 ILE A O 1
ATOM 2754 N N . THR A 1 344 ? -19.143 74.527 -7.806 1.00 20.82 382 THR A N 1
ATOM 2755 C CA . THR A 1 344 ? -18.911 74.703 -6.380 1.00 20.73 382 THR A CA 1
ATOM 2756 C C . THR A 1 344 ? -20.237 75.047 -5.703 1.00 21.65 382 THR A C 1
ATOM 2757 O O . THR A 1 344 ? -20.508 74.603 -4.588 1.00 21.32 382 THR A O 1
ATOM 2761 N N . ASP A 1 345 ? -21.066 75.829 -6.390 1.00 23.97 383 ASP A N 1
ATOM 2762 C CA . ASP A 1 345 ? -22.368 76.209 -5.852 1.00 24.97 383 ASP A CA 1
ATOM 2763 C C . ASP A 1 345 ? -23.248 74.970 -5.703 1.00 24.10 383 ASP A C 1
ATOM 2764 O O . ASP A 1 345 ? -23.890 74.774 -4.672 1.00 24.90 383 ASP A O 1
ATOM 2769 N N . THR A 1 346 ? -23.267 74.137 -6.739 1.00 23.25 384 THR A N 1
ATOM 2770 C CA . THR A 1 346 ? -24.066 72.915 -6.736 1.00 23.49 384 THR A CA 1
ATOM 2771 C C . THR A 1 346 ? -23.653 71.993 -5.595 1.00 23.58 384 THR A C 1
ATOM 2772 O O . THR A 1 346 ? -24.495 71.452 -4.883 1.00 23.18 384 THR A O 1
ATOM 2776 N N . CYS A 1 347 ? -22.350 71.823 -5.424 1.00 24.73 385 CYS A N 1
ATOM 2777 C CA . CYS A 1 347 ? -21.846 70.963 -4.371 1.00 22.94 385 CYS A CA 1
ATOM 2778 C C . CYS A 1 347 ? -22.175 71.541 -3.002 1.00 24.27 385 CYS A C 1
ATOM 2779 O O . CYS A 1 347 ? -22.469 70.798 -2.066 1.00 24.25 385 CYS A O 1
ATOM 2782 N N . TYR A 1 348 ? -22.148 72.864 -2.881 1.00 23.05 386 TYR A N 1
ATOM 2783 C CA . TYR A 1 348 ? -22.505 73.488 -1.614 1.00 23.84 386 TYR A CA 1
ATOM 2784 C C . TYR A 1 348 ? -23.983 73.175 -1.348 1.00 24.51 386 TYR A C 1
ATOM 2785 O O . TYR A 1 348 ? -24.370 72.874 -0.218 1.00 23.88 386 TYR A O 1
ATOM 2794 N N . GLN A 1 349 ? -24.800 73.236 -2.398 1.00 24.62 387 GLN A N 1
ATOM 2795 C CA . GLN A 1 349 ? -26.231 72.957 -2.277 1.00 25.62 387 GLN A CA 1
ATOM 2796 C C . GLN A 1 349 ? -26.492 71.520 -1.836 1.00 26.53 387 GLN A C 1
ATOM 2797 O O . GLN A 1 349 ? -27.532 71.218 -1.258 1.00 26.28 387 GLN A O 1
ATOM 2803 N N . MET A 1 350 ? -25.546 70.631 -2.120 1.00 24.75 388 MET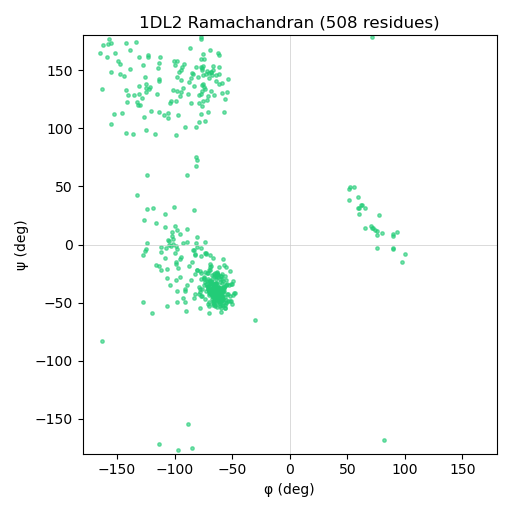 A N 1
ATOM 2804 C CA . MET A 1 350 ? -25.689 69.237 -1.722 1.00 24.23 388 MET A CA 1
ATOM 2805 C C . MET A 1 350 ? -25.602 69.141 -0.204 1.00 23.34 388 MET A C 1
ATOM 2806 O O . MET A 1 350 ? -26.028 68.153 0.392 1.00 23.38 388 MET A O 1
ATOM 2811 N N . TYR A 1 351 ? -25.053 70.180 0.417 1.00 21.61 389 TYR A N 1
ATOM 2812 C CA . TYR A 1 351 ? -24.952 70.237 1.872 1.00 22.06 389 TYR A CA 1
ATOM 2813 C C . TYR A 1 351 ? -26.119 71.070 2.401 1.00 25.98 389 TYR A C 1
ATOM 2814 O O . TYR A 1 351 ? -26.839 70.652 3.309 1.00 24.72 389 TYR A O 1
ATOM 2823 N N . LYS A 1 352 ? -26.303 72.248 1.813 1.00 27.07 390 LYS A N 1
ATOM 2824 C CA . LYS A 1 352 ? -27.368 73.156 2.228 1.00 27.79 390 LYS A CA 1
ATOM 2825 C C . LYS A 1 352 ? -28.758 72.528 2.142 1.00 27.99 390 LYS A C 1
ATOM 2826 O O . LYS A 1 352 ? -29.606 72.773 2.999 1.00 28.58 390 LYS A O 1
ATOM 2832 N N . GLN A 1 353 ? -28.992 71.720 1.114 1.00 28.01 391 GLN A N 1
ATOM 2833 C CA . GLN A 1 353 ? -30.295 71.087 0.940 1.00 27.84 391 GLN A CA 1
ATOM 2834 C C . GLN A 1 353 ? -30.412 69.740 1.641 1.00 27.64 391 GLN A C 1
ATOM 2835 O O . GLN A 1 353 ? -31.438 69.065 1.542 1.00 25.62 391 GLN A O 1
ATOM 2841 N N . SER A 1 354 ? -29.357 69.350 2.347 1.00 26.65 392 SER A N 1
ATOM 2842 C CA . SER A 1 354 ? -29.363 68.093 3.081 1.00 26.88 392 SER A CA 1
ATOM 2843 C C . SER A 1 354 ? -29.980 68.321 4.454 1.00 25.95 392 SER A C 1
ATOM 2844 O O . SER A 1 354 ? -29.772 69.363 5.074 1.00 27.32 392 SER A O 1
ATOM 2847 N N . SER A 1 355 ? -30.734 67.337 4.929 1.00 27.73 393 SER A N 1
ATOM 2848 C CA . SER A 1 355 ? -31.376 67.435 6.234 1.00 27.55 393 SER A CA 1
ATOM 2849 C C . SER A 1 355 ? -30.376 67.670 7.369 1.00 28.33 393 SER A C 1
ATOM 2850 O O . SER A 1 355 ? -30.696 68.324 8.362 1.00 29.09 393 SER A O 1
ATOM 2853 N N . SER A 1 356 ? -29.163 67.145 7.216 1.00 24.91 394 SER A N 1
ATOM 2854 C CA . SER A 1 356 ? -28.127 67.288 8.239 1.00 24.63 394 SER A CA 1
ATOM 2855 C C . SER A 1 356 ? -27.084 68.342 7.883 1.00 23.68 394 SER A C 1
ATOM 2856 O O . SER A 1 356 ? -26.154 68.589 8.653 1.00 23.43 394 SER A O 1
ATOM 2859 N N . GLY A 1 357 ? -27.233 68.953 6.714 1.00 24.08 395 GLY A N 1
ATOM 2860 C CA . GLY A 1 357 ? -26.272 69.952 6.291 1.00 22.35 395 GLY A CA 1
ATOM 2861 C C . GLY A 1 357 ? -25.030 69.282 5.734 1.00 22.31 395 GLY A C 1
ATOM 2862 O O . GLY A 1 357 ? -24.016 69.935 5.495 1.00 21.19 395 GLY A O 1
ATOM 2863 N N . LEU A 1 358 ? -25.109 67.969 5.539 1.00 22.18 396 LEU A N 1
ATOM 2864 C CA . LEU A 1 358 ? -23.986 67.202 5.001 1.00 21.02 396 LEU A CA 1
ATOM 2865 C C . LEU A 1 358 ? -24.409 66.423 3.764 1.00 20.66 396 LEU A C 1
ATOM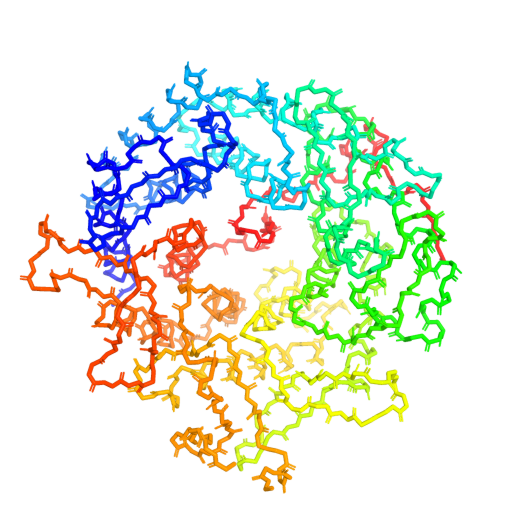 2866 O O . LEU A 1 358 ? -25.435 65.742 3.766 1.00 21.01 396 LEU A O 1
ATOM 2871 N N . ALA A 1 359 ? -23.614 66.528 2.705 1.00 19.63 397 ALA A N 1
ATOM 2872 C CA . ALA A 1 359 ? -23.905 65.826 1.465 1.00 20.79 397 ALA A CA 1
ATOM 2873 C C . ALA A 1 359 ? -23.562 64.346 1.585 1.00 19.40 397 ALA A C 1
ATOM 2874 O O . ALA A 1 359 ? -22.527 63.983 2.139 1.00 21.42 397 ALA A O 1
ATOM 2876 N N . PRO A 1 36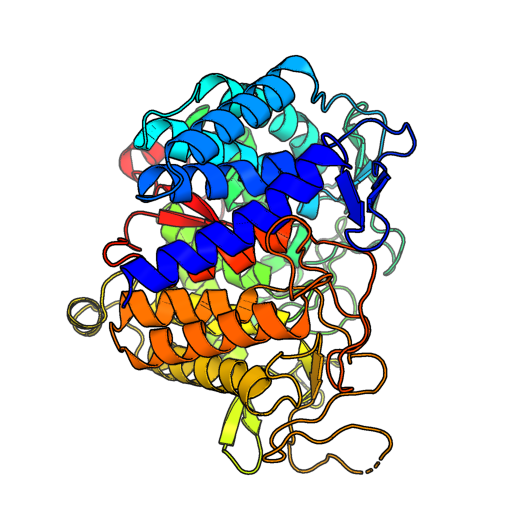0 ? -24.436 63.469 1.072 1.00 19.93 398 PRO A N 1
ATOM 2877 C CA . PRO A 1 360 ? -24.170 62.032 1.142 1.00 20.72 398 PRO A CA 1
ATOM 2878 C C . PRO A 1 360 ? -23.128 61.630 0.094 1.00 20.59 398 PRO A C 1
ATOM 2879 O O . PRO A 1 360 ? -22.671 62.461 -0.693 1.00 20.25 398 PRO A O 1
ATOM 2883 N N . GLU A 1 361 ? -22.761 60.354 0.099 1.00 19.63 399 GLU A N 1
ATOM 2884 C CA . GLU A 1 361 ? -21.765 59.810 -0.820 1.00 19.60 399 GLU A CA 1
ATOM 2885 C C . GLU A 1 361 ? -22.101 60.014 -2.295 1.00 19.96 399 GLU A C 1
ATOM 2886 O O . GLU A 1 361 ? -21.218 60.291 -3.114 1.00 20.24 399 GLU A O 1
ATOM 2892 N N . ILE A 1 362 ? -23.375 59.852 -2.631 1.00 18.23 400 ILE A N 1
ATOM 2893 C CA . ILE A 1 362 ? -23.837 59.993 -4.004 1.00 19.77 400 ILE A CA 1
ATOM 2894 C C . ILE A 1 362 ? -25.225 60.623 -4.030 1.00 21.04 400 ILE A C 1
ATOM 2895 O O . ILE A 1 362 ? -26.041 60.376 -3.142 1.00 22.06 400 ILE A O 1
ATOM 2900 N N . VAL A 1 363 ? -25.478 61.442 -5.048 1.00 21.93 401 VAL A N 1
ATOM 2901 C CA . VAL A 1 363 ? -26.780 62.077 -5.223 1.00 22.43 401 VAL A CA 1
ATOM 2902 C C . VAL A 1 363 ? -27.224 61.873 -6.664 1.00 23.67 401 VAL A C 1
ATOM 2903 O O . VAL A 1 363 ? -26.413 61.551 -7.534 1.00 22.25 401 VAL A O 1
ATOM 2907 N N . VAL A 1 364 ? -28.519 62.042 -6.909 1.00 24.65 402 VAL A N 1
ATOM 2908 C CA . VAL A 1 364 ? -29.070 61.908 -8.249 1.00 25.36 402 VAL A CA 1
ATOM 2909 C C . VAL A 1 364 ? -29.831 63.192 -8.522 1.00 27.31 402 VAL A C 1
ATOM 2910 O O . VAL A 1 364 ? -30.875 63.446 -7.923 1.00 27.52 402 VAL A O 1
ATOM 2914 N N . PHE A 1 365 ? -29.299 64.008 -9.420 1.00 26.96 403 PHE A N 1
ATOM 2915 C CA . PHE A 1 365 ? -29.934 65.274 -9.739 1.00 27.83 403 PHE A CA 1
ATOM 2916 C C . PHE A 1 365 ? -31.260 65.116 -10.465 1.00 29.49 403 PHE A C 1
ATOM 2917 O O . PHE A 1 365 ? -31.472 64.158 -11.210 1.00 29.37 403 PHE A O 1
ATOM 2925 N N . ASN A 1 366 ? -32.155 66.064 -10.215 1.00 31.87 404 ASN A N 1
ATOM 2926 C CA . ASN A 1 366 ? -33.478 66.065 -10.821 1.00 34.10 404 ASN A CA 1
ATOM 2927 C C . ASN A 1 366 ? -33.394 66.591 -12.250 1.00 34.86 404 ASN A C 1
ATOM 2928 O O . ASN A 1 366 ? -33.236 67.793 -12.467 1.00 34.57 404 ASN A O 1
ATOM 2933 N N . ASP A 1 367 ? -33.493 65.690 -13.221 1.00 37.40 405 ASP A N 1
ATOM 2934 C CA . ASP A 1 367 ? -33.433 66.082 -14.623 1.00 41.09 405 ASP A CA 1
ATOM 2935 C C . ASP A 1 367 ? -34.832 66.107 -15.228 1.00 44.01 405 ASP A C 1
ATOM 2936 O O . ASP A 1 367 ? -34.993 66.221 -16.444 1.00 44.54 405 ASP A O 1
ATOM 2941 N N . GLY A 1 368 ? -35.839 66.001 -14.367 1.00 47.22 406 GLY A N 1
ATOM 2942 C CA . GLY A 1 368 ? -37.215 66.010 -14.826 1.00 51.90 406 GLY A CA 1
ATOM 2943 C C . GLY A 1 368 ? -37.724 64.618 -15.148 1.00 56.20 406 GLY A C 1
ATOM 2944 O O . GLY A 1 368 ? -38.889 64.443 -15.505 1.00 57.41 406 GLY A O 1
ATOM 2945 N N . ASN A 1 369 ? -36.849 63.625 -15.021 1.00 59.67 407 ASN A N 1
ATOM 2946 C CA . ASN A 1 369 ? -37.207 62.239 -15.304 1.00 63.14 407 ASN A CA 1
ATOM 2947 C C . ASN A 1 369 ? -37.049 61.360 -14.068 1.00 64.23 407 ASN A C 1
ATOM 2948 O O . ASN A 1 369 ? -36.737 60.173 -14.176 1.00 64.37 407 ASN A O 1
ATOM 2953 N N . ILE A 1 370 ? -37.267 61.945 -12.894 1.00 65.49 408 ILE A N 1
ATOM 2954 C CA . ILE A 1 370 ? -37.142 61.210 -11.641 1.00 67.12 408 ILE A CA 1
ATOM 2955 C C . ILE A 1 370 ? -38.462 60.555 -11.249 1.00 68.39 408 ILE A C 1
ATOM 2956 O O . ILE A 1 370 ? -39.016 60.836 -10.186 1.00 69.05 408 ILE A O 1
ATOM 2958 N N . LYS A 1 371 ? -38.960 59.679 -12.114 1.00 69.91 409 LYS A N 1
ATOM 2959 C CA . LYS A 1 371 ? -40.213 58.979 -11.861 1.00 71.58 409 LYS A CA 1
ATOM 2960 C C . LYS A 1 371 ? -40.131 57.543 -12.365 1.00 72.12 409 LYS A C 1
ATOM 2961 O O . LYS A 1 371 ? -40.271 56.620 -11.535 1.00 73.20 409 LYS A O 1
ATOM 2963 N N . ASP A 1 373 ? -38.710 56.353 -6.541 1.00 63.65 411 ASP A N 1
ATOM 2964 C CA . ASP A 1 373 ? -39.755 55.794 -5.637 1.00 62.53 411 ASP A CA 1
ATOM 2965 C C . ASP A 1 373 ? -39.351 55.956 -4.177 1.00 60.75 411 ASP A C 1
ATOM 2966 O O . ASP A 1 373 ? -39.766 56.904 -3.510 1.00 61.32 411 ASP A O 1
ATOM 2971 N N . GLY A 1 374 ? -38.540 55.023 -3.687 1.00 57.82 412 GLY A N 1
ATOM 2972 C CA . GLY A 1 374 ? -38.101 55.080 -2.306 1.00 53.64 412 GLY A CA 1
ATOM 2973 C C . GLY A 1 374 ? -36.908 55.990 -2.095 1.00 50.15 412 GLY A C 1
ATOM 2974 O O . GLY A 1 374 ? -36.106 55.769 -1.189 1.00 51.72 412 GLY A O 1
ATOM 2975 N N . TRP A 1 375 ? -36.788 57.019 -2.928 1.00 45.75 413 TRP A N 1
ATOM 2976 C CA . TRP A 1 375 ? -35.678 57.958 -2.818 1.00 40.90 413 TRP A CA 1
ATOM 2977 C C . TRP A 1 375 ? -36.041 59.171 -1.971 1.00 39.52 413 TRP A C 1
ATOM 2978 O O . TRP A 1 375 ? -37.209 59.550 -1.873 1.00 39.68 413 TRP A O 1
ATOM 2989 N N . TRP A 1 376 ? -35.028 59.774 -1.359 1.00 36.04 414 TRP A N 1
ATOM 2990 C CA . TRP A 1 376 ? -35.216 60.953 -0.523 1.00 34.28 414 TRP A CA 1
ATOM 2991 C C . TRP A 1 376 ? -35.022 62.204 -1.376 1.00 34.63 414 TRP A C 1
ATOM 2992 O O . TRP A 1 376 ? -34.068 62.292 -2.148 1.00 32.42 414 TRP A O 1
ATOM 3003 N N . ARG A 1 377 ? -35.923 63.170 -1.234 1.00 34.76 415 ARG A N 1
ATOM 3004 C CA . ARG A 1 377 ? -35.840 64.406 -2.004 1.00 35.70 415 ARG A CA 1
ATOM 3005 C C . ARG A 1 377 ? -35.260 65.554 -1.185 1.00 34.08 415 ARG A C 1
ATOM 3006 O O . ARG A 1 377 ? -35.672 65.789 -0.049 1.00 32.84 415 ARG A O 1
ATOM 3014 N N . SER A 1 378 ? -34.307 66.272 -1.774 1.00 32.68 416 SER A N 1
ATOM 3015 C CA . SER A 1 378 ? -33.673 67.401 -1.102 1.00 32.30 416 SER A CA 1
ATOM 3016 C C . SER A 1 378 ? -34.697 68.492 -0.804 1.00 34.01 416 SER A C 1
ATOM 3017 O O . SER A 1 378 ? -35.800 68.491 -1.358 1.00 33.98 416 SER A O 1
ATOM 3020 N N . SER A 1 379 ? -34.318 69.425 0.064 1.00 34.28 417 SER A N 1
ATOM 3021 C CA . SER A 1 379 ? -35.196 70.521 0.465 1.00 34.94 417 SER A CA 1
ATOM 3022 C C . SER A 1 379 ? -35.838 71.255 -0.708 1.00 35.70 417 SER A C 1
ATOM 3023 O O . SER A 1 379 ? -37.054 71.439 -0.737 1.00 37.43 417 SER A O 1
ATOM 3026 N N . VAL A 1 380 ? -35.025 71.676 -1.672 1.00 35.73 418 VAL A N 1
ATOM 3027 C CA . VAL A 1 380 ? -35.539 72.393 -2.834 1.00 35.16 418 VAL A CA 1
ATOM 3028 C C . VAL A 1 380 ? -35.967 71.434 -3.943 1.00 35.81 418 VAL A C 1
ATOM 3029 O O . VAL A 1 380 ? -36.721 71.810 -4.843 1.00 35.38 418 VAL A O 1
ATOM 3033 N N . GLY A 1 381 ? -35.482 70.196 -3.876 1.00 33.69 419 GLY A N 1
ATOM 3034 C CA . GLY A 1 381 ? -35.842 69.205 -4.874 1.00 31.82 419 GLY A CA 1
ATOM 3035 C C . GLY A 1 381 ? -34.890 69.091 -6.051 1.00 32.31 419 GLY A C 1
ATOM 3036 O O . GLY A 1 381 ? -35.199 68.427 -7.041 1.00 31.90 419 GLY A O 1
ATOM 3037 N N . ASP A 1 382 ? -33.730 69.733 -5.954 1.00 31.17 420 ASP A N 1
ATOM 3038 C CA . ASP A 1 382 ? -32.747 69.684 -7.033 1.00 30.37 420 ASP A CA 1
ATOM 3039 C C . ASP A 1 382 ? -32.088 68.316 -7.180 1.00 29.37 420 ASP A C 1
ATOM 3040 O O . ASP A 1 382 ? -31.560 67.988 -8.242 1.00 28.05 420 ASP A O 1
ATOM 3045 N N . PHE A 1 383 ? -32.110 67.519 -6.117 1.00 30.02 421 PHE A N 1
ATOM 3046 C CA . PHE A 1 383 ? -31.527 66.184 -6.180 1.00 29.50 421 PHE A CA 1
ATOM 3047 C C . PHE A 1 383 ? -32.193 65.202 -5.227 1.00 30.25 421 PHE A C 1
ATOM 3048 O O . PHE A 1 383 ? -32.932 65.594 -4.322 1.00 29.80 421 PHE A O 1
ATOM 3056 N N . PHE A 1 384 ? -31.934 63.919 -5.452 1.00 30.27 422 PHE A N 1
ATOM 3057 C CA . PHE A 1 384 ? -32.482 62.860 -4.618 1.00 30.07 422 PHE A CA 1
ATOM 3058 C C . PHE A 1 384 ? -31.330 62.031 -4.066 1.00 29.20 422 PHE A C 1
ATOM 3059 O O . PHE A 1 384 ? -30.211 62.097 -4.573 1.00 26.76 422 PHE A O 1
ATOM 3067 N N . VAL A 1 385 ? -31.613 61.253 -3.029 1.00 26.55 423 VAL A N 1
ATOM 3068 C CA . VAL A 1 385 ? -30.605 60.396 -2.421 1.00 27.43 423 VAL A CA 1
ATOM 3069 C C . VAL A 1 385 ? -31.171 58.990 -2.280 1.00 29.48 423 VAL A C 1
ATOM 3070 O O . VAL A 1 385 ? -32.193 58.789 -1.622 1.00 30.12 423 VAL A O 1
ATOM 3074 N N . LYS A 1 386 ? -30.519 58.019 -2.913 1.00 27.77 424 LYS A N 1
ATOM 3075 C CA . LYS A 1 386 ? -30.973 56.639 -2.827 1.00 28.69 424 LYS A CA 1
ATOM 3076 C C . LYS A 1 386 ? -30.713 56.128 -1.416 1.00 29.06 424 LYS A C 1
ATOM 3077 O O . LYS A 1 386 ? -29.745 56.530 -0.769 1.00 26.51 424 LYS A O 1
ATOM 3083 N N . PRO A 1 387 ? -31.575 55.228 -0.921 1.00 29.14 425 PRO A N 1
ATOM 3084 C CA . PRO A 1 387 ? -31.431 54.664 0.423 1.00 29.84 425 PRO A CA 1
ATOM 3085 C C . PRO A 1 387 ? -30.047 54.073 0.693 1.00 29.15 425 PRO A C 1
ATOM 3086 O O . PRO A 1 387 ? -29.545 54.146 1.814 1.00 31.71 425 PRO A O 1
ATOM 3090 N N . LEU A 1 388 ? -29.432 53.491 -0.331 1.00 28.72 426 LEU A N 1
ATOM 3091 C CA . LEU A 1 388 ? -28.116 52.878 -0.173 1.00 26.85 426 LEU A CA 1
ATOM 3092 C C . LEU A 1 388 ? -26.933 53.845 -0.247 1.00 26.20 426 LEU A C 1
ATOM 3093 O O . LEU A 1 388 ? -25.801 53.456 0.046 1.00 25.48 426 LEU A O 1
ATOM 3098 N N . ASP A 1 389 ? -27.191 55.095 -0.627 1.00 23.58 427 ASP A N 1
ATOM 3099 C CA . ASP A 1 389 ? -26.131 56.103 -0.739 1.00 23.30 427 ASP A CA 1
ATOM 3100 C C . ASP A 1 389 ? -26.204 57.164 0.357 1.00 22.30 427 ASP A C 1
ATOM 3101 O O . ASP A 1 389 ? -25.561 58.209 0.251 1.00 23.00 427 ASP A O 1
ATOM 3106 N N . ARG A 1 390 ? -26.973 56.899 1.407 1.00 22.40 428 ARG A N 1
ATOM 3107 C CA . ARG A 1 390 ? -27.149 57.869 2.484 1.00 23.41 428 ARG A CA 1
ATOM 3108 C C . ARG A 1 390 ? -25.969 58.077 3.436 1.00 22.01 428 ARG A C 1
ATOM 3109 O O . ARG A 1 390 ? -26.000 58.975 4.273 1.00 22.80 428 ARG A O 1
ATOM 3117 N N . HIS A 1 391 ? -24.924 57.268 3.314 1.00 22.80 429 HIS A N 1
ATOM 3118 C CA . HIS A 1 391 ? -23.776 57.418 4.203 1.00 22.15 429 HIS A CA 1
ATOM 3119 C C . HIS A 1 391 ? -22.907 58.626 3.863 1.00 20.48 429 HIS A C 1
ATOM 3120 O O . HIS A 1 391 ? -22.976 59.163 2.757 1.00 20.82 429 HIS A O 1
ATOM 3127 N N . ASN A 1 392 ? -22.121 59.070 4.842 1.00 19.82 430 ASN A N 1
ATOM 3128 C CA . ASN A 1 392 ? -21.184 60.180 4.651 1.00 19.52 430 ASN A CA 1
ATOM 3129 C C . ASN A 1 392 ? -19.860 59.701 5.218 1.00 18.40 430 ASN A C 1
ATOM 3130 O O . ASN A 1 392 ? -19.759 59.380 6.404 1.00 19.20 430 ASN A O 1
ATOM 3135 N N . LEU A 1 393 ? -18.844 59.657 4.365 1.00 17.20 431 LEU A N 1
ATOM 3136 C CA . LEU A 1 393 ? -17.541 59.172 4.778 1.00 17.21 431 LEU A CA 1
ATOM 3137 C C . LEU A 1 393 ? -16.525 60.259 5.080 1.00 17.24 431 LEU A C 1
ATOM 3138 O O . LEU A 1 393 ? -15.329 60.069 4.864 1.00 17.53 431 LEU A O 1
ATOM 3143 N N . GLN A 1 394 ? -17.007 61.397 5.575 1.00 17.52 432 GLN A N 1
ATOM 3144 C CA . GLN A 1 394 ? -16.134 62.504 5.941 1.00 15.22 432 GLN A CA 1
ATOM 3145 C C . GLN A 1 394 ? -15.322 63.006 4.745 1.00 16.27 432 GLN A C 1
ATOM 3146 O O . GLN A 1 394 ? -14.196 63.483 4.917 1.00 17.47 432 GLN A O 1
ATOM 3152 N N . ARG A 1 395 ? -15.895 62.915 3.544 1.00 16.82 433 ARG A N 1
ATOM 3153 C CA . ARG A 1 395 ? -15.197 63.326 2.325 1.00 17.26 433 ARG A CA 1
ATOM 3154 C C . ARG A 1 395 ? -14.945 64.829 2.216 1.00 16.84 433 ARG A C 1
ATOM 3155 O O . ARG A 1 395 ? -15.760 65.650 2.641 1.00 18.96 433 ARG A O 1
ATOM 3163 N N . PRO A 1 396 ? -13.808 65.200 1.614 1.00 17.27 434 PRO A N 1
ATOM 3164 C CA . PRO A 1 396 ? -13.366 66.587 1.431 1.00 17.35 434 PRO A CA 1
ATOM 3165 C C . PRO A 1 396 ? -13.635 67.352 0.141 1.00 17.52 434 PRO A C 1
ATOM 3166 O O . PRO A 1 396 ? -13.458 68.573 0.114 1.00 16.62 434 PRO A O 1
ATOM 3170 N N . GLU A 1 397 ? -14.052 66.668 -0.916 1.00 18.01 435 GLU A N 1
ATOM 3171 C CA . GLU A 1 397 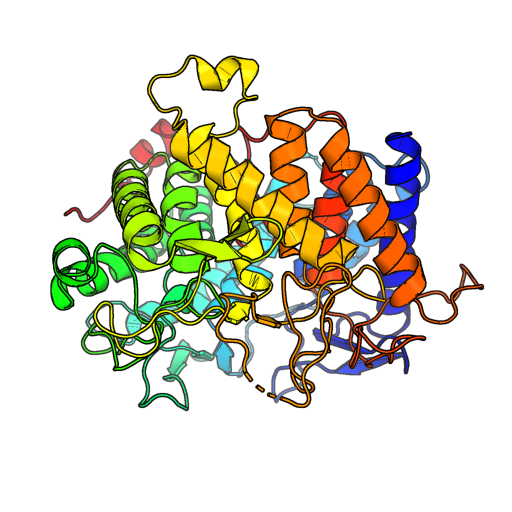? -14.210 67.333 -2.206 1.00 16.97 435 GLU A CA 1
ATOM 3172 C C . GLU A 1 397 ? -14.973 68.649 -2.303 1.00 17.62 435 GLU A C 1
ATOM 3173 O O . GLU A 1 397 ? -14.644 69.473 -3.156 1.00 17.91 435 GLU A O 1
ATOM 3179 N N . THR A 1 398 ? -15.969 68.875 -1.453 1.00 18.09 436 THR A N 1
ATOM 3180 C CA . THR A 1 398 ? -16.682 70.145 -1.532 1.00 18.52 436 THR A CA 1
ATOM 3181 C C . THR A 1 398 ? -15.927 71.249 -0.788 1.00 19.27 436 THR A C 1
ATOM 3182 O O . THR A 1 398 ? -15.812 72.362 -1.301 1.00 19.53 436 THR A O 1
ATOM 3186 N N . VAL A 1 399 ? -15.397 70.961 0.400 1.00 16.56 437 VAL A N 1
ATOM 3187 C CA . VAL A 1 399 ? -14.651 71.995 1.115 1.00 17.96 437 VAL A CA 1
ATOM 3188 C C . VAL A 1 399 ? -13.347 72.261 0.366 1.00 18.85 437 VAL A C 1
ATOM 3189 O O . VAL A 1 399 ? -12.745 73.329 0.498 1.00 18.72 437 VAL A O 1
ATOM 3193 N N . GLU A 1 400 ? -12.928 71.278 -0.428 1.00 17.61 438 GLU A N 1
ATOM 3194 C CA . GLU A 1 400 ? -11.724 71.383 -1.247 1.00 17.75 438 GLU A CA 1
ATOM 3195 C C . GLU A 1 400 ? -11.934 72.505 -2.263 1.00 17.19 438 GLU A C 1
ATOM 3196 O O . GLU A 1 400 ? -11.134 73.435 -2.369 1.00 18.44 438 GLU A O 1
ATOM 3202 N N . SER A 1 401 ? -13.028 72.406 -3.007 1.00 18.20 439 SER A N 1
ATOM 3203 C CA . SER A 1 401 ? -13.355 73.399 -4.020 1.00 18.73 439 SER A CA 1
ATOM 3204 C C . SER A 1 401 ? -13.670 74.750 -3.399 1.00 19.69 439 SER A C 1
ATOM 3205 O O . SER A 1 401 ? -13.319 75.792 -3.957 1.00 18.63 439 SER A O 1
ATOM 3208 N N . ILE A 1 402 ? -14.323 74.740 -2.241 1.00 20.91 440 ILE A N 1
ATOM 3209 C CA . ILE A 1 402 ? -14.661 75.996 -1.578 1.00 20.98 440 ILE A CA 1
ATOM 3210 C C . ILE A 1 402 ? -13.390 76.751 -1.215 1.00 20.87 440 ILE A C 1
ATOM 3211 O O . ILE A 1 402 ? -13.335 77.976 -1.332 1.00 20.74 440 ILE A O 1
ATOM 3216 N N . MET A 1 403 ? -12.367 76.021 -0.786 1.00 18.37 441 MET A N 1
ATOM 3217 C CA . MET A 1 403 ? -11.094 76.634 -0.423 1.00 17.71 441 MET A CA 1
ATOM 3218 C C . MET A 1 403 ? -10.491 77.341 -1.635 1.00 20.68 441 MET A C 1
ATOM 3219 O O . MET A 1 403 ? -10.069 78.498 -1.545 1.00 18.82 441 MET A O 1
ATOM 3224 N N . PHE A 1 404 ? -10.451 76.646 -2.769 1.00 18.97 442 PHE A N 1
ATOM 3225 C CA . PHE A 1 404 ? -9.892 77.229 -3.983 1.00 19.83 442 PHE A CA 1
ATOM 3226 C C . PHE A 1 404 ? -10.671 78.464 -4.405 1.00 20.46 442 PHE A C 1
ATOM 3227 O O . PHE A 1 404 ? -10.079 79.506 -4.691 1.00 22.53 442 PHE A O 1
ATOM 3235 N N . MET A 1 405 ? -11.993 78.348 -4.442 1.00 21.62 443 MET A N 1
ATOM 3236 C CA . MET A 1 405 ? -12.831 79.470 -4.844 1.00 23.90 443 MET A CA 1
ATOM 3237 C C . MET A 1 405 ? -12.617 80.688 -3.959 1.00 25.08 443 MET A C 1
ATOM 3238 O O . MET A 1 405 ? -12.580 81.816 -4.451 1.00 25.26 443 MET A O 1
ATOM 3243 N N . TYR A 1 406 ? -12.471 80.478 -2.655 1.00 23.89 444 TYR A N 1
ATOM 3244 C CA . TYR A 1 406 ? -12.264 81.618 -1.779 1.00 24.32 444 TYR A CA 1
ATOM 3245 C C . TYR A 1 406 ? -10.937 82.316 -2.029 1.00 24.75 444 TYR A C 1
ATOM 3246 O O . TYR A 1 406 ? -10.897 83.528 -2.224 1.00 25.38 444 TYR A O 1
ATOM 3255 N N . HIS A 1 407 ? -9.846 81.559 -2.022 1.00 23.82 445 HIS A N 1
ATOM 3256 C CA . HIS A 1 407 ? -8.540 82.165 -2.217 1.00 23.77 445 HIS A CA 1
ATOM 3257 C C . HIS A 1 407 ? -8.308 82.773 -3.590 1.00 24.46 445 HIS A C 1
ATOM 3258 O O . HIS A 1 407 ? -7.497 83.688 -3.735 1.00 25.62 445 HIS A O 1
ATOM 3265 N N . LEU A 1 408 ? -9.025 82.284 -4.593 1.00 23.56 446 LEU A N 1
ATOM 3266 C CA . LEU A 1 408 ? -8.866 82.821 -5.936 1.00 23.33 446 LEU A CA 1
ATOM 3267 C C . LEU A 1 408 ? -9.807 84.000 -6.190 1.00 25.04 446 LEU A C 1
ATOM 3268 O O . LEU A 1 408 ? -9.442 84.947 -6.885 1.00 25.72 446 LEU A O 1
ATOM 3273 N N . SER A 1 409 ? -11.008 83.950 -5.620 1.00 24.77 447 SER A N 1
ATOM 3274 C CA . SER A 1 409 ? -11.988 85.018 -5.831 1.00 27.24 447 SER A CA 1
ATOM 3275 C C . SER A 1 409 ? -12.041 86.039 -4.703 1.00 29.97 447 SER A C 1
ATOM 3276 O O . SER A 1 409 ? -12.354 87.214 -4.931 1.00 30.90 447 SER A O 1
ATOM 3279 N N . HIS A 1 410 ? -11.754 85.582 -3.490 1.00 30.86 448 HIS A N 1
ATOM 3280 C CA . HIS A 1 410 ? -11.786 86.428 -2.305 1.00 35.16 448 HIS A CA 1
ATOM 3281 C C . HIS A 1 410 ? -13.224 86.802 -1.955 1.00 33.14 448 HIS A C 1
ATOM 3282 O O . HIS A 1 410 ? -13.466 87.734 -1.189 1.00 35.44 448 HIS A O 1
ATOM 3289 N N . ASP A 1 411 ? -14.175 86.067 -2.526 1.00 31.69 449 ASP A N 1
ATOM 3290 C CA . ASP A 1 411 ? -15.595 86.285 -2.259 1.00 29.22 449 ASP A CA 1
ATOM 3291 C C . ASP A 1 411 ? -15.856 85.659 -0.889 1.00 30.83 449 ASP A C 1
ATOM 3292 O O . ASP A 1 411 ? -15.788 84.438 -0.741 1.00 28.82 449 ASP A O 1
ATOM 3297 N N . HIS A 1 412 ? -16.151 86.488 0.108 1.00 30.55 450 HIS A N 1
ATOM 3298 C CA . HIS A 1 412 ? -16.384 85.991 1.463 1.00 30.89 450 HIS A CA 1
ATOM 3299 C C . HIS A 1 412 ? -17.500 84.956 1.571 1.00 29.41 450 HIS A C 1
ATOM 3300 O O . HIS A 1 412 ? -17.583 84.224 2.559 1.00 28.79 450 HIS A O 1
ATOM 3307 N N . LYS A 1 413 ? -18.355 84.893 0.558 1.00 26.53 451 LYS A N 1
ATOM 3308 C CA . LYS A 1 413 ? -19.455 83.939 0.545 1.00 28.52 451 LYS A CA 1
ATOM 3309 C C . LYS A 1 413 ? -18.935 82.511 0.724 1.00 28.58 451 LYS A C 1
ATOM 3310 O O . LYS A 1 413 ? -19.586 81.672 1.352 1.00 27.42 451 LYS A O 1
ATOM 3316 N N . TYR A 1 414 ? -17.756 82.244 0.171 1.00 26.87 452 TYR A N 1
ATOM 3317 C CA . TYR A 1 414 ? -17.162 80.916 0.268 1.00 25.88 452 TYR A CA 1
ATOM 3318 C C . TYR A 1 414 ? -16.744 80.575 1.691 1.00 25.99 452 TYR A C 1
ATOM 3319 O O . TYR A 1 414 ? -16.819 79.417 2.103 1.00 26.82 452 TYR A O 1
ATOM 3328 N N . ARG A 1 415 ? -16.314 81.576 2.451 1.00 26.02 453 ARG A N 1
ATOM 3329 C CA . ARG A 1 415 ? -15.936 81.326 3.834 1.00 25.17 453 ARG A CA 1
ATOM 3330 C C . ARG A 1 415 ? -17.191 81.065 4.660 1.00 27.77 453 ARG A C 1
ATOM 3331 O O . ARG A 1 415 ? -17.158 80.300 5.623 1.00 27.77 453 ARG A O 1
ATOM 3339 N N . GLU A 1 416 ? -18.298 81.694 4.276 1.00 28.29 454 GLU A N 1
ATOM 3340 C CA . GLU A 1 416 ? -19.563 81.496 4.974 1.00 29.28 454 GLU A CA 1
ATOM 3341 C C . GLU A 1 416 ? -20.026 80.063 4.740 1.00 30.25 454 GLU A C 1
ATOM 3342 O O . GLU A 1 416 ? -20.468 79.380 5.666 1.00 29.83 454 GLU A O 1
ATOM 3348 N N . TRP A 1 417 ? -19.925 79.621 3.490 1.00 27.38 455 TRP A N 1
ATOM 3349 C CA . TRP A 1 417 ? -20.316 78.265 3.112 1.00 25.57 455 TRP A CA 1
ATOM 3350 C C . TRP A 1 417 ? -19.449 77.259 3.863 1.00 25.32 455 TRP A C 1
ATOM 3351 O O . TRP A 1 417 ? -19.948 76.271 4.408 1.00 24.56 455 TRP A O 1
ATOM 3362 N N . GLY A 1 418 ? -18.145 77.517 3.879 1.00 23.17 456 GLY A N 1
ATOM 3363 C CA . GLY A 1 418 ? -17.221 76.631 4.563 1.00 23.31 456 GLY A CA 1
ATOM 3364 C C . GLY A 1 418 ? -17.486 76.542 6.053 1.00 25.50 456 GLY A C 1
ATOM 3365 O O . GLY A 1 418 ? -17.342 75.474 6.655 1.00 24.06 456 GLY A O 1
ATOM 3366 N N . ALA A 1 419 ? -17.871 77.665 6.654 1.00 24.99 457 ALA A N 1
ATOM 3367 C CA . ALA A 1 419 ? -18.153 77.706 8.085 1.00 24.88 457 ALA A CA 1
ATOM 3368 C C . ALA A 1 419 ? -19.385 76.870 8.403 1.00 25.10 457 ALA A C 1
ATOM 3369 O O . ALA A 1 419 ? -19.410 76.138 9.395 1.00 24.03 457 ALA A O 1
ATOM 3371 N N . GLU A 1 420 ? -20.404 76.989 7.559 1.00 24.75 458 GLU A N 1
ATOM 3372 C CA . GLU A 1 420 ? -21.640 76.235 7.738 1.00 26.23 458 GLU A CA 1
ATOM 3373 C C . GLU A 1 420 ? -21.353 74.744 7.671 1.00 24.75 458 GLU A C 1
ATOM 3374 O O . GLU A 1 420 ? -21.842 73.971 8.492 1.00 23.21 458 GLU A O 1
ATOM 3380 N N . ILE A 1 421 ? -20.566 74.343 6.679 1.00 22.42 459 ILE A N 1
ATOM 3381 C CA . ILE A 1 421 ? -20.221 72.934 6.521 1.00 22.05 459 ILE A CA 1
ATOM 3382 C C . ILE A 1 421 ? -19.388 72.455 7.709 1.00 21.73 459 ILE A C 1
ATOM 3383 O O . ILE A 1 421 ? -19.599 71.354 8.217 1.00 21.46 459 ILE A O 1
ATOM 3388 N N . ALA A 1 422 ? -18.448 73.277 8.164 1.00 22.02 460 ALA A N 1
ATOM 3389 C CA . ALA A 1 422 ? -17.628 72.904 9.310 1.00 22.25 460 ALA A CA 1
ATOM 3390 C C . ALA A 1 422 ? -18.540 72.691 10.517 1.00 23.87 460 ALA A C 1
ATOM 3391 O O . ALA A 1 422 ? -18.350 71.754 11.297 1.00 21.80 460 ALA A O 1
ATOM 3393 N N . THR A 1 423 ? -19.538 73.559 10.662 1.00 23.66 461 THR A N 1
ATOM 3394 C CA . THR A 1 423 ? -20.478 73.448 11.772 1.00 24.08 461 THR A CA 1
ATOM 3395 C C . THR A 1 423 ? -21.297 72.167 11.655 1.00 23.57 461 THR A C 1
ATOM 3396 O O . THR A 1 423 ? -21.531 71.484 12.650 1.00 23.40 461 THR A O 1
ATOM 3400 N N . SER A 1 424 ? -21.730 71.841 10.440 1.00 21.97 462 SER A N 1
ATOM 3401 C CA . SER A 1 424 ? -22.517 70.631 10.234 1.00 22.08 462 SER A CA 1
ATOM 3402 C C . SER A 1 424 ? -21.694 69.387 10.559 1.00 23.37 462 SER A C 1
ATOM 3403 O O . SER A 1 424 ? -22.220 68.424 11.118 1.00 21.93 462 SER A O 1
ATOM 3406 N N . PHE A 1 425 ? -20.409 69.395 10.212 1.00 22.21 463 PHE A N 1
ATOM 3407 C CA . PHE A 1 425 ? -19.561 68.246 10.529 1.00 22.48 463 PHE A CA 1
ATOM 3408 C C . PHE A 1 425 ? -19.423 68.140 12.044 1.00 23.49 463 PHE A C 1
ATOM 3409 O O . PHE A 1 425 ? -19.513 67.051 12.617 1.00 21.75 463 PHE A O 1
ATOM 3417 N N . PHE A 1 426 ? -19.215 69.285 12.686 1.00 22.18 464 PHE A N 1
ATOM 3418 C CA . PHE A 1 426 ? -19.055 69.336 14.132 1.00 22.96 464 PHE A CA 1
ATOM 3419 C C . PHE A 1 426 ? -20.270 68.783 14.872 1.00 23.83 464 PHE A C 1
ATOM 3420 O O . PHE A 1 426 ? -20.143 67.911 15.728 1.00 25.63 464 PHE A O 1
ATOM 3428 N N . GLU A 1 427 ? -21.448 69.286 14.526 1.00 23.08 465 GLU A N 1
ATOM 3429 C CA . GLU A 1 427 ? -22.684 68.871 15.178 1.00 23.69 465 GLU A CA 1
ATOM 3430 C C . GLU A 1 427 ? -23.252 67.517 14.757 1.00 23.93 465 GLU A C 1
ATOM 3431 O O . GLU A 1 427 ? -23.893 66.837 15.565 1.00 22.77 465 GLU A O 1
ATOM 3437 N N . ASN A 1 428 ? -23.017 67.110 13.513 1.00 22.35 466 ASN A N 1
ATOM 3438 C CA . ASN A 1 428 ? -23.582 65.851 13.047 1.00 22.16 466 ASN A CA 1
ATOM 3439 C C . ASN A 1 428 ? -22.670 64.637 12.898 1.00 21.43 466 ASN A C 1
ATOM 3440 O O . ASN A 1 428 ? -23.136 63.568 12.505 1.00 21.86 466 ASN A O 1
ATOM 3445 N N . THR A 1 429 ? -21.382 64.784 13.188 1.00 21.17 467 THR A N 1
ATOM 3446 C CA . THR A 1 429 ? -20.495 63.619 13.129 1.00 19.98 467 THR A CA 1
ATOM 3447 C C . THR A 1 429 ? -19.792 63.446 14.471 1.00 20.96 467 THR A C 1
ATOM 3448 O O . THR A 1 429 ? -18.997 62.528 14.651 1.00 22.03 467 THR A O 1
ATOM 3452 N N . CYS A 1 430 ? -20.098 64.321 15.426 1.00 22.27 468 CYS A N 1
ATOM 3453 C CA . CYS A 1 430 ? -19.467 64.227 16.734 1.00 22.38 468 CYS A CA 1
ATOM 3454 C C . CYS A 1 430 ? -20.037 63.111 17.605 1.00 22.94 468 CYS A C 1
ATOM 3455 O O . CYS A 1 430 ? -21.191 62.715 17.461 1.00 23.87 468 CYS A O 1
ATOM 3458 N N . VAL A 1 431 ? -19.187 62.597 18.488 1.00 23.38 469 VAL A N 1
ATOM 3459 C CA . VAL A 1 431 ? -19.547 61.557 19.448 1.00 25.31 469 VAL A CA 1
ATOM 3460 C C . VAL A 1 431 ? -19.154 62.214 20.769 1.00 26.02 469 VAL A C 1
ATOM 3461 O O . VAL A 1 431 ? -18.102 62.850 20.844 1.00 24.24 469 VAL A O 1
ATOM 3465 N N . ASP A 1 432 ? -19.982 62.070 21.804 1.00 25.88 470 ASP A N 1
ATOM 3466 C CA . ASP A 1 432 ? -19.701 62.717 23.088 1.00 27.50 470 ASP A CA 1
ATOM 3467 C C . ASP A 1 432 ? -19.541 64.197 22.771 1.00 26.53 470 ASP A C 1
ATOM 3468 O O . ASP A 1 432 ? -18.574 64.847 23.170 1.00 26.17 470 ASP A O 1
ATOM 3473 N N . CYS A 1 433 ? -20.523 64.701 22.034 1.00 27.31 471 CYS A N 1
ATOM 3474 C CA . CYS A 1 433 ? -20.573 66.078 21.565 1.00 30.21 471 CYS A CA 1
ATOM 3475 C C . CYS A 1 433 ? -20.489 67.152 22.637 1.00 32.70 471 CYS A C 1
ATOM 3476 O O . CYS A 1 433 ? -20.031 68.262 22.368 1.00 32.62 471 CYS A O 1
ATOM 3479 N N . ASN A 1 434 ? -20.931 66.827 23.847 1.00 34.84 472 ASN A N 1
ATOM 3480 C CA . ASN A 1 434 ? -20.936 67.799 24.933 1.00 38.25 472 ASN A CA 1
ATOM 3481 C C . ASN A 1 434 ? -19.775 67.696 25.914 1.00 38.47 472 ASN A C 1
ATOM 3482 O O . ASN A 1 434 ? -19.829 68.273 27.001 1.00 39.32 472 ASN A O 1
ATOM 3487 N N . ASP A 1 435 ? -18.726 66.975 25.533 1.00 36.98 473 ASP A N 1
ATOM 3488 C CA . ASP A 1 435 ? -17.560 66.817 26.395 1.00 36.63 473 ASP A CA 1
ATOM 3489 C C . ASP A 1 435 ? -16.278 66.977 25.582 1.00 37.58 473 ASP A C 1
ATOM 3490 O O . ASP A 1 435 ? -15.784 66.016 24.992 1.00 36.76 473 ASP A O 1
ATOM 3495 N N . PRO A 1 436 ? -15.712 68.193 25.559 1.00 37.40 474 PRO A N 1
ATOM 3496 C CA . PRO A 1 436 ? -14.484 68.486 24.814 1.00 37.36 474 PRO A CA 1
ATOM 3497 C C . PRO A 1 436 ? -13.307 67.554 25.089 1.00 37.13 474 PRO A C 1
ATOM 3498 O O . PRO A 1 436 ? -12.406 67.427 24.259 1.00 36.57 474 PRO A O 1
ATOM 3502 N N . LYS A 1 437 ? -13.316 66.899 26.245 1.00 35.26 475 LYS A N 1
ATOM 3503 C CA . LYS A 1 437 ? -12.230 65.995 26.601 1.00 35.47 475 LYS A CA 1
ATOM 3504 C C . LYS A 1 437 ? -12.396 64.588 26.030 1.00 32.71 475 LYS A C 1
ATOM 3505 O O . LYS A 1 437 ? -11.440 63.815 25.999 1.00 33.60 475 LYS A O 1
ATOM 3511 N N . LEU A 1 438 ? -13.602 64.262 25.573 1.00 31.40 476 LEU A N 1
ATOM 3512 C CA . LEU A 1 438 ? -13.874 62.942 25.002 1.00 30.13 476 LEU A CA 1
ATOM 3513 C C . LEU A 1 438 ? -14.480 63.023 23.601 1.00 28.24 476 LEU A C 1
ATOM 3514 O O . LEU A 1 438 ? -14.673 62.007 22.939 1.00 25.06 476 LEU A O 1
ATOM 3519 N N . ARG A 1 439 ? -14.782 64.232 23.153 1.00 25.77 477 ARG A N 1
ATOM 3520 C CA . ARG A 1 439 ? -15.386 64.424 21.843 1.00 24.20 477 ARG A CA 1
ATOM 3521 C C . ARG A 1 439 ? -14.501 63.929 20.696 1.00 21.71 477 ARG A C 1
ATOM 3522 O O . ARG A 1 439 ? -13.286 64.122 20.709 1.00 21.48 477 ARG A O 1
ATOM 3530 N N . ARG A 1 440 ? -15.126 63.272 19.721 1.00 23.26 478 ARG A N 1
ATOM 3531 C CA . ARG A 1 440 ? -14.439 62.756 18.531 1.00 23.24 478 ARG A CA 1
ATOM 3532 C C . ARG A 1 440 ? -15.378 62.952 17.353 1.00 21.48 478 ARG A C 1
ATOM 3533 O O . ARG A 1 440 ? -16.537 63.323 17.529 1.00 20.06 478 ARG A O 1
ATOM 3541 N N . PHE A 1 441 ? -14.879 62.669 16.154 1.00 19.28 479 PHE A N 1
ATOM 3542 C CA . PHE A 1 441 ? -15.676 62.801 14.944 1.00 18.86 479 PHE A CA 1
ATOM 3543 C C . PHE A 1 441 ? -15.547 61.525 14.133 1.00 17.99 479 PHE A C 1
ATOM 3544 O O . PHE A 1 441 ? -14.453 60.984 13.977 1.00 19.39 479 PHE A O 1
ATOM 3552 N N . THR A 1 442 ? -16.673 61.047 13.618 1.00 17.69 480 THR A N 1
ATOM 3553 C CA . THR A 1 442 ? -16.682 59.784 12.898 1.00 18.42 480 THR A CA 1
ATOM 3554 C C . THR A 1 442 ? -17.556 59.793 11.642 1.00 18.57 480 THR A C 1
ATOM 3555 O O . THR A 1 442 ? -18.351 60.712 11.430 1.00 19.40 480 THR A O 1
ATOM 3559 N N . SER A 1 443 ? -17.400 58.770 10.804 1.00 17.51 481 SER A N 1
ATOM 3560 C CA . SER A 1 443 ? -18.192 58.658 9.586 1.00 17.74 481 SER A CA 1
ATOM 3561 C C . SER A 1 443 ? -19.641 58.359 9.949 1.00 17.97 481 SER A C 1
ATOM 3562 O O . SER A 1 443 ? -19.952 58.022 11.096 1.00 18.64 481 SER A O 1
ATOM 3565 N N . LEU A 1 444 ? -20.516 58.486 8.960 1.00 18.86 482 LEU A N 1
ATOM 3566 C CA . LEU A 1 444 ? -21.942 58.259 9.151 1.00 20.06 482 LEU A CA 1
ATOM 3567 C C . LEU A 1 444 ? -22.478 57.181 8.221 1.00 21.19 482 LEU A C 1
ATOM 3568 O O . LEU A 1 444 ? -22.181 57.178 7.024 1.00 21.03 482 LEU A O 1
ATOM 3573 N N . SER A 1 445 ? -23.264 56.263 8.772 1.00 21.59 483 SER A N 1
ATOM 3574 C CA . SER A 1 445 ? -23.876 55.226 7.953 1.00 21.90 483 SER A CA 1
ATOM 3575 C C . SER A 1 445 ? -25.096 55.873 7.292 1.00 20.98 483 SER A C 1
ATOM 3576 O O . SER A 1 445 ? -25.576 55.413 6.257 1.00 21.73 483 SER A O 1
ATOM 3579 N N . ASP A 1 446 ? -25.582 56.955 7.895 1.00 22.56 484 ASP A N 1
ATOM 3580 C CA . ASP A 1 446 ? -26.738 57.677 7.369 1.00 22.43 484 ASP A CA 1
ATOM 3581 C C . ASP A 1 446 ? -26.703 59.151 7.778 1.00 22.99 484 ASP A C 1
ATOM 3582 O O . ASP A 1 446 ? -26.868 59.477 8.953 1.00 23.25 484 ASP A O 1
ATOM 3587 N N . CYS A 1 447 ? -26.503 60.040 6.808 1.00 23.20 485 CYS A N 1
ATOM 3588 C CA . CYS A 1 447 ? -26.446 61.471 7.094 1.00 23.75 485 CYS A CA 1
ATOM 3589 C C . CYS A 1 447 ? -27.745 62.181 6.724 1.00 24.93 485 CYS A C 1
ATOM 3590 O O . CYS A 1 447 ? -27.824 63.408 6.774 1.00 25.57 485 CYS A O 1
ATOM 3593 N N . ILE A 1 448 ? -28.760 61.407 6.353 1.00 25.40 486 ILE A N 1
ATOM 3594 C CA . ILE A 1 448 ? -30.052 61.974 5.985 1.00 27.00 486 ILE A CA 1
ATOM 3595 C C . ILE A 1 448 ? -31.008 61.895 7.170 1.00 28.45 486 ILE A C 1
ATOM 3596 O O . ILE A 1 448 ? -31.765 62.829 7.428 1.00 27.74 486 ILE A O 1
ATOM 3601 N N . THR A 1 449 ? -30.971 60.781 7.895 1.00 30.05 487 THR A N 1
ATOM 3602 C CA . THR A 1 449 ? -31.833 60.624 9.063 1.00 30.41 487 THR A CA 1
ATOM 3603 C C . THR A 1 449 ? -31.310 61.536 10.164 1.00 30.60 487 THR A C 1
ATOM 3604 O O . THR A 1 449 ? -30.111 61.805 10.234 1.00 26.24 487 THR A O 1
ATOM 3608 N N . LEU A 1 450 ? -32.211 62.021 11.013 1.00 29.96 488 LEU A N 1
ATOM 3609 C CA . LEU A 1 450 ? -31.832 62.897 12.117 1.00 31.78 488 LEU A CA 1
ATOM 3610 C C . LEU A 1 450 ? -32.412 62.368 13.425 1.00 32.04 488 LEU A C 1
ATOM 3611 O O . LEU A 1 450 ? -33.613 62.115 13.517 1.00 34.07 488 LEU A O 1
ATOM 3616 N N . PRO A 1 451 ? -31.560 62.172 14.446 1.00 31.93 489 PRO A N 1
ATOM 3617 C CA . PRO A 1 451 ? -30.115 62.425 14.406 1.00 30.95 489 PRO A CA 1
ATOM 3618 C C . PRO A 1 451 ? -29.409 61.470 13.449 1.00 29.96 489 PRO A C 1
ATOM 3619 O O . PRO A 1 451 ? -29.889 60.366 13.191 1.00 28.00 489 PRO A O 1
ATOM 3623 N N . THR A 1 452 ? -28.273 61.903 12.916 1.00 26.98 490 THR A N 1
ATOM 3624 C CA . THR A 1 452 ? -27.521 61.070 11.991 1.00 24.50 490 THR A CA 1
ATOM 3625 C C . THR A 1 452 ? -27.067 59.784 12.673 1.00 22.40 490 THR A C 1
ATOM 3626 O O . THR A 1 452 ? -26.892 59.742 13.891 1.00 23.00 490 THR A O 1
ATOM 3630 N N . LYS A 1 453 ? -26.884 58.733 11.878 1.00 23.36 491 LYS A N 1
ATOM 3631 C CA . LYS A 1 453 ? -26.443 57.445 12.402 1.00 24.15 491 LYS A CA 1
ATOM 3632 C C . LYS A 1 453 ? -24.944 57.314 12.172 1.00 21.92 491 LYS A C 1
ATOM 3633 O O . LYS A 1 453 ? -24.470 57.406 11.038 1.00 21.81 491 LYS A O 1
ATOM 3639 N N . LYS A 1 454 ? -24.208 57.097 13.257 1.00 21.93 492 LYS A N 1
ATOM 3640 C CA . LYS A 1 454 ? -22.755 56.998 13.204 1.00 23.20 492 LYS A CA 1
ATOM 3641 C C . LYS A 1 454 ? -22.192 55.627 12.835 1.00 23.69 492 LYS A C 1
ATOM 3642 O O . LYS A 1 454 ? -22.760 54.584 13.174 1.00 23.99 492 LYS A O 1
ATOM 3648 N N . SER A 1 455 ? -21.063 55.652 12.133 1.00 22.65 493 SER A N 1
ATOM 3649 C CA . SER A 1 455 ? -20.351 54.449 11.715 1.00 23.10 493 SER A CA 1
ATOM 3650 C C . SER A 1 455 ? -19.025 54.457 12.478 1.00 22.99 493 SER A C 1
ATOM 3651 O O . SER A 1 455 ? -18.426 55.514 12.675 1.00 21.98 493 SER A O 1
ATOM 3654 N N . ASN A 1 456 ? -18.559 53.288 12.903 1.00 18.73 494 ASN A N 1
ATOM 3655 C CA . ASN A 1 456 ? -17.322 53.216 13.669 1.00 19.78 494 ASN A CA 1
ATOM 3656 C C . ASN A 1 456 ? -16.051 53.250 12.820 1.00 20.31 494 ASN A C 1
ATOM 3657 O O . ASN A 1 456 ? -15.320 52.262 12.739 1.00 19.15 494 ASN A O 1
ATOM 3662 N N . ASN A 1 457 ? -15.789 54.396 12.193 1.00 19.43 495 ASN A N 1
ATOM 3663 C CA . ASN A 1 457 ? -14.598 54.551 11.363 1.00 17.67 495 ASN A CA 1
ATOM 3664 C C . ASN A 1 457 ? -14.253 56.008 11.080 1.00 18.44 495 ASN A C 1
ATOM 3665 O O . ASN A 1 457 ? -15.125 56.806 10.734 1.00 19.52 495 ASN A O 1
ATOM 3670 N N . MET A 1 458 ? -12.974 56.342 11.238 1.00 15.74 496 MET A N 1
ATOM 3671 C CA . MET A 1 458 ? -12.473 57.686 10.960 1.00 15.71 496 MET A CA 1
ATOM 3672 C C . MET A 1 458 ? -11.536 57.556 9.767 1.00 14.18 496 MET A C 1
ATOM 3673 O O . MET A 1 458 ? -10.478 56.923 9.866 1.00 16.28 496 MET A O 1
ATOM 3678 N N . GLU A 1 459 ? -11.917 58.149 8.643 1.00 14.73 497 GLU A N 1
ATOM 3679 C CA . GLU A 1 459 ? -11.094 58.078 7.441 1.00 14.46 497 GLU A CA 1
ATOM 3680 C C . GLU A 1 459 ? -9.828 58.915 7.618 1.00 14.63 497 GLU A C 1
ATOM 3681 O O . GLU A 1 459 ? -9.859 59.973 8.244 1.00 16.38 497 GLU A O 1
ATOM 3687 N N . SER A 1 460 ? -8.708 58.441 7.081 1.00 14.99 498 SER A N 1
ATOM 3688 C CA . SER A 1 460 ? -7.471 59.196 7.217 1.00 15.24 498 SER A CA 1
ATOM 3689 C C . SER A 1 460 ? -7.635 60.563 6.562 1.00 16.92 498 SER A C 1
ATOM 3690 O O . SER A 1 460 ? -7.055 61.554 7.024 1.00 16.92 498 SER A O 1
ATOM 3693 N N . PHE A 1 461 ? -8.439 60.618 5.502 1.00 14.60 499 PHE A N 1
ATOM 3694 C CA . PHE A 1 461 ? -8.632 61.869 4.786 1.00 17.61 499 PHE A CA 1
ATOM 3695 C C . PHE A 1 461 ? -9.472 62.906 5.520 1.00 17.32 499 PHE A C 1
ATOM 3696 O O . PHE A 1 461 ? -9.561 64.053 5.078 1.00 16.42 499 PHE A O 1
ATOM 3704 N N . TRP A 1 462 ? -10.083 62.515 6.638 1.00 15.61 500 TRP A N 1
ATOM 3705 C CA . TRP A 1 462 ? -10.833 63.469 7.456 1.00 16.24 500 TRP A CA 1
ATOM 3706 C C . TRP A 1 462 ? -9.768 64.440 7.978 1.00 16.03 500 TRP A C 1
ATOM 3707 O O . TRP A 1 462 ? -9.984 65.653 8.057 1.00 17.83 500 TRP A O 1
ATOM 3718 N N . LEU A 1 463 ? -8.602 63.889 8.303 1.00 15.75 501 LEU A N 1
ATOM 3719 C CA . LEU A 1 463 ? -7.479 64.662 8.820 1.00 16.94 501 LEU A CA 1
ATOM 3720 C C . LEU A 1 463 ? -6.551 65.155 7.713 1.00 18.73 501 LEU A C 1
ATOM 3721 O O . LEU A 1 463 ? -6.032 66.270 7.776 1.00 17.50 501 LEU A O 1
ATOM 3726 N N . ALA A 1 464 ? -6.332 64.323 6.704 1.00 15.52 502 ALA A N 1
ATOM 3727 C CA . ALA A 1 464 ? -5.444 64.699 5.612 1.00 16.52 502 ALA A CA 1
ATOM 3728 C C . ALA A 1 464 ? -6.064 65.724 4.672 1.00 15.65 502 ALA A C 1
ATOM 3729 O O . ALA A 1 464 ? -5.368 66.603 4.158 1.00 17.47 502 ALA A O 1
ATOM 3731 N N . GLU A 1 465 ? -7.371 65.629 4.462 1.00 15.50 503 GLU A N 1
ATOM 3732 C CA . GLU A 1 465 ? -8.035 66.519 3.519 1.00 16.66 503 GLU A CA 1
ATOM 3733 C C . GLU A 1 465 ? -9.134 67.441 4.011 1.00 18.59 503 GLU A C 1
ATOM 3734 O O . GLU A 1 465 ? -9.047 68.656 3.861 1.00 17.65 503 GLU A O 1
ATOM 3740 N N . THR A 1 466 ? -10.182 66.859 4.576 1.00 16.42 504 THR A N 1
ATOM 3741 C CA . THR A 1 466 ? -11.324 67.644 5.005 1.00 15.04 504 THR A CA 1
ATOM 3742 C C . THR A 1 466 ? -10.984 68.758 5.980 1.00 17.83 504 THR A C 1
ATOM 3743 O O . THR A 1 466 ? -11.307 69.924 5.725 1.00 16.72 504 THR A O 1
ATOM 3747 N N . LEU A 1 467 ? -10.328 68.424 7.082 1.00 17.94 505 LEU A N 1
ATOM 3748 C CA . LEU A 1 467 ? -9.967 69.451 8.042 1.00 17.03 505 LEU A CA 1
ATOM 3749 C C . LEU A 1 467 ? -8.855 70.342 7.496 1.00 18.99 505 LEU A C 1
ATOM 3750 O O . LEU A 1 467 ? -8.797 71.523 7.836 1.00 18.57 505 LEU A O 1
ATOM 3755 N N . LYS A 1 468 ? -7.983 69.799 6.642 1.00 17.17 506 LYS A N 1
ATOM 3756 C CA . LYS A 1 468 ? -6.906 70.615 6.078 1.00 18.57 506 LYS A CA 1
ATOM 3757 C C . LYS A 1 468 ? -7.459 71.712 5.174 1.00 18.78 506 LYS A C 1
ATOM 3758 O O . LYS A 1 468 ? -7.082 72.878 5.305 1.00 20.53 506 LYS A O 1
ATOM 3764 N N . TYR A 1 469 ? -8.351 71.349 4.259 1.00 19.18 507 TYR A N 1
ATOM 3765 C CA . TYR A 1 469 ? -8.927 72.337 3.354 1.00 19.38 507 TYR A CA 1
ATOM 3766 C C . TYR A 1 469 ? -9.764 73.364 4.101 1.00 21.77 507 TYR A C 1
ATOM 3767 O O . TYR A 1 469 ? -9.742 74.544 3.754 1.00 20.78 507 TYR A O 1
ATOM 3776 N N . LEU A 1 470 ? -10.505 72.927 5.119 1.00 19.30 508 LEU A N 1
ATOM 3777 C CA . LEU A 1 470 ? -11.305 73.871 5.893 1.00 20.24 508 LEU A CA 1
ATOM 3778 C C . LEU A 1 470 ? -10.357 74.835 6.598 1.00 20.54 508 LEU A C 1
ATOM 3779 O O . LEU A 1 470 ? -10.642 76.028 6.713 1.00 21.42 508 LEU A O 1
ATOM 3784 N N . TYR A 1 471 ? -9.224 74.316 7.060 1.00 18.50 509 TYR A N 1
ATOM 3785 C CA . TYR A 1 471 ? -8.241 75.146 7.744 1.00 19.48 509 TYR A CA 1
ATOM 3786 C C . TYR A 1 471 ? -7.672 76.189 6.786 1.00 21.82 509 TYR A C 1
ATOM 3787 O O . TYR A 1 471 ? -7.681 77.387 7.077 1.00 22.91 509 TYR A O 1
ATOM 3796 N N . ILE A 1 472 ? -7.182 75.727 5.640 1.00 20.34 510 ILE A N 1
ATOM 3797 C CA . ILE A 1 472 ? -6.602 76.619 4.642 1.00 20.13 510 ILE A CA 1
ATOM 3798 C C . ILE A 1 472 ? -7.601 77.687 4.201 1.00 19.92 510 ILE A C 1
ATOM 3799 O O . ILE A 1 472 ? -7.224 78.834 3.953 1.00 23.31 510 ILE A O 1
ATOM 3804 N N . LEU A 1 473 ? -8.872 77.315 4.115 1.00 20.43 511 LEU A N 1
ATOM 3805 C CA . LEU A 1 473 ? -9.922 78.252 3.732 1.00 21.29 511 LEU A CA 1
ATOM 3806 C C . LEU A 1 473 ? -9.897 79.466 4.656 1.00 23.94 511 LEU A C 1
ATOM 3807 O O . LEU A 1 473 ? -10.154 80.594 4.227 1.00 25.04 511 LEU A O 1
ATOM 3812 N N . PHE A 1 474 ? -9.574 79.235 5.924 1.00 23.91 512 PHE A N 1
ATOM 3813 C CA . PHE A 1 474 ? -9.553 80.325 6.885 1.00 24.78 512 PHE A CA 1
ATOM 3814 C C . PHE A 1 474 ? -8.198 80.947 7.172 1.00 26.66 512 PHE A C 1
ATOM 3815 O O . PHE A 1 474 ? -8.039 81.708 8.129 1.00 28.62 512 PHE A O 1
ATOM 3823 N N . LEU A 1 475 ? -7.219 80.616 6.338 1.00 27.31 513 LEU A N 1
ATOM 3824 C CA . LEU A 1 475 ? -5.900 81.219 6.445 1.00 28.94 513 LEU A CA 1
ATOM 3825 C C . LEU A 1 475 ? -6.102 82.454 5.573 1.00 32.33 513 LEU A C 1
ATOM 3826 O O . LEU A 1 475 ? -6.768 82.377 4.542 1.00 30.02 513 LEU A O 1
ATOM 3831 N N . ASP A 1 476 ? -5.572 83.597 5.988 1.00 36.41 514 ASP A N 1
ATOM 3832 C CA . ASP A 1 476 ? -5.747 84.807 5.195 1.00 42.50 514 ASP A CA 1
ATOM 3833 C C . ASP A 1 476 ? -4.738 84.880 4.063 1.00 43.86 514 ASP A C 1
ATOM 3834 O O . ASP A 1 476 ? -4.982 85.517 3.038 1.00 46.34 514 ASP A O 1
ATOM 3839 N N . GLU A 1 477 ? -3.608 84.213 4.249 1.00 45.39 515 GLU A N 1
ATOM 3840 C CA . GLU A 1 477 ? -2.566 84.199 3.239 1.00 47.11 515 GLU A CA 1
ATOM 3841 C C . GLU A 1 477 ? -2.248 82.793 2.760 1.00 43.12 515 GLU A C 1
ATOM 3842 O O . GLU A 1 477 ? -1.781 81.952 3.528 1.00 42.28 515 GLU A O 1
ATOM 3848 N N . PHE A 1 478 ? -2.525 82.538 1.487 1.00 38.47 516 PHE A N 1
ATOM 3849 C CA . PHE A 1 478 ? -2.223 81.247 0.893 1.00 33.04 516 PHE A CA 1
ATOM 3850 C C . PHE A 1 478 ? -2.064 81.430 -0.606 1.00 31.59 516 PHE A C 1
ATOM 3851 O O . PHE A 1 478 ? -3.044 81.569 -1.340 1.00 32.99 516 PHE A O 1
ATOM 3859 N N . ASP A 1 479 ? -0.813 81.427 -1.046 1.00 29.62 517 ASP A N 1
ATOM 3860 C CA . ASP A 1 479 ? -0.471 81.617 -2.447 1.00 27.94 517 ASP A CA 1
ATOM 3861 C C . ASP A 1 479 ? -0.610 80.332 -3.255 1.00 28.12 517 ASP A C 1
ATOM 3862 O O . ASP A 1 479 ? 0.269 79.470 -3.224 1.00 27.65 517 ASP A O 1
ATOM 3867 N N . LEU A 1 480 ? -1.708 80.223 -3.994 1.00 25.78 518 LEU A N 1
ATOM 3868 C CA . LEU A 1 480 ? -1.969 79.046 -4.809 1.00 25.90 518 LEU A CA 1
ATOM 3869 C C . LEU A 1 480 ? -1.108 78.961 -6.069 1.00 27.41 518 LEU A C 1
ATOM 3870 O O . LEU A 1 480 ? -1.268 78.040 -6.868 1.00 28.50 518 LEU A O 1
ATOM 3875 N N . THR A 1 481 ? -0.199 79.916 -6.258 1.00 26.58 519 THR A N 1
ATOM 3876 C CA . THR A 1 481 ? 0.670 79.884 -7.432 1.00 25.67 519 THR A CA 1
ATOM 3877 C C . THR A 1 481 ? 1.984 79.192 -7.094 1.00 23.87 519 THR A C 1
ATOM 3878 O O . THR A 1 481 ? 2.774 78.885 -7.981 1.00 25.05 519 THR A O 1
ATOM 3882 N N . LYS A 1 482 ? 2.215 78.942 -5.810 1.00 23.64 520 LYS A N 1
ATOM 3883 C CA . LYS A 1 482 ? 3.454 78.307 -5.382 1.00 25.57 520 LYS A CA 1
ATOM 3884 C C . LYS A 1 482 ? 3.313 76.863 -4.935 1.00 24.85 520 LYS A C 1
ATOM 3885 O O . LYS A 1 482 ? 4.307 76.208 -4.625 1.00 23.94 520 LYS A O 1
ATOM 3891 N N . VAL A 1 483 ? 2.084 76.363 -4.919 1.00 20.91 521 VAL A N 1
ATOM 3892 C CA . VAL A 1 483 ? 1.845 74.997 -4.486 1.00 22.69 521 VAL A CA 1
ATOM 3893 C C . VAL A 1 483 ? 0.830 74.287 -5.363 1.00 19.34 521 VAL A C 1
ATOM 3894 O O . VAL A 1 483 ? -0.043 74.916 -5.955 1.00 18.72 521 VAL A O 1
ATOM 3898 N N . VAL A 1 484 ? 0.969 72.970 -5.452 1.00 19.80 522 VAL A N 1
ATOM 3899 C CA . VAL A 1 484 ? 0.031 72.146 -6.195 1.00 16.59 522 VAL A CA 1
ATOM 3900 C C . VAL A 1 484 ? -0.284 70.993 -5.247 1.00 14.38 522 VAL A C 1
ATOM 3901 O O . VAL A 1 484 ? 0.620 70.302 -4.786 1.00 17.17 522 VAL A O 1
ATOM 3905 N N . PHE A 1 485 ? -1.562 70.808 -4.938 1.00 17.03 523 PHE A N 1
ATOM 3906 C CA . PHE A 1 485 ? -1.982 69.737 -4.035 1.00 16.49 523 PHE A CA 1
ATOM 3907 C C . PHE A 1 485 ? -2.119 68.415 -4.772 1.00 17.35 523 PHE A C 1
ATOM 3908 O O . PHE A 1 485 ? -2.656 68.378 -5.879 1.00 14.90 523 PHE A O 1
ATOM 3916 N N . ASN A 1 486 ? -1.622 67.331 -4.182 1.00 16.96 524 ASN A N 1
ATOM 3917 C CA . ASN A 1 486 ? -1.806 66.043 -4.832 1.00 16.27 524 ASN A CA 1
ATOM 3918 C C . ASN A 1 486 ? -3.263 65.695 -4.520 1.00 16.97 524 ASN A C 1
ATOM 3919 O O . ASN A 1 486 ? -3.946 66.466 -3.839 1.00 15.14 524 ASN A O 1
ATOM 3924 N N . THR A 1 487 ? -3.759 64.567 -5.014 1.00 14.10 525 THR A N 1
ATOM 3925 C CA . THR A 1 487 ? -5.168 64.233 -4.822 1.00 13.26 525 THR A CA 1
ATOM 3926 C C . THR A 1 487 ? -5.617 63.934 -3.388 1.00 13.97 525 THR A C 1
ATOM 3927 O O . THR A 1 487 ? -6.819 63.854 -3.110 1.00 14.15 525 THR A O 1
ATOM 3931 N N . GLU A 1 488 ? -4.657 63.772 -2.488 1.00 12.54 526 GLU A N 1
ATOM 3932 C CA . GLU A 1 488 ? -4.945 63.518 -1.081 1.00 12.69 526 GLU A CA 1
ATOM 3933 C C . GLU A 1 488 ? -4.582 64.783 -0.294 1.00 15.19 526 GLU A C 1
ATOM 3934 O O . GLU A 1 488 ? -4.266 64.729 0.894 1.00 14.36 526 GLU A O 1
ATOM 3940 N N . ALA A 1 489 ? -4.636 65.924 -0.982 1.00 14.63 527 ALA A N 1
ATOM 3941 C CA . ALA A 1 489 ? -4.333 67.232 -0.391 1.00 15.78 527 ALA A CA 1
ATOM 3942 C C . ALA A 1 489 ? -2.932 67.379 0.198 1.00 15.47 527 ALA A C 1
ATOM 3943 O O . ALA A 1 489 ? -2.738 68.103 1.175 1.00 15.71 527 ALA A O 1
ATOM 3945 N N . HIS A 1 490 ? -1.955 66.691 -0.383 1.00 14.92 528 HIS A N 1
ATOM 3946 C CA . HIS A 1 490 ? -0.581 66.801 0.093 1.00 15.78 528 HIS A CA 1
ATOM 3947 C C . HIS A 1 490 ? 0.085 67.818 -0.830 1.00 15.55 528 HIS A C 1
ATOM 3948 O O . HIS A 1 490 ? 0.278 67.565 -2.020 1.00 15.89 528 HIS A O 1
ATOM 3955 N N . PRO A 1 491 ? 0.425 69.003 -0.291 1.00 15.89 529 PRO A N 1
ATOM 3956 C CA . PRO A 1 491 ? 1.058 70.060 -1.086 1.00 17.89 529 PRO A CA 1
ATOM 3957 C C . PRO A 1 491 ? 2.503 69.849 -1.522 1.00 15.58 529 PRO A C 1
ATOM 3958 O O . PRO A 1 491 ? 3.377 69.548 -0.704 1.00 17.47 529 PRO A O 1
ATOM 3962 N N . PHE A 1 492 ? 2.734 69.998 -2.825 1.00 15.83 530 PHE A N 1
ATOM 3963 C CA . PHE A 1 492 ? 4.069 69.894 -3.404 1.00 17.63 530 PHE A CA 1
ATOM 3964 C C . PHE A 1 492 ? 4.372 71.287 -3.937 1.00 19.02 530 PHE A C 1
ATOM 3965 O O . PHE A 1 492 ? 3.461 72.026 -4.310 1.00 19.22 530 PHE A O 1
ATOM 3973 N N . PRO A 1 493 ? 5.652 71.664 -3.989 1.00 18.42 531 PRO A N 1
ATOM 3974 C CA . PRO A 1 493 ? 5.949 73.000 -4.508 1.00 19.80 531 PRO A CA 1
ATOM 3975 C C . PRO A 1 493 ? 5.948 72.974 -6.035 1.00 19.48 531 PRO A C 1
ATOM 3976 O O . PRO A 1 493 ? 6.191 71.930 -6.638 1.00 20.54 531 PRO A O 1
ATOM 3980 N N . VAL A 1 494 ? 5.650 74.108 -6.660 1.00 19.23 532 VAL A N 1
ATOM 3981 C CA . VAL A 1 494 ? 5.699 74.177 -8.114 1.00 19.69 532 VAL A CA 1
ATOM 3982 C C . VAL A 1 494 ? 7.190 74.049 -8.415 1.00 21.41 532 VAL A C 1
ATOM 3983 O O . VAL A 1 494 ? 8.013 74.717 -7.787 1.00 23.06 532 VAL A O 1
ATOM 3987 N N . LEU A 1 495 ? 7.544 73.184 -9.359 1.00 21.13 533 LEU A N 1
ATOM 3988 C CA . LEU A 1 495 ? 8.946 72.950 -9.678 1.00 21.60 533 LEU A CA 1
ATOM 3989 C C . LEU A 1 495 ? 9.534 73.941 -10.677 1.00 23.59 533 LEU A C 1
ATOM 3990 O O . LEU A 1 495 ? 8.843 74.423 -11.564 1.00 23.30 533 LEU A O 1
ATOM 3995 N N . ASP A 1 496 ? 10.820 74.235 -10.519 1.00 27.24 534 ASP A N 1
ATOM 3996 C CA . ASP A 1 496 ? 11.521 75.173 -11.394 1.00 30.82 534 ASP A CA 1
ATOM 3997 C C . ASP A 1 496 ? 11.839 74.531 -12.747 1.00 30.27 534 ASP A C 1
ATOM 3998 O O . ASP A 1 496 ? 12.557 73.533 -12.813 1.00 29.57 534 ASP A O 1
ATOM 4003 N N . GLU A 1 497 ? 11.304 75.114 -13.817 1.00 33.37 535 GLU A N 1
ATOM 4004 C CA . GLU A 1 497 ? 11.511 74.600 -15.173 1.00 36.52 535 GLU A CA 1
ATOM 4005 C C . GLU A 1 497 ? 12.968 74.378 -15.550 1.00 36.68 535 GLU A C 1
ATOM 4006 O O . GLU A 1 497 ? 13.310 73.357 -16.149 1.00 34.83 535 GLU A O 1
ATOM 4012 N N . GLU A 1 498 ? 13.823 75.338 -15.214 1.00 37.56 536 GLU A N 1
ATOM 4013 C CA . GLU A 1 498 ? 15.241 75.234 -15.539 1.00 38.76 536 GLU A CA 1
ATOM 4014 C C . GLU A 1 498 ? 15.932 74.071 -14.843 1.00 35.17 536 GLU A C 1
ATOM 4015 O O . GLU A 1 498 ? 16.807 73.427 -15.424 1.00 32.89 536 GLU A O 1
ATOM 4021 N N . ILE A 1 499 ? 15.547 73.801 -13.600 1.00 32.45 537 ILE A N 1
ATOM 4022 C CA . ILE A 1 499 ? 16.143 72.697 -12.860 1.00 29.40 537 ILE A CA 1
ATOM 4023 C C . ILE A 1 499 ? 15.678 71.367 -13.452 1.00 28.71 537 ILE A C 1
ATOM 4024 O O . ILE A 1 499 ? 16.443 70.405 -13.513 1.00 29.43 537 ILE A O 1
ATOM 4029 N N . LEU A 1 500 ? 14.423 71.313 -13.886 1.00 26.81 538 LEU A N 1
ATOM 4030 C CA . LEU A 1 500 ? 13.899 70.095 -14.493 1.00 26.44 538 LEU A CA 1
ATOM 4031 C C . LEU A 1 500 ? 14.690 69.813 -15.766 1.00 26.79 538 LEU A C 1
ATOM 4032 O O . LEU A 1 500 ? 15.074 68.676 -16.030 1.00 27.84 538 LEU A O 1
ATOM 4037 N N . LYS A 1 501 ? 14.939 70.864 -16.542 1.00 29.65 539 LYS A N 1
ATOM 4038 C CA . LYS A 1 501 ? 15.690 70.745 -17.788 1.00 31.07 539 LYS A CA 1
ATOM 4039 C C . LYS A 1 501 ? 17.094 70.209 -17.525 1.00 30.52 539 LYS A C 1
ATOM 4040 O O . LYS A 1 501 ? 17.554 69.289 -18.203 1.00 30.64 539 LYS A O 1
ATOM 4042 N N . SER A 1 502 ? 17.769 70.783 -16.534 1.00 31.92 540 SER A N 1
ATOM 4043 C CA . SER A 1 502 ? 19.125 70.364 -16.189 1.00 30.88 540 SER A CA 1
ATOM 4044 C C . SER A 1 502 ? 19.169 68.914 -15.715 1.00 31.09 540 SER A C 1
ATOM 4045 O O . SER A 1 502 ? 20.205 68.255 -15.801 1.00 30.77 540 SER A O 1
ATOM 4048 N N . GLN A 1 503 ? 18.042 68.420 -15.211 1.00 28.47 541 GLN A N 1
ATOM 4049 C CA . GLN A 1 503 ? 17.961 67.046 -14.730 1.00 28.07 541 GLN A CA 1
ATOM 4050 C C . GLN A 1 503 ? 17.467 66.122 -15.836 1.00 26.07 541 GLN A C 1
ATOM 4051 O O . GLN A 1 503 ? 17.305 64.920 -15.626 1.00 27.03 541 GLN A O 1
ATOM 4057 N N . SER A 1 504 ? 17.225 66.693 -17.011 1.00 25.83 542 SER A N 1
ATOM 4058 C CA . SER A 1 504 ? 16.740 65.926 -18.151 1.00 26.44 542 SER A CA 1
ATOM 4059 C C . SER A 1 504 ? 15.348 65.370 -17.889 1.00 27.06 542 SER A C 1
ATOM 4060 O O . SER A 1 504 ? 14.992 64.294 -18.370 1.00 27.46 542 SER A O 1
ATOM 4063 N N . LEU A 1 505 ? 14.566 66.109 -17.112 1.00 26.44 543 LEU A N 1
ATOM 4064 C CA . LEU A 1 505 ? 13.199 65.711 -16.810 1.00 23.51 543 LEU A CA 1
ATOM 4065 C C . LEU A 1 505 ? 12.299 66.496 -17.752 1.00 25.16 543 LEU A C 1
ATOM 4066 O O . LEU A 1 505 ? 11.933 67.638 -17.475 1.00 26.23 543 LEU A O 1
ATOM 4071 N N . THR A 1 506 ? 11.964 65.880 -18.880 1.00 24.55 544 THR A N 1
ATOM 4072 C CA . THR A 1 506 ? 11.120 66.520 -19.879 1.00 24.48 544 THR A CA 1
ATOM 4073 C C . THR A 1 506 ? 10.040 65.558 -20.337 1.00 22.37 544 THR A C 1
ATOM 4074 O O . THR A 1 506 ? 10.036 64.389 -19.957 1.00 22.80 544 THR A O 1
ATOM 4078 N N . THR A 1 507 ? 9.124 66.059 -21.156 1.00 22.15 545 THR A N 1
ATOM 4079 C CA . THR A 1 507 ? 8.033 65.243 -21.669 1.00 19.28 545 THR A CA 1
ATOM 4080 C C . THR A 1 507 ? 8.620 64.262 -22.680 1.00 18.45 545 THR A C 1
ATOM 4081 O O . THR A 1 507 ? 9.120 64.664 -23.737 1.00 19.29 545 THR A O 1
ATOM 4085 N N . GLY A 1 508 ? 8.562 62.976 -22.339 1.00 18.76 546 GLY A N 1
ATOM 4086 C CA . GLY A 1 508 ? 9.133 61.936 -23.182 1.00 19.02 546 GLY A CA 1
ATOM 4087 C C . GLY A 1 508 ? 8.245 61.333 -24.250 1.00 18.64 546 GLY A C 1
ATOM 4088 O O . GLY A 1 508 ? 8.566 60.291 -24.818 1.00 20.26 546 GLY A O 1
ATOM 4089 N N . TRP A 1 509 ? 7.116 61.975 -24.516 1.00 18.38 547 TRP A N 1
ATOM 4090 C CA . TRP A 1 509 ? 6.197 61.506 -25.534 1.00 17.63 547 TRP A CA 1
ATOM 4091 C C . TRP A 1 509 ? 5.407 62.715 -26.003 1.00 18.27 547 TRP A C 1
ATOM 4092 O O . TRP A 1 509 ? 5.533 63.806 -25.440 1.00 21.01 547 TRP A O 1
ATOM 4103 N N . SER A 1 510 ? 4.600 62.535 -27.037 1.00 19.36 548 SER A N 1
ATOM 4104 C CA . SER A 1 510 ? 3.794 63.637 -27.530 1.00 18.66 548 SER A CA 1
ATOM 4105 C C . SER A 1 510 ? 2.601 63.092 -28.288 1.00 20.32 548 SER A C 1
ATOM 4106 O O . SER A 1 510 ? 2.457 61.878 -28.453 1.00 18.98 548 SER A O 1
ATOM 4109 N N . LEU A 1 511 ? 1.742 63.990 -28.746 1.00 17.88 549 LEU A N 1
ATOM 4110 C CA . LEU A 1 511 ? 0.561 63.577 -29.480 1.00 18.90 549 LEU A CA 1
ATOM 4111 C C . LEU A 1 511 ? 0.164 64.700 -30.428 1.00 20.89 549 LEU A C 1
ATOM 4112 O O . LEU A 1 511 ? 0.641 65.834 -30.204 1.00 21.54 549 LEU A O 1
#

B-factor: mean 26.03, std 9.99, range [11.05, 88.75]

Nearest PDB structures (foldseek):
  1dl2-assembly1_A  TM=1.002E+00  e=3.478E-95  Saccharomyces cerevisiae
  1g6i-assembly1_A  TM=1.002E+00  e=6.082E-94  Saccharomyces cerevisiae
  1hcu-assembly3_C  TM=8.567E-01  e=4.233E-29  Trichoderma reesei
  4ayr-assembly1_A  TM=9.145E-01  e=2.250E-26  Caulobacter sp. K31
  8b5m-assembly1_A  TM=9.113E-01  e=4.137E-25  Caulobacter

Sequence (510 aa):
GAGEMRDRIESMFLESWRDYSKHGWGYDVYGPIEHTSHNMPRGNQPLGWIIVDSVDTLMLMYNSSTLYKSEFEAEIQRSEHWINDVLDFDIDAEVNVFETTIRMLGGLLSAYHLSDVLEVGNKTVYLNKAIDLGDRLALAFLSTQTGIPYSSINLHSGQAVKNHADGGASSTAEFTTLQMEFKYLAYLTGNRTYWELVERVYEPLYKNNDLLNTYDGLVPIYTFPDTGKFGASTIRFGSRGDSFYEYLLKQYLLTHETLYYDLYRKSMEGMKKHLLAQSKPSSLWYIGEREQGLHGQLSPKMDHLVCFMGGLLASGSTEGLSIHEARRRPFFSKSDWDLAKGITDTCYQMYKQSSSGLAPEIVVFNDGNIKDGWWRSSVGDFFVKPLDRHNLQRPETVESIMFMYHLSHDHKYREWGAEIATSFFENTCVDCNDPKLRRFTSLSDCITLPTKKSNNMESFWLAETLKYLYILFLDEFDLTKVVFNTEAHPFPVLDEEILKSQSLTTGWSL

GO terms:
  GO:0005783 endoplasmic reticulum (C, IDA)
  GO:0004571 mannosyl-oligosaccharide 1,2-alpha-mannosidase activity (F, IDA)
  GO:0035977 protein deglycosylation involved in glycoprotein catabolic process (P, IMP)
  GO:0036503 ERAD pathway (P, IMP)
  GO:0004571 mannosyl-oligosaccharide 1,2-alpha-mannosidase activity (F, IMP)
  GO:0005509 calcium ion binding (F, IDA)

Organism: Saccharomyces cerevisiae (strain ATCC 204508 / S288c) (NCBI:txid559292)

Foldseek 3Di:
DLLVLLVVLVLQLVLAVVLCCVQPPQFQWAFQVVSDGFHDFPVGAHQCNQLLLFLLLLLVSLQDPPPCVVVSLVSNVVSLCCLQPRHDLLAQGKDFLQSCLQRRLLSLQLNLVSCVVVVGDDSVSSLVSNVLQLVLSLLQQVPEPQSQGAGIAGSNPSDGAFDPDPVRWHFQLSLLQNQVSLLLNCLVVLPQSSLVSSLSLPPQLCPVAVCCPFQLLFAFGTAHRHRSHGDLHKGACAPSGVNSLVNLLLVCLFQVFCQSLVSSVSNVVSQCVQFWFAFPPVRQIDGFMDGGGSPGDTFQKHFLRSLLLLLSLLCQQQVQAACVVSVPDPSHDPVSNVVSVRSLVVSLLCQVQAPLSDHWRMKGAHPVPPPDPWAATNNRRITHDPQGQKFFLDFSNLNSLLNCCSRHVPCVSLVSLSSSVVSQLVQQWDPSVDSNSIHGAIFSGSRDPSTHGDRTHRSLNSSHRSSSSSSSSDPDDRRSQWRARPSRSTDGRDDNVSCVVSVSHNPDHD

CATH classification: 1.50.10.10

Solvent-accessible surface area: 18682 Å² total; per-residue (Å²): 89,24,37,101,28,35,33,133,2,1,28,9,0,0,12,2,1,100,15,0,20,153,74,0,47,8,83,3,38,0,4,2,60,112,61,65,39,101,15,101,10,110,58,90,69,26,4,2,23,2,0,0,0,0,0,0,0,0,0,18,0,34,72,36,8,113,112,52,90,89,50,0,77,56,29,0,58,103,0,10,107,20,0,82,110,81,5,77,3,62,1,107,12,92,13,42,4,31,48,0,0,8,26,0,0,0,0,0,0,0,0,32,24,10,4,61,88,44,160,7,38,78,82,71,23,0,27,84,34,0,53,54,0,0,68,46,0,11,77,0,7,122,44,17,162,12,8,0,4,33,14,21,0,13,2,109,73,18,113,25,34,79,33,166,60,59,73,11,0,2,1,0,3,30,2,0,0,0,0,0,0,0,0,3,0,0,43,51,48,38,63,115,70,8,4,79,38,0,12,105,0,0,60,10,0,5,133,58,17,69,0,46,118,80,52,46,0,0,0,6,7,33,0,74,2,53,70,0,107,24,8,120,28,24,1,40,1,1,38,91,0,18,6,0,0,6,0,0,0,10,0,40,29,0,5,57,15,91,27,0,40,81,5,0,51,94,0,0,80,4,0,42,149,22,0,36,24,71,1,101,94,52,61,15,97,6,3,1,8,37,99,141,32,30,194,20,166,50,25,23,32,2,9,4,32,5,0,10,0,0,1,6,0,0,11,0,0,0,44,11,35,31,15,111,96,0,151,201,101,131,54,33,19,125,59,0,16,69,12,0,84,14,1,0,45,1,0,16,34,0,3,118,5,10,48,5,18,0,1,1,29,33,0,10,1,24,45,53,123,46,144,179,52,104,60,147,3,87,69,0,0,0,25,0,70,74,161,16,44,50,6,42,0,48,1,16,0,0,11,0,0,0,14,0,26,12,2,20,93,60,110,82,4,17,89,22,0,26,76,2,9,62,18,0,58,110,30,0,4,27,70,49,151,53,80,189,94,37,11,1,0,1,0,58,17,0,7,47,106,119,8,121,69,37,48,42,5,34,3,12,0,0,0,7,0,0,1,1,0,1,0,0,9,16,100,152,42,66,16,46,138,19,5,2,1,28,6,0,0,4,0,31,44,2,71,103,133,78,6,57,93,41,50,6,82,47,61,25,83,104